Protein AF-K1QGY0-F1 (afdb_monomer_lite)

InterPro domains:
  IPR000001 Kringle [PF00051] (511-581)
  IPR000001 Kringle [PS50070] (512-581)
  IPR000001 Kringle [SM00130] (504-583)
  IPR000001 Kringle [cd00108] (505-581)
  IPR000742 EGF-like domain [PS01186] (351-362)
  IPR000859 CUB domain [PS01180] (371-500)
  IPR000859 CUB domain [cd00041] (371-499)
  IPR001506 Peptidase M12A [PF01400] (141-322)
  IPR001506 Peptidase M12A [PR00480] (158-176)
  IPR001506 Peptidase M12A [PR00480] (219-237)
  IPR001506 Peptidase M12A [PR00480] (238-255)
  IPR001506 Peptidase M12A [PR00480] (274-289)
  IPR001506 Peptidase M12A [PS51864] (123-330)
  IPR006026 Peptidase, metallopeptidase [SM00235] (127-279)
  IPR013806 Kringle-like fold [SSF57440] (510-582)
  IPR018056 Kringle, conserved site [PS00021] (551-564)
  IPR024079 Metallopeptidase, catalytic domain superfamily [G3DSA:3.40.390.10] (125-331)
  IPR035914 Spermadhesin, CUB domain superfamily [G3DSA:2.60.120.290] (362-498)
  IPR035914 Spermadhesin, CUB domain superfamily [SSF49854] (370-500)
  IPR038178 Kringle superfamily [G3DSA:2.40.20.10] (501-583)

Structure (mmCIF, N/CA/C/O backbone):
data_AF-K1QGY0-F1
#
_entry.id   AF-K1QGY0-F1
#
loop_
_atom_site.group_PDB
_atom_site.id
_atom_site.type_symbol
_atom_site.label_atom_id
_atom_site.label_alt_id
_atom_site.label_comp_id
_atom_site.label_asym_id
_atom_site.label_entity_id
_atom_site.label_seq_id
_atom_site.pdbx_PDB_ins_code
_atom_site.Cartn_x
_atom_site.Cartn_y
_atom_site.Cartn_z
_atom_site.occupancy
_atom_site.B_iso_or_equiv
_atom_site.auth_seq_id
_atom_site.auth_comp_id
_atom_site.auth_asym_id
_atom_site.auth_atom_id
_atom_site.pdbx_PDB_model_num
ATOM 1 N N . MET A 1 1 ? 0.799 33.396 -21.697 1.00 35.00 1 MET A N 1
ATOM 2 C CA . MET A 1 1 ? 2.120 32.875 -22.115 1.00 35.00 1 MET A CA 1
ATOM 3 C C . MET A 1 1 ? 2.126 31.358 -22.267 1.00 35.00 1 MET A C 1
ATOM 5 O O . MET A 1 1 ? 2.267 30.908 -23.394 1.00 35.00 1 MET A O 1
ATOM 9 N N . VAL A 1 2 ? 1.941 30.553 -21.209 1.00 35.28 2 VAL A N 1
ATOM 10 C CA . VAL A 1 2 ? 2.005 29.070 -21.310 1.00 35.28 2 VAL A CA 1
ATOM 11 C C . VAL A 1 2 ? 0.998 28.490 -22.319 1.00 35.28 2 VAL A C 1
ATOM 13 O O . VAL A 1 2 ? 1.375 27.702 -23.184 1.00 35.28 2 VAL A O 1
ATOM 16 N N . ILE A 1 3 ? -0.264 28.938 -22.277 1.00 39.47 3 ILE A N 1
ATOM 17 C CA . ILE A 1 3 ? -1.317 28.521 -23.227 1.00 39.47 3 ILE A CA 1
ATOM 18 C C . ILE A 1 3 ? -0.941 28.882 -24.670 1.00 39.47 3 ILE A C 1
ATOM 20 O O . ILE A 1 3 ? -1.213 28.111 -25.589 1.00 39.47 3 ILE A O 1
ATOM 24 N N . ASP A 1 4 ? -0.314 30.039 -24.874 1.00 39.91 4 ASP A N 1
ATOM 25 C CA . ASP A 1 4 ? 0.094 30.536 -26.189 1.00 39.91 4 ASP A CA 1
ATOM 26 C C . ASP A 1 4 ? 1.276 29.723 -26.725 1.00 39.91 4 ASP A C 1
ATOM 28 O O . ASP A 1 4 ? 1.234 29.265 -27.861 1.00 39.91 4 ASP A O 1
ATOM 32 N N . ALA A 1 5 ? 2.273 29.445 -25.879 1.00 40.59 5 ALA A N 1
ATOM 33 C CA . ALA A 1 5 ? 3.411 28.592 -26.207 1.00 40.59 5 ALA A CA 1
ATOM 34 C C . ALA A 1 5 ? 2.975 27.160 -26.561 1.00 40.59 5 ALA A C 1
ATOM 36 O O . ALA A 1 5 ? 3.441 26.617 -27.558 1.00 40.59 5 ALA A O 1
ATOM 37 N N . LEU A 1 6 ? 2.039 26.564 -25.811 1.00 40.88 6 LEU A N 1
ATOM 38 C CA . LEU A 1 6 ? 1.458 25.254 -26.137 1.00 40.88 6 LEU A CA 1
ATOM 39 C C . LEU A 1 6 ? 0.577 25.301 -27.394 1.00 40.88 6 LEU A C 1
ATOM 41 O O . LEU A 1 6 ? 0.629 24.390 -28.220 1.00 40.88 6 LEU A O 1
ATOM 45 N N . THR A 1 7 ? -0.211 26.365 -27.580 1.00 42.97 7 THR A N 1
ATOM 46 C CA . THR A 1 7 ? -1.042 26.549 -28.782 1.00 42.97 7 THR A CA 1
ATOM 47 C C . THR A 1 7 ? -0.182 26.681 -30.034 1.00 42.97 7 THR A C 1
ATOM 49 O O . THR A 1 7 ? -0.549 26.114 -31.066 1.00 42.97 7 THR A O 1
ATOM 52 N N . GLU A 1 8 ? 0.956 27.373 -29.937 1.00 44.00 8 GLU A N 1
ATOM 53 C CA . GLU A 1 8 ? 1.912 27.522 -31.029 1.00 44.00 8 GLU A CA 1
ATOM 54 C C . GLU A 1 8 ? 2.733 26.244 -31.232 1.00 44.00 8 GLU A C 1
ATOM 56 O O . GLU A 1 8 ? 2.883 25.823 -32.367 1.00 44.00 8 GLU A O 1
ATOM 61 N N . ARG A 1 9 ? 3.114 25.507 -30.181 1.00 46.06 9 ARG A N 1
ATOM 62 C CA . ARG A 1 9 ? 3.735 24.171 -30.316 1.00 46.06 9 ARG A CA 1
ATOM 63 C C . ARG A 1 9 ? 2.832 23.180 -31.062 1.00 46.06 9 ARG A C 1
ATOM 65 O O . ARG A 1 9 ? 3.284 22.434 -31.926 1.00 46.06 9 ARG A O 1
ATOM 72 N N . VAL A 1 10 ? 1.529 23.199 -30.765 1.00 42.88 10 VAL A N 1
ATOM 73 C CA . VAL A 1 10 ? 0.510 22.419 -31.494 1.00 42.88 10 VAL A CA 1
ATOM 74 C C . VAL A 1 10 ? 0.295 22.966 -32.910 1.00 42.88 10 VAL A C 1
ATOM 76 O O . VAL A 1 10 ? -0.060 22.209 -33.810 1.00 42.88 10 VAL A O 1
ATOM 79 N N . ARG A 1 11 ? 0.512 24.265 -33.143 1.00 45.56 11 ARG A N 1
ATOM 80 C CA . ARG A 1 11 ? 0.478 24.868 -34.480 1.00 45.56 11 ARG A CA 1
ATOM 81 C C . ARG A 1 11 ? 1.680 24.426 -35.324 1.00 45.56 11 ARG A C 1
ATOM 83 O O . ARG A 1 11 ? 1.466 23.949 -36.430 1.00 45.56 11 ARG A O 1
ATOM 90 N N . GLU A 1 12 ? 2.895 24.517 -34.789 1.00 47.41 12 GLU A N 1
ATOM 91 C CA . GLU A 1 12 ? 4.142 24.029 -35.388 1.00 47.41 12 GLU A CA 1
ATOM 92 C C . GLU A 1 12 ? 4.012 22.550 -35.774 1.00 47.41 12 GLU A C 1
ATOM 94 O O . GLU A 1 12 ? 4.310 22.184 -36.908 1.00 47.41 12 GLU A O 1
ATOM 99 N N . LEU A 1 13 ? 3.477 21.712 -34.876 1.00 42.69 13 LEU A N 1
ATOM 100 C CA . LEU A 1 13 ? 3.222 20.295 -35.150 1.00 42.69 13 LEU A CA 1
ATOM 101 C C . LEU A 1 13 ? 2.189 20.088 -36.274 1.00 42.69 13 LEU A C 1
ATOM 103 O O . LEU A 1 13 ? 2.384 19.247 -37.147 1.00 42.69 13 LEU A O 1
ATOM 107 N N . MET A 1 14 ? 1.100 20.863 -36.276 1.00 43.88 14 MET A N 1
ATOM 108 C CA . MET A 1 14 ? 0.052 20.795 -37.304 1.00 43.88 14 MET A CA 1
ATOM 109 C C . MET A 1 14 ? 0.501 21.335 -38.666 1.00 43.88 14 MET A C 1
ATOM 111 O O . MET A 1 14 ? -0.050 20.914 -39.677 1.00 43.88 14 MET A O 1
ATOM 115 N N . ASP A 1 15 ? 1.448 22.272 -38.715 1.00 47.44 15 ASP A N 1
ATOM 116 C CA . ASP A 1 15 ? 2.007 22.791 -39.966 1.00 47.44 15 ASP A CA 1
ATOM 117 C C . ASP A 1 15 ? 3.133 21.851 -40.481 1.00 47.44 15 ASP A C 1
ATOM 119 O O . ASP A 1 15 ? 3.156 21.538 -41.670 1.00 47.44 15 ASP A O 1
ATOM 123 N N . PHE A 1 16 ? 3.942 21.246 -39.597 1.00 42.97 16 PHE A N 1
ATOM 124 C CA . PHE A 1 16 ? 4.880 20.152 -39.924 1.00 42.97 16 PHE A CA 1
ATOM 125 C C . PHE A 1 16 ? 4.173 18.923 -40.529 1.00 42.97 16 PHE A C 1
ATOM 127 O O . PHE A 1 16 ? 4.589 18.409 -41.565 1.00 42.97 16 PHE A O 1
ATOM 134 N N . LEU A 1 17 ? 3.053 18.490 -39.936 1.00 42.25 17 LEU A N 1
ATOM 135 C CA . LEU A 1 17 ? 2.246 17.363 -40.430 1.00 42.25 17 LEU A CA 1
ATOM 136 C C . LEU A 1 17 ? 1.483 17.657 -41.740 1.00 42.25 17 LEU A C 1
ATOM 138 O O . LEU A 1 17 ? 0.898 16.737 -42.310 1.00 42.25 17 LEU A O 1
ATOM 142 N N . LYS A 1 18 ? 1.466 18.909 -42.225 1.00 48.56 18 LYS A N 1
ATOM 143 C CA . LYS A 1 18 ? 0.924 19.263 -43.553 1.00 48.56 18 LYS A CA 1
ATOM 144 C C . LYS A 1 18 ? 1.987 19.185 -44.644 1.00 48.56 18 LYS A C 1
ATOM 146 O O . LYS A 1 18 ? 1.684 18.686 -45.723 1.00 48.56 18 LYS A O 1
ATOM 151 N N . ASP A 1 19 ? 3.207 19.642 -44.363 1.00 46.00 19 ASP A N 1
ATOM 152 C CA . ASP A 1 19 ? 4.319 19.588 -45.326 1.00 46.00 19 ASP A CA 1
ATOM 153 C C . ASP A 1 19 ? 4.744 18.140 -45.648 1.00 46.00 19 ASP A C 1
ATOM 155 O O . ASP A 1 19 ? 5.162 17.864 -46.771 1.00 46.00 19 ASP A O 1
ATOM 159 N N . ASP A 1 20 ? 4.578 17.196 -44.711 1.00 37.91 20 ASP A N 1
ATOM 160 C CA . ASP A 1 20 ? 4.914 15.771 -44.907 1.00 37.91 20 ASP A CA 1
ATOM 161 C C . ASP A 1 20 ? 3.754 14.925 -45.502 1.00 37.91 20 ASP A C 1
ATOM 163 O O . ASP A 1 20 ? 3.809 13.691 -45.535 1.00 37.91 20 ASP A O 1
ATOM 167 N N . GLN A 1 21 ? 2.677 15.556 -46.004 1.00 41.09 21 GLN A N 1
ATOM 168 C CA . GLN A 1 21 ? 1.543 14.842 -46.616 1.00 41.09 21 GLN A CA 1
ATOM 169 C C . GLN A 1 21 ? 1.877 14.239 -47.989 1.00 41.09 21 GLN A C 1
ATOM 171 O O . GLN A 1 21 ? 1.523 14.771 -49.043 1.00 41.09 21 GLN A O 1
ATOM 176 N N . ALA A 1 22 ? 2.491 13.055 -47.973 1.00 38.03 22 ALA A N 1
ATOM 177 C CA . ALA A 1 22 ? 2.594 12.205 -49.159 1.00 38.03 22 ALA A CA 1
ATOM 178 C C . ALA A 1 22 ? 2.556 10.684 -48.914 1.00 38.03 22 ALA A C 1
ATOM 180 O O . ALA A 1 22 ? 2.416 9.953 -49.898 1.00 38.03 22 ALA A O 1
ATOM 181 N N . LYS A 1 23 ? 2.768 10.175 -47.682 1.00 35.81 23 LYS A N 1
ATOM 182 C CA . LYS A 1 23 ? 3.122 8.746 -47.492 1.00 35.81 23 LYS A CA 1
ATOM 183 C C . LYS A 1 23 ? 2.600 7.987 -46.269 1.00 35.81 23 LYS A C 1
ATOM 185 O O . LYS A 1 23 ? 2.810 6.777 -46.247 1.00 35.81 23 LYS A O 1
ATOM 190 N N . ASP A 1 24 ? 1.943 8.617 -45.298 1.00 33.16 24 ASP A N 1
ATOM 191 C CA . ASP A 1 24 ? 1.445 7.901 -44.115 1.00 33.16 24 ASP A CA 1
ATOM 192 C C . ASP A 1 24 ? -0.024 8.248 -43.827 1.00 33.16 24 ASP A C 1
ATOM 194 O O . ASP A 1 24 ? -0.382 9.417 -43.690 1.00 33.16 24 ASP A O 1
ATOM 198 N N . GLU A 1 25 ? -0.881 7.226 -43.775 1.00 33.84 25 GLU A N 1
ATOM 199 C CA . GLU A 1 25 ? -2.330 7.356 -43.552 1.00 33.84 25 GLU A CA 1
ATOM 200 C C . GLU A 1 25 ? -2.707 7.254 -42.055 1.00 33.84 25 GLU A C 1
ATOM 202 O O . GLU A 1 25 ? -3.885 7.308 -41.708 1.00 33.84 25 GLU A O 1
ATOM 207 N N . SER A 1 26 ? -1.725 7.117 -41.151 1.00 35.88 26 SER A N 1
ATOM 208 C CA . SER A 1 26 ? -1.937 6.817 -39.721 1.00 35.88 26 SER A CA 1
ATOM 209 C C . SER A 1 26 ? -2.231 8.016 -38.799 1.00 35.88 26 SER A C 1
ATOM 211 O O . SER A 1 26 ? -2.350 7.832 -37.588 1.00 35.88 26 SER A O 1
ATOM 213 N N . VAL A 1 27 ? -2.370 9.244 -39.321 1.00 35.94 27 VAL A N 1
ATOM 214 C CA . VAL A 1 27 ? -2.571 10.458 -38.499 1.00 35.94 27 VAL A CA 1
ATOM 215 C C . VAL A 1 27 ? -3.844 11.211 -38.894 1.00 35.94 27 VAL A C 1
ATOM 217 O O . VAL A 1 27 ? -3.888 11.901 -39.912 1.00 35.94 27 VAL A O 1
ATOM 220 N N . SER A 1 28 ? -4.883 11.148 -38.050 1.00 38.84 28 SER A N 1
ATOM 221 C CA . SER A 1 28 ? -6.103 11.948 -38.245 1.00 38.84 28 SER A CA 1
ATOM 222 C C . SER A 1 28 ? -5.992 13.336 -37.597 1.00 38.84 28 SER A C 1
ATOM 224 O O . SER A 1 28 ? -5.799 13.477 -36.387 1.00 38.84 28 SER A O 1
ATOM 226 N N . ILE A 1 29 ? -6.165 14.384 -38.407 1.00 37.25 29 ILE A N 1
ATOM 227 C CA . ILE A 1 29 ? -6.104 15.792 -37.969 1.00 37.25 29 ILE A CA 1
ATOM 228 C C . ILE A 1 29 ? -7.204 16.107 -36.930 1.00 37.25 29 ILE A C 1
ATOM 230 O O . ILE A 1 29 ? -6.992 16.892 -36.006 1.00 37.25 29 ILE A O 1
ATOM 234 N N . GLU A 1 30 ? -8.358 15.437 -37.023 1.00 40.19 30 GLU A N 1
ATOM 235 C CA . GLU A 1 30 ? -9.505 15.616 -36.120 1.00 40.19 30 GLU A CA 1
ATOM 236 C C . GLU A 1 30 ? -9.190 15.246 -34.654 1.00 40.19 30 GLU A C 1
ATOM 238 O O . GLU A 1 30 ? -9.746 15.841 -33.727 1.00 40.19 30 GLU A O 1
ATOM 243 N N . GLY A 1 31 ? -8.278 14.293 -34.417 1.00 39.00 31 GLY A N 1
ATOM 244 C CA . GLY A 1 31 ? -7.830 13.932 -33.067 1.00 39.00 31 GLY A CA 1
ATOM 245 C C . GLY A 1 31 ? -7.035 15.055 -32.392 1.00 39.00 31 GLY A C 1
ATOM 246 O O . GLY A 1 31 ? -7.290 15.397 -31.234 1.00 39.00 31 GLY A O 1
ATOM 247 N N . LEU A 1 32 ? -6.127 15.688 -33.141 1.00 40.03 32 LEU A N 1
ATOM 248 C CA . LEU A 1 32 ? -5.299 16.796 -32.654 1.00 40.03 32 LEU A CA 1
ATOM 249 C C . LEU A 1 32 ? -6.134 18.048 -32.351 1.00 40.03 32 LEU A C 1
ATOM 251 O O . LEU A 1 32 ? -5.890 18.717 -31.345 1.00 40.03 32 LEU A O 1
ATOM 255 N N . GLU A 1 33 ? -7.164 18.346 -33.151 1.00 41.31 33 GLU A N 1
ATOM 256 C CA . GLU A 1 33 ? -8.073 19.464 -32.857 1.00 41.31 33 GLU A CA 1
ATOM 257 C C . GLU A 1 33 ? -8.914 19.225 -31.591 1.00 41.31 33 GLU A C 1
ATOM 259 O O . GLU A 1 33 ? -9.098 20.150 -30.794 1.00 41.31 33 GLU A O 1
ATOM 264 N N . LYS A 1 34 ? -9.348 17.983 -31.330 1.00 43.91 34 LYS A N 1
ATOM 265 C CA . LYS A 1 34 ? -10.039 17.624 -30.077 1.00 43.91 34 LYS A CA 1
ATOM 266 C C . LYS A 1 34 ? -9.130 17.784 -28.857 1.00 43.91 34 LYS A C 1
ATOM 268 O O . LYS A 1 34 ? -9.542 18.420 -27.887 1.00 43.91 34 LYS A O 1
ATOM 273 N N . GLY A 1 35 ? -7.885 17.303 -28.919 1.00 40.31 35 GLY A N 1
ATOM 274 C CA . GLY A 1 35 ? -6.892 17.513 -27.854 1.00 40.31 35 GLY A CA 1
ATOM 275 C C . GLY A 1 35 ? -6.622 19.000 -27.586 1.00 40.31 35 GLY A C 1
ATOM 276 O O . GLY A 1 35 ? -6.662 19.455 -26.442 1.00 40.31 35 GLY A O 1
ATOM 277 N N . LYS A 1 36 ? -6.461 19.793 -28.653 1.00 42.78 36 LYS A N 1
ATOM 278 C CA . LYS A 1 36 ? -6.293 21.255 -28.590 1.00 42.78 36 LYS A CA 1
ATOM 279 C C . LYS A 1 36 ? -7.477 21.964 -27.922 1.00 42.78 36 LYS A C 1
ATOM 281 O O . LYS A 1 36 ? -7.268 22.926 -27.182 1.00 42.78 36 LYS A O 1
ATOM 286 N N . GLN A 1 37 ? -8.708 21.504 -28.154 1.00 42.56 37 GLN A N 1
ATOM 287 C CA . GLN A 1 37 ? -9.895 22.079 -27.521 1.00 42.56 37 GLN A CA 1
ATOM 288 C C . GLN A 1 37 ? -10.030 21.674 -26.043 1.00 42.56 37 GLN A C 1
ATOM 290 O O . GLN A 1 37 ? -10.395 22.514 -25.222 1.00 42.56 37 GLN A O 1
ATOM 295 N N . LEU A 1 38 ? -9.688 20.432 -25.682 1.00 42.66 38 LEU A N 1
ATOM 296 C CA . LEU A 1 38 ? -9.680 19.969 -24.288 1.00 42.66 38 LEU A CA 1
ATOM 297 C C . LEU A 1 38 ? -8.678 20.761 -23.432 1.00 42.66 38 LEU A C 1
ATOM 299 O O . LEU A 1 38 ? -9.052 21.264 -22.371 1.00 42.66 38 LEU A O 1
ATOM 303 N N . LEU A 1 39 ? -7.454 20.962 -23.935 1.00 42.41 39 LEU A N 1
ATOM 304 C CA . LEU A 1 39 ? -6.431 21.795 -23.288 1.00 42.41 39 LEU A CA 1
ATOM 305 C C . LEU A 1 39 ? -6.915 23.236 -23.066 1.00 42.41 39 LEU A C 1
ATOM 307 O O . LEU A 1 39 ? -6.760 23.781 -21.976 1.00 42.41 39 LEU A O 1
ATOM 311 N N . LYS A 1 40 ? -7.557 23.850 -24.069 1.00 41.34 40 LYS A N 1
ATOM 312 C CA . LYS A 1 40 ? -8.123 25.203 -23.927 1.00 41.34 40 LYS A CA 1
ATOM 313 C C . LYS A 1 40 ? -9.227 25.272 -22.876 1.00 41.34 40 LYS A C 1
ATOM 315 O O . LYS A 1 40 ? -9.238 26.211 -22.085 1.00 41.34 40 LYS A O 1
ATOM 320 N N . ASN A 1 41 ? -10.127 24.290 -22.844 1.00 42.44 41 ASN A N 1
ATOM 321 C CA . ASN A 1 41 ? -11.216 24.248 -21.867 1.00 42.44 41 ASN A CA 1
ATOM 322 C C . ASN A 1 41 ? -10.692 24.092 -20.425 1.00 42.44 41 ASN A C 1
ATOM 324 O O . ASN A 1 41 ? -11.280 24.656 -19.508 1.00 42.44 41 ASN A O 1
ATOM 328 N N . HIS A 1 42 ? -9.580 23.376 -20.221 1.00 42.97 42 HIS A N 1
ATOM 329 C CA . HIS A 1 42 ? -8.968 23.170 -18.904 1.00 42.97 42 HIS A CA 1
ATOM 330 C C . HIS A 1 42 ? -8.525 24.489 -18.249 1.00 42.97 42 HIS A C 1
ATOM 332 O O . HIS A 1 42 ? -9.044 24.849 -17.191 1.00 42.97 42 HIS A O 1
ATOM 338 N N . PHE A 1 43 ? -7.648 25.256 -18.905 1.00 37.38 43 PHE A N 1
ATOM 339 C CA . PHE A 1 43 ? -7.132 26.517 -18.352 1.00 37.38 43 PHE A CA 1
ATOM 340 C C . PHE A 1 43 ? -8.199 27.625 -18.236 1.00 37.38 43 PHE A C 1
ATOM 342 O O . PHE A 1 43 ? -8.109 28.491 -17.361 1.00 37.38 43 PHE A O 1
ATOM 349 N N . PHE A 1 44 ? -9.232 27.612 -19.088 1.00 34.22 44 PHE A N 1
ATOM 350 C CA . PHE A 1 44 ? -10.322 28.600 -19.032 1.00 34.22 44 PHE A CA 1
ATOM 351 C C . PHE A 1 44 ? -11.231 28.409 -17.803 1.00 34.22 44 PHE A C 1
ATOM 353 O O . PHE A 1 44 ? -11.796 29.371 -17.281 1.00 34.22 44 PHE A O 1
ATOM 360 N N . GLU A 1 45 ? -11.360 27.177 -17.306 1.00 37.28 45 GLU A N 1
ATOM 361 C CA . GLU A 1 45 ? -12.130 26.883 -16.094 1.00 37.28 45 GLU A CA 1
ATOM 362 C C . GLU A 1 45 ? -11.324 27.148 -14.817 1.00 37.28 45 GLU A C 1
ATOM 364 O O . GLU A 1 45 ? -11.876 27.682 -13.855 1.00 37.28 45 GLU A O 1
ATOM 369 N N . GLU A 1 46 ? -10.017 26.868 -14.801 1.00 34.06 46 GLU A N 1
ATOM 370 C CA . GLU A 1 46 ? -9.162 27.160 -13.641 1.00 34.06 46 GLU A CA 1
ATOM 371 C C . GLU A 1 46 ? -9.055 28.662 -13.363 1.00 34.06 46 GLU A C 1
ATOM 373 O O . GLU A 1 46 ? -9.238 29.096 -12.221 1.00 34.06 46 GLU A O 1
ATOM 378 N N . THR A 1 47 ? -8.861 29.468 -14.410 1.00 32.06 47 THR A N 1
ATOM 379 C CA . THR A 1 47 ? -8.869 30.938 -14.325 1.00 32.06 47 THR A CA 1
ATOM 380 C C . THR A 1 47 ? -10.243 31.491 -13.928 1.00 32.06 47 THR A C 1
ATOM 382 O O . THR A 1 47 ? -10.317 32.447 -13.154 1.00 32.06 47 THR A O 1
ATOM 385 N N . SER A 1 48 ? -11.346 30.862 -14.353 1.00 29.81 48 SER A N 1
ATOM 386 C CA . SER A 1 48 ? -12.692 31.192 -13.855 1.00 29.81 48 SER A CA 1
ATOM 387 C C . SER A 1 48 ? -12.893 30.801 -12.380 1.00 29.81 48 SER A C 1
ATOM 389 O O . SER A 1 48 ? -13.609 31.488 -11.651 1.00 29.81 48 SER A O 1
ATOM 391 N N . SER A 1 49 ? -12.243 29.729 -11.913 1.00 34.50 49 SER A N 1
ATOM 392 C CA . SER A 1 49 ? -12.332 29.258 -10.524 1.00 34.50 49 SER A CA 1
ATOM 393 C C . SER A 1 49 ? -11.531 30.104 -9.528 1.00 34.50 49 SER A C 1
ATOM 395 O O . SER A 1 49 ? -11.899 30.143 -8.354 1.00 34.50 49 SER A O 1
ATOM 397 N N . HIS A 1 50 ? -10.457 30.768 -9.969 1.00 33.44 50 HIS A N 1
ATOM 398 C CA . HIS A 1 50 ? -9.714 31.736 -9.154 1.00 33.44 50 HIS A CA 1
ATOM 399 C C . HIS A 1 50 ? -10.468 33.067 -9.075 1.00 33.44 50 HIS A C 1
ATOM 401 O O . HIS A 1 50 ? -10.863 33.460 -7.985 1.00 33.44 50 HIS A O 1
ATOM 407 N N . ASN A 1 51 ? -10.862 33.644 -10.219 1.00 31.55 51 ASN A N 1
ATOM 408 C CA . ASN A 1 51 ? -11.639 34.895 -10.268 1.00 31.55 51 ASN A CA 1
ATOM 409 C C . ASN A 1 51 ? -12.976 34.869 -9.490 1.00 31.55 51 ASN A C 1
ATOM 411 O O . ASN A 1 51 ? -13.540 35.927 -9.229 1.00 31.55 51 ASN A O 1
ATOM 415 N N . LYS A 1 52 ? -13.507 33.688 -9.138 1.00 33.78 52 LYS A N 1
ATOM 416 C CA . LYS A 1 52 ? -14.647 33.547 -8.213 1.00 33.78 52 LYS A CA 1
ATOM 417 C C . LYS A 1 52 ? -14.243 33.495 -6.739 1.00 33.78 52 LYS A C 1
ATOM 419 O O . LYS A 1 52 ? -14.954 34.046 -5.911 1.00 33.78 52 LYS A O 1
ATOM 424 N N . ARG A 1 53 ? -13.110 32.868 -6.404 1.00 36.00 53 ARG A N 1
ATOM 425 C CA . ARG A 1 53 ? -12.601 32.795 -5.024 1.00 36.00 53 ARG A CA 1
ATOM 426 C C . ARG A 1 53 ? -12.238 34.176 -4.471 1.00 36.00 53 ARG A C 1
ATOM 428 O O . ARG A 1 53 ? -12.471 34.416 -3.294 1.00 36.00 53 ARG A O 1
ATOM 435 N N . ASP A 1 54 ? -11.780 35.087 -5.326 1.00 34.78 54 ASP A N 1
ATOM 436 C CA . ASP A 1 54 ? -11.413 36.458 -4.938 1.00 34.78 54 ASP A CA 1
ATOM 437 C C . ASP A 1 54 ? -12.603 37.443 -4.867 1.00 34.78 54 ASP A C 1
ATOM 439 O O . ASP A 1 54 ? -12.412 38.613 -4.535 1.00 34.78 54 ASP A O 1
ATOM 443 N N . GLN A 1 55 ? -13.832 37.006 -5.188 1.00 34.09 55 GLN A N 1
ATOM 444 C CA . GLN A 1 55 ? -15.038 37.858 -5.184 1.00 34.09 55 GLN A CA 1
ATOM 445 C C . GLN A 1 55 ? -15.994 37.597 -4.008 1.00 34.09 55 GLN A C 1
ATOM 447 O O . GLN A 1 55 ? -16.851 38.437 -3.740 1.00 34.09 55 GLN A O 1
ATOM 452 N N . ASP A 1 56 ? -15.825 36.487 -3.283 1.00 32.78 56 ASP A N 1
ATOM 453 C CA . ASP A 1 56 ? -16.696 36.071 -2.171 1.00 32.78 56 ASP A CA 1
ATOM 454 C C . ASP A 1 56 ? -16.124 36.424 -0.766 1.00 32.78 56 ASP A C 1
ATOM 456 O O . ASP A 1 56 ? -16.588 35.885 0.238 1.00 32.78 56 ASP A O 1
ATOM 460 N N . ASP A 1 57 ? -15.134 37.329 -0.668 1.00 34.53 57 ASP A N 1
ATOM 461 C CA . ASP A 1 57 ? -14.517 37.805 0.594 1.00 34.53 57 ASP A CA 1
ATOM 462 C C . ASP A 1 57 ? -15.108 39.169 1.045 1.00 34.53 57 ASP A C 1
ATOM 464 O O . ASP A 1 57 ? -14.757 40.213 0.483 1.00 34.53 57 ASP A O 1
ATOM 468 N N . PRO A 1 58 ? -16.027 39.218 2.034 1.00 33.28 58 PRO A N 1
ATOM 469 C CA . PRO A 1 58 ? -16.880 40.382 2.286 1.00 33.28 58 PRO A CA 1
ATOM 470 C C . PRO A 1 58 ? -16.272 41.443 3.229 1.00 33.28 58 PRO A C 1
ATOM 472 O O . PRO A 1 58 ? -17.019 42.113 3.943 1.00 33.28 58 PRO A O 1
ATOM 475 N N . GLU A 1 59 ? -14.945 41.627 3.263 1.00 41.25 59 GLU A N 1
ATOM 476 C CA . GLU A 1 59 ? -14.299 42.563 4.205 1.00 41.25 59 GLU A CA 1
ATOM 477 C C . GLU A 1 59 ? -13.147 43.403 3.599 1.00 41.25 59 GLU A C 1
ATOM 479 O O . GLU A 1 59 ? -11.981 43.280 3.971 1.00 41.25 59 GLU A O 1
ATOM 484 N N . LYS A 1 60 ? -13.486 44.327 2.681 1.00 32.91 60 LYS A N 1
ATOM 485 C CA . LYS A 1 60 ? -12.650 45.488 2.287 1.00 32.91 60 LYS A CA 1
ATOM 486 C C . LYS A 1 60 ? -13.503 46.678 1.831 1.00 32.91 60 LYS A C 1
ATOM 488 O O . LYS A 1 60 ? -14.005 46.700 0.712 1.00 32.91 60 LYS A O 1
ATOM 493 N N . ASP A 1 61 ? -13.580 47.714 2.666 1.00 29.81 61 ASP A N 1
ATOM 494 C CA . ASP A 1 61 ? -14.022 49.058 2.270 1.00 29.81 61 ASP A CA 1
ATOM 495 C C . ASP A 1 61 ? -12.985 50.114 2.706 1.00 29.81 61 ASP A C 1
ATOM 497 O O . ASP A 1 61 ? -12.221 49.913 3.647 1.00 29.81 61 ASP A O 1
ATOM 501 N N . ASN A 1 62 ? -12.989 51.257 2.021 1.00 28.25 62 ASN A N 1
ATOM 502 C CA . ASN A 1 62 ? -12.195 52.464 2.260 1.00 28.25 62 ASN A CA 1
ATOM 503 C C . ASN A 1 62 ? -10.662 52.347 2.154 1.00 28.25 62 ASN A C 1
ATOM 505 O O . ASN A 1 62 ? -9.927 52.399 3.137 1.00 28.25 62 ASN A O 1
ATOM 509 N N . THR A 1 63 ? -10.155 52.546 0.935 1.00 28.52 63 THR A N 1
ATOM 510 C CA . THR A 1 63 ? -9.506 53.844 0.637 1.00 28.52 63 THR A CA 1
ATOM 511 C C . THR A 1 63 ? -9.524 54.165 -0.861 1.00 28.52 63 THR A C 1
ATOM 513 O O . THR A 1 63 ? -9.507 53.279 -1.711 1.00 28.52 63 THR A O 1
ATOM 516 N N . LYS A 1 64 ? -9.611 55.456 -1.212 1.00 28.55 64 LYS A N 1
ATOM 517 C CA . LYS A 1 64 ? -9.818 55.896 -2.602 1.00 28.55 64 LYS A CA 1
ATOM 518 C C . LYS A 1 64 ? -8.513 56.120 -3.371 1.00 28.55 64 LYS A C 1
ATOM 520 O O . LYS A 1 64 ? -7.866 57.143 -3.194 1.00 28.55 64 LYS A O 1
ATOM 525 N N . GLY A 1 65 ? -8.289 55.255 -4.357 1.00 23.98 65 GLY A N 1
ATOM 526 C CA . GLY A 1 65 ? -8.070 55.681 -5.742 1.00 23.98 65 GLY A CA 1
ATOM 527 C C . GLY A 1 65 ? -6.655 56.068 -6.182 1.00 23.98 65 GLY A C 1
ATOM 528 O O . GLY A 1 65 ? -6.173 57.156 -5.887 1.00 23.98 65 GLY A O 1
ATOM 529 N N . HIS A 1 66 ? -6.120 55.276 -7.113 1.00 25.80 66 HIS A N 1
ATOM 530 C CA . HIS A 1 66 ? -5.867 55.755 -8.480 1.00 25.80 66 HIS A CA 1
ATOM 531 C C . HIS A 1 66 ? -5.986 54.588 -9.468 1.00 25.80 66 HIS A C 1
ATOM 533 O O . HIS A 1 66 ? -5.418 53.524 -9.247 1.00 25.80 66 HIS A O 1
ATOM 539 N N . SER A 1 67 ? -6.718 54.778 -10.566 1.00 29.61 67 SER A N 1
ATOM 540 C CA . SER A 1 67 ? -6.858 53.760 -11.609 1.00 29.61 67 SER A CA 1
ATOM 541 C C . SER A 1 67 ? -5.658 53.777 -12.557 1.00 29.61 67 SER A C 1
ATOM 543 O O . SER A 1 67 ? -5.487 54.733 -13.319 1.00 29.61 67 SER A O 1
ATOM 545 N N . LYS A 1 68 ? -4.882 52.693 -12.583 1.00 23.89 68 LYS A N 1
ATOM 546 C CA . LYS A 1 68 ? -4.073 52.311 -13.745 1.00 23.89 68 LYS A CA 1
ATOM 547 C C . LYS A 1 68 ? -4.270 50.831 -14.030 1.00 23.89 68 LYS A C 1
ATOM 549 O O . LYS A 1 68 ? -4.244 50.016 -13.120 1.00 23.89 68 LYS A O 1
ATOM 554 N N . SER A 1 69 ? -4.462 50.516 -15.303 1.00 30.66 69 SER A N 1
ATOM 555 C CA . SER A 1 69 ? -4.478 49.150 -15.807 1.00 30.66 69 SER A CA 1
ATOM 556 C C . SER A 1 69 ? -3.091 48.530 -15.672 1.00 30.66 69 SER A C 1
ATOM 558 O O . SER A 1 69 ? -2.144 49.048 -16.270 1.00 30.66 69 SER A O 1
ATOM 560 N N . HIS A 1 70 ? -2.995 47.403 -14.979 1.00 24.11 70 HIS A N 1
ATOM 561 C CA . HIS A 1 70 ? -1.958 46.421 -15.249 1.00 24.11 70 HIS A CA 1
ATOM 562 C C . HIS A 1 70 ? -2.604 45.169 -15.837 1.00 24.11 70 HIS A C 1
ATOM 564 O O . HIS A 1 70 ? -3.646 44.704 -15.384 1.00 24.11 70 HIS A O 1
ATOM 570 N N . SER A 1 71 ? -2.008 44.684 -16.921 1.00 29.48 71 SER A N 1
ATOM 571 C CA . SER A 1 71 ? -2.203 43.327 -17.408 1.00 29.48 71 SER A CA 1
ATOM 572 C C . SER A 1 71 ? -1.252 42.449 -16.607 1.00 29.48 71 SER A C 1
ATOM 574 O O . SER A 1 71 ? -0.097 42.279 -17.011 1.00 29.48 71 SER A O 1
ATOM 576 N N . ASP A 1 72 ? -1.697 41.995 -15.440 1.00 24.92 72 ASP A N 1
ATOM 577 C CA . ASP A 1 72 ? -0.844 41.200 -14.567 1.00 24.92 72 ASP A CA 1
ATOM 578 C C . ASP A 1 72 ? -0.508 39.869 -15.244 1.00 24.92 72 ASP A C 1
ATOM 580 O O . ASP A 1 72 ? -1.371 39.142 -15.746 1.00 24.92 72 ASP A O 1
ATOM 584 N N . MET A 1 73 ? 0.794 39.614 -15.343 1.00 25.33 73 MET A N 1
ATOM 585 C CA . MET A 1 73 ? 1.322 38.356 -15.842 1.00 25.33 73 MET A CA 1
ATOM 586 C C . MET A 1 73 ? 1.133 37.318 -14.739 1.00 25.33 73 MET A C 1
ATOM 588 O O . MET A 1 73 ? 1.398 37.605 -13.576 1.00 25.33 73 MET A O 1
ATOM 592 N N . ILE A 1 74 ? 0.686 36.117 -15.100 1.00 24.94 74 ILE A N 1
ATOM 593 C CA . ILE A 1 74 ? 0.753 34.976 -14.185 1.00 24.94 74 ILE A CA 1
ATOM 594 C C . ILE A 1 74 ? 2.240 34.637 -14.042 1.00 24.94 74 ILE A C 1
ATOM 596 O O . ILE A 1 74 ? 2.866 34.268 -15.039 1.00 24.94 74 ILE A O 1
ATOM 600 N N . ASP A 1 75 ? 2.793 34.813 -12.841 1.00 24.31 75 ASP A N 1
ATOM 601 C CA . ASP A 1 75 ? 4.183 34.465 -12.536 1.00 24.31 75 ASP A CA 1
ATOM 602 C C . ASP A 1 75 ? 4.421 32.956 -12.714 1.00 24.31 75 ASP A C 1
ATOM 604 O O . ASP A 1 75 ? 3.555 32.124 -12.437 1.00 24.31 75 ASP A O 1
ATOM 608 N N . GLU A 1 76 ? 5.617 32.583 -13.174 1.00 31.45 76 GLU A N 1
ATOM 609 C CA . GLU A 1 76 ? 5.940 31.199 -13.566 1.00 31.45 76 GLU A CA 1
ATOM 610 C C . GLU A 1 76 ? 6.104 30.220 -12.374 1.00 31.45 76 GLU A C 1
ATOM 612 O O . GLU A 1 76 ? 6.472 29.065 -12.583 1.00 31.45 76 GLU A O 1
ATOM 617 N N . GLU A 1 77 ? 5.819 30.644 -11.133 1.00 29.88 77 GLU A N 1
ATOM 618 C CA . GLU A 1 77 ? 5.998 29.841 -9.907 1.00 29.88 77 GLU A CA 1
ATOM 619 C C . GLU A 1 77 ? 4.715 29.165 -9.361 1.00 29.88 77 GLU A C 1
ATOM 621 O O . GLU A 1 77 ? 4.828 28.314 -8.481 1.00 29.88 77 GLU A O 1
ATOM 626 N N . GLU A 1 78 ? 3.509 29.453 -9.878 1.00 30.27 78 GLU A N 1
ATOM 627 C CA . GLU A 1 78 ? 2.250 28.843 -9.372 1.00 30.27 78 GLU A CA 1
ATOM 628 C C . GLU A 1 78 ? 1.841 27.498 -10.022 1.00 30.27 78 GLU A C 1
ATOM 630 O O . GLU A 1 78 ? 0.781 26.952 -9.711 1.00 30.27 78 GLU A O 1
ATOM 635 N N . VAL A 1 79 ? 2.678 26.900 -10.878 1.00 32.44 79 VAL A N 1
ATOM 636 C CA . VAL A 1 79 ? 2.463 25.520 -11.362 1.00 32.44 79 VAL A CA 1
ATOM 637 C C . VAL A 1 79 ? 3.290 24.547 -10.524 1.00 32.44 79 VAL A C 1
ATOM 639 O O . VAL A 1 79 ? 4.493 24.412 -10.738 1.00 32.44 79 VAL A O 1
ATOM 642 N N . ASP A 1 80 ? 2.648 23.833 -9.593 1.00 33.72 80 ASP A N 1
ATOM 643 C CA . ASP A 1 80 ? 3.308 22.777 -8.812 1.00 33.72 80 ASP A CA 1
ATOM 644 C C . ASP A 1 80 ? 3.718 21.598 -9.727 1.00 33.72 80 ASP A C 1
ATOM 646 O O . ASP A 1 80 ? 2.843 20.883 -10.231 1.00 33.72 80 ASP A O 1
ATOM 650 N N . PRO A 1 81 ? 5.026 21.325 -9.925 1.00 32.69 81 PRO A N 1
ATOM 651 C CA . PRO A 1 81 ? 5.495 20.212 -10.753 1.00 32.69 81 PRO A CA 1
ATOM 652 C C . PRO A 1 81 ? 5.256 18.832 -10.113 1.00 32.69 81 PRO A C 1
ATOM 654 O O . PRO A 1 81 ? 5.639 17.818 -10.692 1.00 32.69 81 PRO A O 1
ATOM 657 N N . ASN A 1 82 ? 4.654 18.774 -8.921 1.00 35.69 82 ASN A N 1
ATOM 658 C CA . ASN A 1 82 ? 4.231 17.546 -8.250 1.00 35.69 82 ASN A CA 1
ATOM 659 C C . ASN A 1 82 ? 2.718 17.281 -8.402 1.00 35.69 82 ASN A C 1
ATOM 661 O O . ASN A 1 82 ? 2.198 16.376 -7.749 1.00 35.69 82 ASN A O 1
ATOM 665 N N . ASN A 1 83 ? 1.997 18.042 -9.238 1.00 37.88 83 ASN A N 1
ATOM 666 C CA . ASN A 1 83 ? 0.562 17.850 -9.464 1.00 37.88 83 ASN A CA 1
ATOM 667 C C . ASN A 1 83 ? 0.265 16.516 -10.184 1.00 37.88 83 ASN A C 1
ATOM 669 O O . ASN A 1 83 ? 0.298 16.421 -11.413 1.00 37.88 83 ASN A O 1
ATOM 673 N N . VAL A 1 84 ? -0.053 15.488 -9.393 1.00 34.59 84 VAL A N 1
ATOM 674 C CA . VAL A 1 84 ? -0.318 14.114 -9.851 1.00 34.59 84 VAL A CA 1
ATOM 675 C C . VAL A 1 84 ? -1.516 14.032 -10.809 1.00 34.59 84 VAL A C 1
ATOM 677 O O . VAL A 1 84 ? -1.454 13.271 -11.771 1.00 34.59 84 VAL A O 1
ATOM 680 N N . ASP A 1 85 ? -2.558 14.858 -10.623 1.00 32.75 85 ASP A N 1
ATOM 681 C CA . ASP A 1 85 ? -3.714 14.902 -11.541 1.00 32.75 85 ASP A CA 1
ATOM 682 C C . ASP A 1 85 ? -3.281 15.368 -12.955 1.00 32.75 85 ASP A C 1
ATOM 684 O O . ASP A 1 85 ? -3.877 14.939 -13.936 1.00 32.75 85 ASP A O 1
ATOM 688 N N . LEU A 1 86 ? -2.230 16.195 -13.101 1.00 33.53 86 LEU A N 1
ATOM 689 C CA . LEU A 1 86 ? -1.721 16.625 -14.418 1.00 33.53 86 LEU A CA 1
ATOM 690 C C . LEU A 1 86 ? -0.764 15.597 -15.057 1.00 33.53 86 LEU A C 1
ATOM 692 O O . LEU A 1 86 ? -0.691 15.495 -16.280 1.00 33.53 86 LEU A O 1
ATOM 696 N N . MET A 1 87 ? -0.032 14.848 -14.227 1.00 34.00 87 MET A N 1
ATOM 697 C CA . MET A 1 87 ? 0.885 13.778 -14.645 1.00 34.00 87 MET A CA 1
ATOM 698 C C . MET A 1 87 ? 0.137 12.596 -15.260 1.00 34.00 87 MET A C 1
ATOM 700 O O . MET A 1 87 ? 0.410 12.213 -16.396 1.00 34.00 87 MET A O 1
ATOM 704 N N . LEU A 1 88 ? -0.836 12.051 -14.526 1.00 36.84 88 LEU A N 1
ATOM 705 C CA . LEU A 1 88 ? -1.572 10.856 -14.939 1.00 36.84 88 LEU A CA 1
ATOM 706 C C . LEU A 1 88 ? -2.403 11.108 -16.212 1.00 36.84 88 LEU A C 1
ATOM 708 O O . LEU A 1 88 ? -2.492 10.229 -17.067 1.00 36.84 88 LEU A O 1
ATOM 712 N N . ILE A 1 89 ? -2.894 12.339 -16.419 1.00 35.09 89 ILE A N 1
ATOM 713 C CA . ILE A 1 89 ? -3.569 12.747 -17.664 1.00 35.09 89 ILE A CA 1
ATOM 714 C C . ILE A 1 89 ? -2.668 12.545 -18.897 1.00 35.09 89 ILE A C 1
ATOM 716 O O . ILE A 1 89 ? -3.172 12.222 -19.974 1.00 35.09 89 ILE A O 1
ATOM 720 N N . LEU A 1 90 ? -1.343 12.693 -18.770 1.00 32.88 90 LEU A N 1
ATOM 721 C CA . LEU A 1 90 ? -0.404 12.459 -19.873 1.00 32.88 90 LEU A CA 1
ATOM 722 C C . LEU A 1 90 ? -0.168 10.963 -20.138 1.00 32.88 90 LEU A C 1
ATOM 724 O O . LEU A 1 90 ? -0.001 10.585 -21.297 1.00 32.88 90 LEU A O 1
ATOM 728 N N . GLU A 1 91 ? -0.230 10.109 -19.112 1.00 38.19 91 GLU A N 1
ATOM 729 C CA . GLU A 1 91 ? -0.265 8.643 -19.268 1.00 38.19 91 GLU A CA 1
ATOM 730 C C . GLU A 1 91 ? -1.573 8.208 -19.959 1.00 38.19 91 GLU A C 1
ATOM 732 O O . GLU A 1 91 ? -1.565 7.402 -20.892 1.00 38.19 91 GLU A O 1
ATOM 737 N N . GLY A 1 92 ? -2.704 8.823 -19.590 1.00 33.25 92 GLY A N 1
ATOM 738 C CA . GLY A 1 92 ? -3.997 8.660 -20.263 1.00 33.25 92 GLY A CA 1
ATOM 739 C C . GLY A 1 92 ? -4.004 9.108 -21.733 1.00 33.25 92 GLY A C 1
ATOM 740 O O . GLY A 1 92 ? -4.810 8.613 -22.525 1.00 33.25 92 GLY A O 1
ATOM 741 N N . MET A 1 93 ? -3.086 9.999 -22.126 1.00 29.73 93 MET A N 1
ATOM 742 C CA . MET A 1 93 ? -2.863 10.419 -23.517 1.00 29.73 93 MET A CA 1
ATOM 743 C C . MET A 1 93 ? -1.847 9.547 -24.277 1.00 29.73 93 MET A C 1
ATOM 745 O O . MET A 1 93 ? -1.784 9.646 -25.502 1.00 29.73 93 MET A O 1
ATOM 749 N N . ALA A 1 94 ? -1.095 8.666 -23.610 1.00 31.31 94 ALA A N 1
ATOM 750 C CA . ALA A 1 94 ? -0.065 7.816 -24.219 1.00 31.31 94 ALA A CA 1
ATOM 751 C C . ALA A 1 94 ? -0.615 6.550 -24.924 1.00 31.31 94 ALA A C 1
ATOM 753 O O . ALA A 1 94 ? 0.077 5.540 -25.058 1.00 31.31 94 ALA A O 1
ATOM 754 N N . VAL A 1 95 ? -1.862 6.592 -25.405 1.00 32.19 95 VAL A N 1
ATOM 755 C CA . VAL A 1 95 ? -2.449 5.525 -26.230 1.00 32.19 95 VAL A CA 1
ATOM 756 C C . VAL A 1 95 ? -1.790 5.533 -27.614 1.00 32.19 95 VAL A C 1
ATOM 758 O O . VAL A 1 95 ? -1.731 6.571 -28.271 1.00 32.19 95 VAL A O 1
ATOM 761 N N . GLU A 1 96 ? -1.320 4.374 -28.089 1.00 32.34 96 GLU A N 1
ATOM 762 C CA . GLU A 1 96 ? -0.705 4.248 -29.418 1.00 32.34 96 GLU A CA 1
ATOM 763 C C . GLU A 1 96 ? -1.641 4.772 -30.526 1.00 32.34 96 GLU A C 1
ATOM 765 O O . GLU A 1 96 ? -2.765 4.290 -30.685 1.00 32.34 96 GLU A O 1
ATOM 770 N N . ASN A 1 97 ? -1.139 5.728 -31.322 1.00 31.95 97 ASN A N 1
ATOM 771 C CA . ASN A 1 97 ? -1.883 6.613 -32.242 1.00 31.95 97 ASN A CA 1
ATOM 772 C C . ASN A 1 97 ? -2.836 5.951 -33.263 1.00 31.95 97 ASN A C 1
ATOM 774 O O . ASN A 1 97 ? -3.576 6.664 -33.935 1.00 31.95 97 ASN A O 1
ATOM 778 N N . ASN A 1 98 ? -2.813 4.624 -33.415 1.00 28.00 98 ASN A N 1
ATOM 779 C CA . ASN A 1 98 ? -3.553 3.895 -34.448 1.00 28.00 98 ASN A CA 1
ATOM 780 C C . ASN A 1 98 ? -4.533 2.835 -33.896 1.00 28.00 98 ASN A C 1
ATOM 782 O O . ASN A 1 98 ? -5.265 2.218 -34.663 1.00 28.00 98 ASN A O 1
ATOM 786 N N . GLY A 1 99 ? -4.550 2.572 -32.580 1.00 30.39 99 GLY A N 1
ATOM 787 C CA . GLY A 1 99 ? -5.477 1.617 -31.940 1.00 30.39 99 GLY A CA 1
ATOM 788 C C . GLY A 1 99 ? -5.341 0.135 -32.348 1.00 30.39 99 GLY A C 1
ATOM 789 O O . GLY A 1 99 ? -6.084 -0.713 -31.852 1.00 30.39 99 GLY A O 1
ATOM 790 N N . THR A 1 100 ? -4.403 -0.202 -33.236 1.00 23.78 100 THR A N 1
ATOM 791 C CA . THR A 1 100 ? -4.178 -1.554 -33.762 1.00 23.78 100 THR A CA 1
ATOM 792 C C . THR A 1 100 ? -3.144 -2.322 -32.941 1.00 23.78 100 THR A C 1
ATOM 794 O O . THR A 1 100 ? -1.943 -2.103 -33.095 1.00 23.78 100 THR A O 1
ATOM 797 N N . MET A 1 101 ? -3.580 -3.306 -32.151 1.00 31.23 101 MET A N 1
ATOM 798 C CA . MET A 1 101 ? -2.663 -4.349 -31.675 1.00 31.23 101 MET A CA 1
ATOM 799 C C . MET A 1 101 ? -2.077 -5.128 -32.863 1.00 31.23 101 MET A C 1
ATOM 801 O O . MET A 1 101 ? -2.793 -5.453 -33.811 1.00 31.23 101 MET A O 1
ATOM 805 N N . HIS A 1 102 ? -0.831 -5.596 -32.748 1.00 26.64 102 HIS A N 1
ATOM 806 C CA . HIS A 1 102 ? -0.461 -6.826 -33.448 1.00 26.64 102 HIS A CA 1
ATOM 807 C C . HIS A 1 102 ? -1.335 -7.970 -32.901 1.00 26.64 102 HIS A C 1
ATOM 809 O O . HIS A 1 102 ? -1.212 -8.359 -31.741 1.00 26.64 102 HIS A O 1
ATOM 815 N N . GLU A 1 103 ? -2.223 -8.479 -33.758 1.00 23.97 103 GLU A N 1
ATOM 816 C CA . GLU A 1 103 ? -3.447 -9.263 -33.486 1.00 23.97 103 GLU A CA 1
ATOM 817 C C . GLU A 1 103 ? -3.216 -10.699 -32.952 1.00 23.97 103 GLU A C 1
ATOM 819 O O . GLU A 1 103 ? -3.829 -11.672 -33.378 1.00 23.97 103 GLU A O 1
ATOM 824 N N . ASN A 1 104 ? -2.226 -10.878 -32.080 1.00 25.62 104 ASN A N 1
ATOM 825 C CA . ASN A 1 104 ? -1.482 -12.131 -31.978 1.00 25.62 104 ASN A CA 1
ATOM 826 C C . ASN A 1 104 ? -1.156 -12.574 -30.543 1.00 25.62 104 ASN A C 1
ATOM 828 O O . ASN A 1 104 ? -0.365 -13.507 -30.362 1.00 25.62 104 ASN A O 1
ATOM 832 N N . SER A 1 105 ? -1.800 -11.960 -29.545 1.00 26.00 105 SER A N 1
ATOM 833 C CA . SER A 1 105 ? -1.806 -12.374 -28.135 1.00 26.00 105 SER A CA 1
ATOM 834 C C . SER A 1 105 ? -2.671 -13.626 -27.924 1.00 26.00 105 SER A C 1
ATOM 836 O O . SER A 1 105 ? -3.756 -13.567 -27.345 1.00 26.00 105 SER A O 1
ATOM 838 N N . VAL A 1 106 ? -2.202 -14.765 -28.433 1.00 21.59 106 VAL A N 1
ATOM 839 C CA . VAL A 1 106 ? -2.793 -16.083 -28.164 1.00 21.59 106 VAL A CA 1
ATOM 840 C C . VAL A 1 106 ? -2.151 -16.662 -26.902 1.00 21.59 106 VAL A C 1
ATOM 842 O O . VAL A 1 106 ? -0.927 -16.685 -26.787 1.00 21.59 106 VAL A O 1
ATOM 845 N N . PHE A 1 107 ? -2.985 -17.121 -25.969 1.00 29.81 107 PHE A N 1
ATOM 846 C CA . PHE A 1 107 ? -2.598 -17.734 -24.692 1.00 29.81 107 PHE A CA 1
ATOM 847 C C . PHE A 1 107 ? -1.603 -18.897 -24.843 1.00 29.81 107 PHE A C 1
ATOM 849 O O . PHE A 1 107 ? -1.646 -19.640 -25.830 1.00 29.81 107 PHE A O 1
ATOM 856 N N . PRO A 1 108 ? -0.819 -19.167 -23.786 1.00 23.42 108 PRO A N 1
ATOM 857 C CA . PRO A 1 108 ? -0.817 -20.542 -23.282 1.00 23.42 108 PRO A CA 1
ATOM 858 C C . PRO A 1 108 ? -0.875 -20.655 -21.748 1.00 23.42 108 PRO A C 1
ATOM 860 O O . PRO A 1 108 ? -0.151 -19.976 -21.023 1.00 23.42 108 PRO A O 1
ATOM 863 N N . HIS A 1 109 ? -1.641 -21.635 -21.252 1.00 26.30 109 HIS A N 1
ATOM 864 C CA . HIS A 1 109 ? -1.402 -22.200 -19.920 1.00 26.30 109 HIS A CA 1
ATOM 865 C C . HIS A 1 109 ? 0.025 -22.769 -19.842 1.00 26.30 109 HIS A C 1
ATOM 867 O O . HIS A 1 109 ? 0.420 -23.555 -20.706 1.00 26.30 109 HIS A O 1
ATOM 873 N N . LEU A 1 110 ? 0.756 -22.481 -18.762 1.00 24.53 110 LEU A N 1
ATOM 874 C CA . LEU A 1 110 ? 2.051 -23.104 -18.475 1.00 24.53 110 LEU A CA 1
ATOM 875 C C . LEU A 1 110 ? 1.966 -24.028 -17.254 1.00 24.53 110 LEU A C 1
ATOM 877 O O . LEU A 1 110 ? 2.150 -23.627 -16.107 1.00 24.53 110 LEU A O 1
ATOM 881 N N . ALA A 1 111 ? 1.702 -25.309 -17.518 1.00 22.72 111 ALA A N 1
ATOM 882 C CA . ALA A 1 111 ? 1.820 -26.360 -16.515 1.00 22.72 111 ALA A CA 1
ATOM 883 C C . ALA A 1 111 ? 3.305 -26.604 -16.188 1.00 22.72 111 ALA A C 1
ATOM 885 O O . ALA A 1 111 ? 4.071 -27.055 -17.040 1.00 22.72 111 ALA A O 1
ATOM 886 N N . CYS A 1 112 ? 3.712 -26.327 -14.948 1.00 22.67 112 CYS A N 1
ATOM 887 C CA . CYS A 1 112 ? 5.101 -26.484 -14.522 1.00 22.67 112 CYS A CA 1
ATOM 888 C C . CYS A 1 112 ? 5.555 -27.957 -14.574 1.00 22.67 112 CYS A C 1
ATOM 890 O O . CYS A 1 112 ? 4.999 -28.815 -13.883 1.00 22.67 112 CYS A O 1
ATOM 892 N N . LYS A 1 113 ? 6.604 -28.246 -15.358 1.00 21.05 113 LYS A N 1
ATOM 893 C CA . LYS A 1 113 ? 7.318 -29.532 -15.348 1.00 21.05 113 LYS A CA 1
ATOM 894 C C . LYS A 1 113 ? 8.839 -29.354 -15.348 1.00 21.05 113 LYS A C 1
ATOM 896 O O . LYS A 1 113 ? 9.478 -29.295 -16.390 1.00 21.05 113 LYS A O 1
ATOM 901 N N . SER A 1 114 ? 9.386 -29.367 -14.134 1.00 26.31 114 SER A N 1
ATOM 902 C CA . SER A 1 114 ? 10.671 -29.991 -13.779 1.00 26.31 114 SER A CA 1
ATOM 903 C C . SER A 1 114 ? 11.896 -29.726 -14.677 1.00 26.31 114 SER A C 1
ATOM 905 O O . SER A 1 114 ? 12.257 -30.556 -15.507 1.00 26.31 114 SER A O 1
ATOM 907 N N . GLY A 1 115 ? 12.637 -28.667 -14.343 1.00 28.72 115 GLY A N 1
ATOM 908 C CA . GLY A 1 115 ? 14.072 -28.788 -14.050 1.00 28.72 115 GLY A CA 1
ATOM 909 C C . GLY A 1 115 ? 15.034 -29.139 -15.191 1.00 28.72 115 GLY A C 1
ATOM 910 O O . GLY A 1 115 ? 15.604 -30.225 -15.197 1.00 28.72 115 GLY A O 1
ATOM 911 N N . LEU A 1 116 ? 15.330 -28.159 -16.045 1.00 21.67 116 LEU A N 1
ATOM 912 C CA . LEU A 1 116 ? 16.576 -28.039 -16.816 1.00 21.67 116 LEU A CA 1
ATOM 913 C C . LEU A 1 116 ? 16.858 -26.537 -17.025 1.00 21.67 116 LEU A C 1
ATOM 915 O O . LEU A 1 116 ? 15.907 -25.798 -17.280 1.00 21.67 116 LEU A O 1
ATOM 919 N N . PRO A 1 117 ? 18.114 -26.058 -16.932 1.00 24.95 117 PRO A N 1
ATOM 920 C CA . PRO A 1 117 ? 18.439 -24.678 -17.271 1.00 24.95 117 PRO A CA 1
ATOM 921 C C . PRO A 1 117 ? 18.419 -24.516 -18.795 1.00 24.95 117 PRO A C 1
ATOM 923 O O . PRO A 1 117 ? 19.369 -24.909 -19.478 1.00 24.95 117 PRO A O 1
ATOM 926 N N . LEU A 1 118 ? 17.338 -23.956 -19.343 1.00 26.39 118 LEU A N 1
ATOM 927 C CA . LEU A 1 118 ? 17.346 -23.512 -20.733 1.00 26.39 118 LEU A CA 1
ATOM 928 C C . LEU A 1 118 ? 18.211 -22.255 -20.848 1.00 26.39 118 LEU A C 1
ATOM 930 O O . LEU A 1 118 ? 18.011 -21.274 -20.143 1.00 26.39 118 LEU A O 1
ATOM 934 N N . LEU A 1 119 ? 19.178 -22.308 -21.759 1.00 25.36 119 LEU A N 1
ATOM 935 C CA . LEU A 1 119 ? 19.885 -21.128 -22.240 1.00 25.36 119 LEU A CA 1
ATOM 936 C C . LEU A 1 119 ? 18.926 -20.292 -23.095 1.00 25.36 119 LEU A C 1
ATOM 938 O O . LEU A 1 119 ? 18.207 -20.866 -23.914 1.00 25.36 119 LEU A O 1
ATOM 942 N N . LEU A 1 120 ? 19.001 -18.964 -22.970 1.00 29.80 120 LEU A N 1
ATOM 943 C CA . LEU A 1 120 ? 18.372 -18.003 -23.883 1.00 29.80 120 LEU A CA 1
ATOM 944 C C . LEU A 1 120 ? 18.683 -18.362 -25.348 1.00 29.80 120 LEU A C 1
ATOM 946 O O . LEU A 1 120 ? 19.768 -18.079 -25.864 1.00 29.80 120 LEU A O 1
ATOM 950 N N . LEU A 1 121 ? 17.718 -18.985 -26.023 1.00 22.06 121 LEU A N 1
ATOM 951 C CA . LEU A 1 121 ? 17.760 -19.330 -27.440 1.00 22.06 121 LEU A CA 1
ATOM 952 C C . LEU A 1 121 ? 16.444 -18.883 -28.088 1.00 22.06 121 LEU A C 1
ATOM 954 O O . LEU A 1 121 ? 15.380 -19.243 -27.587 1.00 22.06 121 LEU A O 1
ATOM 958 N N . PRO A 1 122 ? 16.485 -18.132 -29.204 1.00 29.66 122 PRO A N 1
ATOM 959 C CA . PRO A 1 122 ? 15.282 -17.592 -29.830 1.00 29.66 122 PRO A CA 1
ATOM 960 C C . PRO A 1 122 ? 14.461 -18.715 -30.477 1.00 29.66 122 PRO A C 1
ATOM 962 O O . PRO A 1 122 ? 14.724 -19.121 -31.610 1.00 29.66 122 PRO A O 1
ATOM 965 N N . SER A 1 123 ? 13.465 -19.228 -29.751 1.00 23.30 123 SER A N 1
ATOM 966 C CA . SER A 1 123 ? 12.524 -20.223 -30.268 1.00 23.30 123 SER A CA 1
ATOM 967 C C . SER A 1 123 ? 11.330 -19.541 -30.948 1.00 23.30 123 SER A C 1
ATOM 969 O O . SER A 1 123 ? 10.848 -18.498 -30.512 1.00 23.30 123 SER A O 1
ATOM 971 N N . TYR A 1 124 ? 10.876 -20.100 -32.070 1.00 26.09 124 TYR A N 1
ATOM 972 C CA . TYR A 1 124 ? 9.939 -19.437 -32.980 1.00 26.09 124 TYR A CA 1
ATOM 973 C C . TYR A 1 124 ? 8.475 -19.651 -32.545 1.00 26.09 124 TYR A C 1
ATOM 975 O O . TYR A 1 124 ? 7.721 -20.387 -33.179 1.00 26.09 124 TYR A O 1
ATOM 983 N N . GLY A 1 125 ? 8.076 -19.025 -31.435 1.00 24.62 125 GLY A N 1
ATOM 984 C CA . GLY A 1 125 ? 6.717 -19.088 -30.888 1.00 24.62 125 GLY A CA 1
ATOM 985 C C . GLY A 1 125 ? 6.436 -17.905 -29.963 1.00 24.62 125 GLY A C 1
ATOM 986 O O . GLY A 1 125 ? 7.268 -17.556 -29.135 1.00 24.62 125 GLY A O 1
ATOM 987 N N . ARG A 1 126 ? 5.282 -17.247 -30.123 1.00 30.38 126 ARG A N 1
ATOM 988 C CA . ARG A 1 126 ? 4.995 -15.978 -29.435 1.00 30.38 126 ARG A CA 1
ATOM 989 C C . ARG A 1 126 ? 4.719 -16.194 -27.948 1.00 30.38 126 ARG A C 1
ATOM 991 O O . ARG A 1 126 ? 3.645 -16.662 -27.583 1.00 30.38 126 ARG A O 1
ATOM 998 N N . GLN A 1 127 ? 5.656 -15.775 -27.110 1.00 31.84 127 GLN A N 1
ATOM 999 C CA . GLN A 1 127 ? 5.449 -15.513 -25.689 1.00 31.84 127 GLN A CA 1
ATOM 1000 C C . GLN A 1 127 ? 6.092 -14.153 -25.388 1.00 31.84 127 GLN A C 1
ATOM 1002 O O . GLN A 1 127 ? 7.202 -13.893 -25.849 1.00 31.84 127 GLN A O 1
ATOM 1007 N N . LYS A 1 128 ? 5.401 -13.267 -24.658 1.00 36.81 128 LYS A N 1
ATOM 1008 C CA . LYS A 1 128 ? 6.057 -12.091 -24.068 1.00 36.81 128 LYS A CA 1
ATOM 1009 C C . LYS A 1 128 ? 6.736 -12.549 -22.784 1.00 36.81 128 LYS A C 1
ATOM 1011 O O . LYS A 1 128 ? 6.078 -12.770 -21.770 1.00 36.81 128 LYS A O 1
ATOM 1016 N N . GLU A 1 129 ? 8.038 -12.772 -22.871 1.00 45.62 129 GLU A N 1
ATOM 1017 C CA . GLU A 1 129 ? 8.862 -13.226 -21.754 1.00 45.62 129 GLU A CA 1
ATOM 1018 C C . GLU A 1 129 ? 8.926 -12.129 -20.668 1.00 45.62 129 GLU A C 1
ATOM 1020 O O . GLU A 1 129 ? 9.010 -10.934 -20.963 1.00 45.62 129 GLU A O 1
ATOM 1025 N N . LYS A 1 130 ? 8.863 -12.515 -19.387 1.00 48.41 130 LYS A N 1
ATOM 1026 C CA . LYS A 1 130 ? 9.175 -11.593 -18.281 1.00 48.41 130 LYS A CA 1
ATOM 1027 C C . LYS A 1 130 ? 10.697 -11.453 -18.185 1.00 48.41 130 LYS A C 1
ATOM 1029 O O . LYS A 1 130 ? 11.407 -12.435 -18.371 1.00 48.41 130 LYS A O 1
ATOM 1034 N N . PHE A 1 131 ? 11.204 -10.282 -17.790 1.00 47.47 131 PHE A N 1
ATOM 1035 C CA . PHE A 1 131 ? 12.648 -10.063 -17.558 1.00 47.47 131 PHE A CA 1
ATOM 1036 C C . PHE A 1 131 ? 13.258 -10.936 -16.440 1.00 47.47 131 PHE A C 1
ATOM 1038 O O . PHE A 1 131 ? 14.472 -10.923 -16.235 1.00 47.47 131 PHE A O 1
ATOM 1045 N N . CYS A 1 132 ? 12.429 -11.681 -15.709 1.00 49.31 132 CYS A N 1
ATOM 1046 C CA . CYS A 1 132 ? 12.834 -12.579 -14.641 1.00 49.31 132 CYS A CA 1
ATOM 1047 C C . CYS A 1 132 ? 12.654 -14.047 -15.045 1.00 49.31 132 CYS A C 1
ATOM 1049 O O . CYS A 1 132 ? 11.566 -14.611 -14.921 1.00 49.31 132 CYS A O 1
ATOM 1051 N N . GLU A 1 133 ? 13.744 -14.675 -15.484 1.00 46.22 133 GLU A N 1
ATOM 1052 C CA . GLU A 1 133 ? 13.835 -16.130 -15.625 1.00 46.22 133 GLU A CA 1
ATOM 1053 C C . GLU A 1 133 ? 13.885 -16.817 -14.249 1.00 46.22 133 GLU A C 1
ATOM 1055 O O . GLU A 1 133 ? 14.558 -16.350 -13.326 1.00 46.22 133 GLU A O 1
ATOM 1060 N N . MET A 1 134 ? 13.219 -17.967 -14.113 1.00 38.31 134 MET A N 1
ATOM 1061 C CA . MET A 1 134 ? 13.201 -18.726 -12.858 1.00 38.31 134 MET A CA 1
ATOM 1062 C C . MET A 1 134 ? 14.593 -19.269 -12.493 1.00 38.31 134 MET A C 1
ATOM 1064 O O . MET A 1 134 ? 15.236 -19.956 -13.286 1.00 38.31 134 MET A O 1
ATOM 1068 N N . GLY A 1 135 ? 15.024 -19.038 -11.250 1.00 39.12 135 GLY A N 1
ATOM 1069 C CA . GLY A 1 135 ? 16.199 -19.685 -10.650 1.00 39.12 135 GLY A CA 1
ATOM 1070 C C . GLY A 1 135 ? 17.537 -18.946 -10.785 1.00 39.12 135 GLY A C 1
ATOM 1071 O O . GLY A 1 135 ? 18.520 -19.383 -10.182 1.00 39.12 135 GLY A O 1
ATOM 1072 N N . ASN A 1 136 ? 17.602 -17.818 -11.500 1.00 45.41 136 ASN A N 1
ATOM 1073 C CA . ASN A 1 136 ? 18.792 -16.960 -11.500 1.00 45.41 136 ASN A CA 1
ATOM 1074 C C . ASN A 1 136 ? 18.837 -16.072 -10.241 1.00 45.41 136 ASN A C 1
ATOM 1076 O O . ASN A 1 136 ? 17.839 -15.482 -9.840 1.00 45.41 136 ASN A O 1
ATOM 1080 N N . ARG A 1 137 ? 20.016 -15.947 -9.611 1.00 53.34 137 ARG A N 1
ATOM 1081 C CA . ARG A 1 137 ? 20.188 -15.237 -8.320 1.00 53.34 137 ARG A CA 1
ATOM 1082 C C . ARG A 1 137 ? 19.886 -13.730 -8.390 1.00 53.34 137 ARG A C 1
ATOM 1084 O O . ARG A 1 137 ? 19.621 -13.109 -7.365 1.00 53.34 137 ARG A O 1
ATOM 1091 N N . LEU A 1 138 ? 19.980 -13.144 -9.582 1.00 59.66 138 LEU A N 1
ATOM 1092 C CA . LEU A 1 138 ? 19.645 -11.757 -9.901 1.00 59.66 138 LEU A CA 1
ATOM 1093 C C . LEU A 1 138 ? 19.076 -11.731 -11.323 1.00 59.66 138 LEU A C 1
ATOM 1095 O O . LEU A 1 138 ? 19.717 -12.260 -12.232 1.00 59.66 138 LEU A O 1
ATOM 1099 N N . ALA A 1 139 ? 17.933 -11.079 -11.522 1.00 75.88 139 ALA A N 1
ATOM 1100 C CA . ALA A 1 139 ? 17.481 -10.682 -12.853 1.00 75.88 139 ALA A CA 1
ATOM 1101 C C . ALA A 1 139 ? 18.156 -9.349 -13.210 1.00 75.88 139 ALA A C 1
ATOM 1103 O O . ALA A 1 139 ? 18.312 -8.493 -12.339 1.00 75.88 139 ALA A O 1
ATOM 1104 N N . ILE A 1 140 ? 18.599 -9.159 -14.455 1.00 85.25 140 ILE A N 1
ATOM 1105 C CA . ILE A 1 140 ? 19.347 -7.956 -14.855 1.00 85.25 140 ILE A CA 1
ATOM 1106 C C . ILE A 1 140 ? 18.668 -7.289 -16.046 1.00 85.25 140 ILE A C 1
ATOM 1108 O O . ILE A 1 140 ? 18.511 -7.906 -17.095 1.00 85.25 140 ILE A O 1
ATOM 1112 N N . VAL A 1 141 ? 18.359 -5.998 -15.908 1.00 89.00 141 VAL A N 1
ATOM 1113 C CA . VAL A 1 141 ? 17.898 -5.139 -17.005 1.00 89.00 141 VAL A CA 1
ATOM 1114 C C . VAL A 1 141 ? 19.034 -4.184 -17.383 1.00 89.00 141 VAL A C 1
ATOM 1116 O O . VAL A 1 141 ? 19.318 -3.232 -16.647 1.00 89.00 141 VAL A O 1
ATOM 1119 N N . PRO A 1 142 ? 19.735 -4.408 -18.510 1.00 92.88 142 PRO A N 1
ATOM 1120 C CA . PRO A 1 142 ? 20.683 -3.437 -19.029 1.00 92.88 142 PRO A CA 1
ATOM 1121 C C . PRO A 1 142 ? 19.936 -2.181 -19.490 1.00 92.88 142 PRO A C 1
ATOM 1123 O O . PRO A 1 142 ? 18.995 -2.293 -20.275 1.00 92.88 142 PRO A O 1
ATOM 1126 N N . TYR A 1 143 ? 20.366 -0.994 -19.058 1.00 96.00 143 TYR A N 1
ATOM 1127 C CA . TYR A 1 143 ? 19.705 0.263 -19.428 1.00 96.00 143 TYR A CA 1
ATOM 1128 C C . TYR A 1 143 ? 20.658 1.342 -19.957 1.00 96.00 143 TYR A C 1
ATOM 1130 O O . TYR A 1 143 ? 21.870 1.321 -19.719 1.00 96.00 143 TYR A O 1
ATOM 1138 N N . LYS A 1 144 ? 20.097 2.328 -20.657 1.00 97.19 144 LYS A N 1
ATOM 1139 C CA . LYS A 1 144 ? 20.762 3.577 -21.048 1.00 97.19 144 LYS A CA 1
ATOM 1140 C C . LYS A 1 144 ? 19.859 4.774 -20.768 1.00 97.19 144 LYS A C 1
ATOM 1142 O O . LYS A 1 144 ? 18.643 4.661 -20.823 1.00 97.19 144 LYS A O 1
ATOM 1147 N N . ILE A 1 145 ? 20.470 5.933 -20.537 1.00 97.38 145 ILE A N 1
ATOM 1148 C CA . ILE A 1 145 ? 19.790 7.235 -20.558 1.00 97.38 145 ILE A CA 1
ATOM 1149 C C . ILE A 1 145 ? 20.303 7.967 -21.797 1.00 97.38 145 ILE A C 1
ATOM 1151 O O . ILE A 1 145 ? 21.513 8.202 -21.901 1.00 97.38 145 ILE A O 1
ATOM 1155 N N . GLN A 1 146 ? 19.408 8.277 -22.734 1.00 95.94 146 GLN A N 1
ATOM 1156 C CA . GLN A 1 146 ? 19.733 8.938 -24.000 1.00 95.94 146 GLN A CA 1
ATOM 1157 C C . GLN A 1 146 ? 20.192 10.392 -23.754 1.00 95.94 146 GLN A C 1
ATOM 1159 O O . GLN A 1 146 ? 20.003 10.953 -22.674 1.00 95.94 146 GLN A O 1
ATOM 1164 N N . ARG A 1 147 ? 20.845 11.008 -24.745 1.00 94.12 147 ARG A N 1
ATOM 1165 C CA . ARG A 1 147 ? 21.309 12.408 -24.691 1.00 94.12 147 ARG A CA 1
ATOM 1166 C C . ARG A 1 147 ? 20.168 13.428 -24.717 1.00 94.12 147 ARG A C 1
ATOM 1168 O O . ARG A 1 147 ? 20.402 14.571 -24.348 1.00 94.12 147 ARG A O 1
ATOM 1175 N N . SER A 1 148 ? 18.980 13.018 -25.155 1.00 92.38 148 SER A N 1
ATOM 1176 C CA . SER A 1 148 ? 17.764 13.834 -25.166 1.00 92.38 148 SER A CA 1
ATOM 1177 C C . SER A 1 148 ? 17.254 14.175 -23.759 1.00 92.38 148 SER A C 1
ATOM 1179 O O . SER A 1 148 ? 16.646 15.217 -23.581 1.00 92.38 148 SER A O 1
ATOM 1181 N N . ILE A 1 149 ? 17.550 13.349 -22.746 1.00 93.69 149 ILE A N 1
ATOM 1182 C CA . ILE A 1 149 ? 17.365 13.720 -21.335 1.00 93.69 149 ILE A CA 1
ATOM 1183 C C . ILE A 1 149 ? 18.512 14.678 -20.971 1.00 93.69 149 ILE A C 1
ATOM 1185 O O . ILE A 1 149 ? 19.563 14.251 -20.477 1.00 93.69 149 ILE A O 1
ATOM 1189 N N . VAL A 1 150 ? 18.363 15.955 -21.332 1.00 89.50 150 VAL A N 1
ATOM 1190 C CA . VAL A 1 150 ? 19.443 16.956 -21.289 1.00 89.50 150 VAL A CA 1
ATOM 1191 C C . VAL A 1 150 ? 19.749 17.401 -19.858 1.00 89.50 150 VAL A C 1
ATOM 1193 O O . VAL A 1 150 ? 20.922 17.561 -19.501 1.00 89.50 150 VAL A O 1
ATOM 1196 N N . ARG A 1 151 ? 18.732 17.627 -19.017 1.00 92.81 151 ARG A N 1
ATOM 1197 C CA . ARG A 1 151 ? 18.940 18.237 -17.696 1.00 92.81 151 ARG A CA 1
ATOM 1198 C C . ARG A 1 151 ? 19.520 17.207 -16.726 1.00 92.81 151 ARG A C 1
ATOM 1200 O O . ARG A 1 151 ? 18.937 16.157 -16.470 1.00 92.81 151 ARG A O 1
ATOM 1207 N N . GLN A 1 152 ? 20.649 17.525 -16.089 1.00 94.81 152 GLN A N 1
ATOM 1208 C CA . GLN A 1 152 ? 21.293 16.582 -15.163 1.00 94.81 152 GLN A CA 1
ATOM 1209 C C . GLN A 1 152 ? 20.384 16.204 -13.970 1.00 94.81 152 GLN A C 1
ATOM 1211 O O . GLN A 1 152 ? 20.407 15.046 -13.561 1.00 94.81 152 GLN A O 1
ATOM 1216 N N . LYS A 1 153 ? 19.495 17.109 -13.515 1.00 93.50 153 LYS A N 1
ATOM 1217 C CA . LYS A 1 153 ? 18.438 16.827 -12.517 1.00 93.50 153 LYS A CA 1
ATOM 1218 C C . LYS A 1 153 ? 17.548 15.642 -12.936 1.00 93.50 153 LYS A C 1
ATOM 1220 O O . LYS A 1 153 ? 17.403 14.704 -12.159 1.00 93.50 153 LYS A O 1
ATOM 1225 N N . SER A 1 154 ? 17.037 15.639 -14.168 1.00 94.94 154 SER A N 1
ATOM 1226 C CA . SER A 1 154 ? 16.258 14.545 -14.775 1.00 94.94 154 SER A CA 1
ATOM 1227 C C . SER A 1 154 ? 17.027 13.225 -14.768 1.00 94.94 154 SER A C 1
ATOM 1229 O O . SER A 1 154 ? 16.542 12.180 -14.336 1.00 94.94 154 SER A O 1
ATOM 1231 N N . ARG A 1 155 ? 18.301 13.281 -15.172 1.00 96.44 155 ARG A N 1
ATOM 1232 C CA . ARG A 1 155 ? 19.186 12.108 -15.187 1.00 96.44 155 ARG A CA 1
ATOM 1233 C C . ARG A 1 155 ? 19.451 11.567 -13.781 1.00 96.44 155 ARG A C 1
ATOM 1235 O O . ARG A 1 155 ? 19.725 10.379 -13.646 1.00 96.44 155 ARG A O 1
ATOM 1242 N N . ASP A 1 156 ? 19.393 12.407 -12.749 1.00 96.00 156 ASP A N 1
ATOM 1243 C CA . ASP A 1 156 ? 19.510 11.999 -11.345 1.00 96.00 156 ASP A CA 1
ATOM 1244 C C . ASP A 1 156 ? 18.191 11.473 -10.757 1.00 96.00 156 ASP A C 1
ATOM 1246 O O . ASP A 1 156 ? 18.235 10.590 -9.903 1.00 96.00 156 ASP A O 1
ATOM 1250 N N . VAL A 1 157 ? 17.030 11.909 -11.257 1.00 94.50 157 VAL A N 1
ATOM 1251 C CA . VAL A 1 157 ? 15.726 11.282 -10.961 1.00 94.50 157 VAL A CA 1
ATOM 1252 C C . VAL A 1 157 ? 15.700 9.834 -11.459 1.00 94.50 157 VAL A C 1
ATOM 1254 O O . VAL A 1 157 ? 15.470 8.923 -10.666 1.00 94.50 157 VAL A O 1
ATOM 1257 N N . ILE A 1 158 ? 16.062 9.594 -12.725 1.00 96.50 158 ILE A N 1
ATOM 1258 C CA . ILE A 1 158 ? 16.124 8.233 -13.292 1.00 96.50 158 ILE A CA 1
ATOM 1259 C C . ILE A 1 158 ? 17.126 7.357 -12.512 1.00 96.50 158 ILE A C 1
ATOM 1261 O O . ILE A 1 158 ? 16.835 6.206 -12.191 1.00 96.50 158 ILE A O 1
ATOM 1265 N N . LYS A 1 159 ? 18.294 7.900 -12.125 1.00 97.56 159 LYS A N 1
ATOM 1266 C CA . LYS A 1 159 ? 19.255 7.181 -11.261 1.00 97.56 159 LYS A CA 1
ATOM 1267 C C . LYS A 1 159 ? 18.682 6.833 -9.882 1.00 97.56 159 LYS A C 1
ATOM 1269 O O . LYS A 1 159 ? 19.046 5.786 -9.352 1.00 97.56 159 LYS A O 1
ATOM 1274 N N . LYS A 1 160 ? 17.826 7.674 -9.285 1.00 96.19 160 LYS A N 1
ATOM 1275 C CA . LYS A 1 160 ? 17.170 7.376 -7.999 1.00 96.19 160 LYS A CA 1
ATOM 1276 C C . LYS A 1 160 ? 16.203 6.200 -8.131 1.00 96.19 160 LYS A C 1
ATOM 1278 O O . LYS A 1 160 ? 16.314 5.274 -7.334 1.00 96.19 160 LYS A O 1
ATOM 1283 N N . ALA A 1 161 ? 15.350 6.182 -9.157 1.00 95.94 161 ALA A N 1
ATOM 1284 C CA . ALA A 1 161 ? 14.458 5.049 -9.433 1.00 95.94 161 ALA A CA 1
ATOM 1285 C C . ALA A 1 161 ? 15.253 3.746 -9.663 1.00 95.94 161 ALA A C 1
ATOM 1287 O O . ALA A 1 161 ? 15.032 2.746 -8.979 1.00 95.94 161 ALA A O 1
ATOM 1288 N N . VAL A 1 162 ? 16.292 3.795 -10.508 1.00 97.31 162 VAL A N 1
ATOM 1289 C CA . VAL A 1 162 ? 17.264 2.699 -10.698 1.00 97.31 162 VAL A CA 1
ATOM 1290 C C . VAL A 1 162 ? 17.890 2.240 -9.377 1.00 97.31 162 VAL A C 1
ATOM 1292 O O . VAL A 1 162 ? 18.034 1.038 -9.149 1.00 97.31 162 VAL A O 1
ATOM 1295 N N . ASN A 1 163 ? 18.245 3.162 -8.479 1.00 96.38 163 ASN A N 1
ATOM 1296 C CA . ASN A 1 163 ? 18.801 2.812 -7.176 1.00 96.38 163 ASN A CA 1
ATOM 1297 C C . ASN A 1 163 ? 17.769 2.130 -6.258 1.00 96.38 163 ASN A C 1
ATOM 1299 O O . ASN A 1 163 ? 18.138 1.205 -5.539 1.00 96.38 163 ASN A O 1
ATOM 1303 N N . ILE A 1 164 ? 16.492 2.528 -6.294 1.00 94.62 164 ILE A N 1
ATOM 1304 C CA . ILE A 1 164 ? 15.417 1.904 -5.501 1.00 94.62 164 ILE A CA 1
ATOM 1305 C C . ILE A 1 164 ? 15.250 0.433 -5.902 1.00 94.62 164 ILE A C 1
ATOM 1307 O O . ILE A 1 164 ? 15.382 -0.442 -5.047 1.00 94.62 164 ILE A O 1
ATOM 1311 N N . PHE A 1 165 ? 15.109 0.130 -7.197 1.00 93.88 165 PHE A N 1
ATOM 1312 C CA . PHE A 1 165 ? 15.110 -1.258 -7.683 1.00 93.88 165 PHE A CA 1
ATOM 1313 C C . PHE A 1 165 ? 16.387 -2.015 -7.280 1.00 93.88 165 PHE A C 1
ATOM 1315 O O . PHE A 1 165 ? 16.309 -3.122 -6.741 1.00 93.88 165 PHE A O 1
ATOM 1322 N N . ASN A 1 166 ? 17.563 -1.406 -7.482 1.00 93.94 166 ASN A N 1
ATOM 1323 C CA . ASN A 1 166 ? 18.862 -2.021 -7.189 1.00 93.94 166 ASN A CA 1
ATOM 1324 C C . ASN A 1 166 ? 19.120 -2.284 -5.697 1.00 93.94 166 ASN A C 1
ATOM 1326 O O . ASN A 1 166 ? 19.942 -3.149 -5.385 1.00 93.94 166 ASN A O 1
ATOM 1330 N N . THR A 1 167 ? 18.450 -1.572 -4.790 1.00 92.25 167 THR A N 1
ATOM 1331 C CA . THR A 1 167 ? 18.604 -1.731 -3.332 1.00 92.25 167 THR A CA 1
ATOM 1332 C C . THR A 1 167 ? 17.492 -2.547 -2.687 1.00 92.25 167 THR A C 1
ATOM 1334 O O . THR A 1 167 ? 17.771 -3.235 -1.712 1.00 92.25 167 THR A O 1
ATOM 1337 N N . ARG A 1 168 ? 16.266 -2.509 -3.227 1.00 92.12 168 ARG A N 1
ATOM 1338 C CA . ARG A 1 168 ? 15.094 -3.167 -2.627 1.00 92.12 168 ARG A CA 1
ATOM 1339 C C . ARG A 1 168 ? 14.683 -4.491 -3.298 1.00 92.12 168 ARG A C 1
ATOM 1341 O O . ARG A 1 168 ? 14.096 -5.326 -2.625 1.00 92.12 168 ARG A O 1
ATOM 1348 N N . THR A 1 169 ? 14.995 -4.722 -4.582 1.00 90.62 169 THR A N 1
ATOM 1349 C CA . THR A 1 169 ? 14.493 -5.881 -5.372 1.00 90.62 169 THR A CA 1
ATOM 1350 C C . THR A 1 169 ? 15.621 -6.742 -5.968 1.00 90.62 169 THR A C 1
ATOM 1352 O O . THR A 1 169 ? 16.734 -6.241 -6.110 1.00 90.62 169 THR A O 1
ATOM 1355 N N . CYS A 1 170 ? 15.396 -8.001 -6.390 1.00 87.44 170 CYS A N 1
ATOM 1356 C CA . CYS A 1 170 ? 16.432 -8.738 -7.154 1.00 87.44 170 CYS A CA 1
ATOM 1357 C C . CYS A 1 170 ? 16.554 -8.329 -8.630 1.00 87.44 170 CYS A C 1
ATOM 1359 O O . CYS A 1 170 ? 17.477 -8.798 -9.300 1.00 87.44 170 CYS A O 1
ATOM 1361 N N . LEU A 1 171 ? 15.669 -7.458 -9.126 1.00 88.19 171 LEU A N 1
ATOM 1362 C CA . LEU A 1 171 ? 15.691 -6.944 -10.490 1.00 88.19 171 LEU A CA 1
ATOM 1363 C C . LEU A 1 171 ? 16.680 -5.775 -10.578 1.00 88.19 171 LEU A C 1
ATOM 1365 O O . LEU A 1 171 ? 16.376 -4.640 -10.206 1.00 88.19 171 LEU A O 1
ATOM 1369 N N . LYS A 1 172 ? 17.904 -6.062 -11.026 1.00 89.88 172 LYS A N 1
ATOM 1370 C CA . LYS A 1 172 ? 19.006 -5.099 -11.034 1.00 89.88 172 LYS A CA 1
ATOM 1371 C C . LYS A 1 172 ? 19.087 -4.351 -12.364 1.00 89.88 172 LYS A C 1
ATOM 1373 O O . LYS A 1 172 ? 19.406 -4.920 -13.408 1.00 89.88 172 LYS A O 1
ATOM 1378 N N . TRP A 1 173 ? 18.849 -3.048 -12.308 1.00 94.38 173 TRP A N 1
ATOM 1379 C CA . TRP A 1 173 ? 18.950 -2.128 -13.434 1.00 94.38 173 TRP A CA 1
ATOM 1380 C C . TRP A 1 173 ? 20.388 -1.615 -13.541 1.00 94.38 173 TRP A C 1
ATOM 1382 O O . TRP A 1 173 ? 20.837 -0.807 -12.725 1.00 94.38 173 TRP A O 1
ATOM 1392 N N . LEU A 1 174 ? 21.140 -2.107 -14.530 1.00 95.06 174 LEU A N 1
ATOM 1393 C CA . LEU A 1 174 ? 22.584 -1.866 -14.657 1.00 95.06 174 LEU A CA 1
ATOM 1394 C C . LEU A 1 174 ? 22.937 -1.140 -15.971 1.00 95.06 174 LEU A C 1
ATOM 1396 O O . LEU A 1 174 ? 22.374 -1.471 -17.015 1.00 95.06 174 LEU A O 1
ATOM 1400 N N . PRO A 1 175 ? 23.882 -0.176 -15.983 1.00 97.31 175 PRO A N 1
ATOM 1401 C CA . PRO A 1 175 ? 24.244 0.541 -17.206 1.00 97.31 175 PRO A CA 1
ATOM 1402 C C . PRO A 1 175 ? 24.756 -0.393 -18.314 1.00 97.31 175 PRO A C 1
ATOM 1404 O O . PRO A 1 175 ? 25.707 -1.155 -18.119 1.00 97.31 175 PRO A O 1
ATOM 1407 N N . TYR A 1 176 ? 24.155 -0.311 -19.503 1.00 94.75 176 TYR A N 1
ATOM 1408 C CA . TYR A 1 176 ? 24.513 -1.153 -20.640 1.00 94.75 176 TYR A CA 1
ATOM 1409 C C . TYR A 1 176 ? 25.964 -0.925 -21.078 1.00 94.75 176 TYR A C 1
ATOM 1411 O O . TYR A 1 176 ? 26.361 0.168 -21.492 1.00 94.75 176 TYR A O 1
ATOM 1419 N N . THR A 1 177 ? 26.742 -2.005 -21.090 1.00 95.25 177 THR A N 1
ATOM 1420 C CA . THR A 1 177 ? 28.090 -2.052 -21.666 1.00 95.25 177 THR A CA 1
ATOM 1421 C C . THR A 1 177 ? 28.257 -3.322 -22.498 1.00 95.25 177 THR A C 1
ATOM 1423 O O . THR A 1 177 ? 27.536 -4.302 -22.307 1.00 95.25 177 THR A O 1
ATOM 1426 N N . ARG A 1 178 ? 29.252 -3.354 -23.396 1.00 93.31 178 ARG A N 1
ATOM 1427 C CA . ARG A 1 178 ? 29.606 -4.585 -24.136 1.00 93.31 178 ARG A CA 1
ATOM 1428 C C . ARG A 1 178 ? 30.022 -5.731 -23.200 1.00 93.31 178 ARG A C 1
ATOM 1430 O O . ARG A 1 178 ? 29.793 -6.888 -23.530 1.00 93.31 178 ARG A O 1
ATOM 1437 N N . ALA A 1 179 ? 30.609 -5.412 -22.042 1.00 94.31 179 ALA A N 1
ATOM 1438 C CA . ALA A 1 179 ? 30.966 -6.395 -21.022 1.00 94.31 179 ALA A CA 1
ATOM 1439 C C . ALA A 1 179 ? 29.716 -6.979 -20.345 1.00 94.31 179 ALA A C 1
ATOM 1441 O O . ALA A 1 179 ? 29.562 -8.197 -20.323 1.00 94.31 179 ALA A O 1
ATOM 1442 N N . LEU A 1 180 ? 28.790 -6.123 -19.892 1.00 87.44 180 LEU A N 1
ATOM 1443 C CA . LEU A 1 180 ? 27.521 -6.554 -19.297 1.00 87.44 180 LEU A CA 1
ATOM 1444 C C . LEU A 1 180 ? 26.690 -7.379 -20.289 1.00 87.44 180 LEU A C 1
ATOM 1446 O O . LEU A 1 180 ? 26.214 -8.448 -19.937 1.00 87.44 180 LEU A O 1
ATOM 1450 N N . SER A 1 181 ? 26.588 -6.937 -21.546 1.00 84.88 181 SER A N 1
ATOM 1451 C CA . SER A 1 181 ? 25.892 -7.675 -22.609 1.00 84.88 181 SER A CA 1
ATOM 1452 C C . SER A 1 181 ? 26.466 -9.083 -22.827 1.00 84.88 181 SER A C 1
ATOM 1454 O O . SER A 1 181 ? 25.714 -10.039 -22.993 1.00 84.88 181 SER A O 1
ATOM 1456 N N . LYS A 1 182 ? 27.796 -9.246 -22.757 1.00 87.38 182 LYS A N 1
ATOM 1457 C CA . LYS A 1 182 ? 28.434 -10.570 -22.809 1.00 87.38 182 LYS A CA 1
ATOM 1458 C C . LYS A 1 182 ? 28.160 -11.405 -21.548 1.00 87.38 182 LYS A C 1
ATOM 1460 O O . LYS A 1 182 ? 28.084 -12.623 -21.650 1.00 87.38 182 LYS A O 1
ATOM 1465 N N . GLN A 1 183 ? 28.024 -10.772 -20.382 1.00 83.25 183 GLN A N 1
ATOM 1466 C CA . GLN A 1 183 ? 27.719 -11.438 -19.111 1.00 83.25 183 GLN A CA 1
ATOM 1467 C C . GLN A 1 183 ? 26.275 -11.962 -19.050 1.00 83.25 183 GLN A C 1
ATOM 1469 O O . GLN A 1 183 ? 26.070 -13.072 -18.575 1.00 83.25 183 GLN A O 1
ATOM 1474 N N . VAL A 1 184 ? 25.292 -11.193 -19.536 1.00 79.56 184 VAL A N 1
ATOM 1475 C CA . VAL A 1 184 ? 23.861 -11.574 -19.527 1.00 79.56 184 VAL A CA 1
ATOM 1476 C C . VAL A 1 184 ? 23.431 -12.384 -20.759 1.00 79.56 184 VAL A C 1
ATOM 1478 O O . VAL A 1 184 ? 22.257 -12.686 -20.927 1.00 79.56 184 VAL A O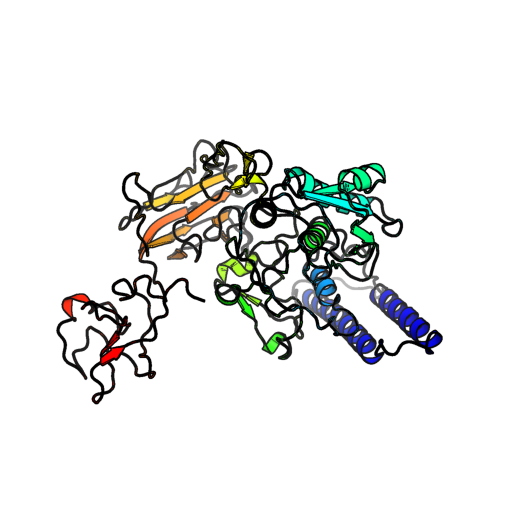 1
ATOM 1481 N N . GLY A 1 185 ? 24.356 -12.704 -21.668 1.00 79.00 185 GLY A N 1
ATOM 1482 C CA . GLY A 1 185 ? 24.081 -13.480 -22.884 1.00 79.00 185 GLY A CA 1
ATOM 1483 C C . GLY A 1 185 ? 23.331 -12.733 -23.999 1.00 79.00 185 GLY A C 1
ATOM 1484 O O . GLY A 1 185 ? 23.322 -13.208 -25.132 1.00 79.00 185 GLY A O 1
ATOM 1485 N N . HIS A 1 186 ? 22.762 -11.552 -23.730 1.00 81.69 186 HIS A N 1
ATOM 1486 C CA . HIS A 1 186 ? 21.989 -10.769 -24.698 1.00 81.69 186 HIS A CA 1
ATOM 1487 C C . HIS A 1 186 ? 22.490 -9.331 -24.886 1.00 81.69 186 HIS A C 1
ATOM 1489 O O . HIS A 1 186 ? 23.104 -8.709 -24.021 1.00 81.69 186 HIS A O 1
ATOM 1495 N N . ASN A 1 187 ? 22.159 -8.756 -26.043 1.00 82.94 187 ASN A N 1
ATOM 1496 C CA . ASN A 1 187 ? 22.354 -7.342 -26.379 1.00 82.94 187 ASN A CA 1
ATOM 1497 C C . ASN A 1 187 ? 21.037 -6.538 -26.439 1.00 82.94 187 ASN A C 1
ATOM 1499 O O . ASN A 1 187 ? 21.023 -5.439 -26.993 1.00 82.94 187 ASN A O 1
ATOM 1503 N N . HIS A 1 188 ? 19.943 -7.062 -25.867 1.00 84.00 188 HIS A N 1
ATOM 1504 C CA . HIS A 1 188 ? 18.780 -6.240 -25.507 1.00 84.00 188 HIS A CA 1
ATOM 1505 C C . HIS A 1 188 ? 19.136 -5.246 -24.387 1.00 84.00 188 HIS A C 1
ATOM 1507 O O . HIS A 1 188 ? 19.968 -5.567 -23.533 1.00 84.00 188 HIS A O 1
ATOM 1513 N N . TYR A 1 189 ? 18.513 -4.066 -24.402 1.00 88.44 189 TYR A N 1
ATOM 1514 C CA . TYR A 1 189 ? 18.592 -3.060 -23.344 1.00 88.44 189 TYR A CA 1
ATOM 1515 C C . TYR A 1 189 ? 17.413 -2.076 -23.435 1.00 88.44 189 TYR A C 1
ATOM 1517 O O . TYR A 1 189 ? 16.917 -1.802 -24.531 1.00 88.44 189 TYR A O 1
ATOM 1525 N N . VAL A 1 190 ? 17.024 -1.510 -22.292 1.00 92.56 190 VAL A N 1
ATOM 1526 C CA . VAL A 1 190 ? 16.010 -0.446 -22.187 1.00 92.56 190 VAL A CA 1
ATOM 1527 C C . VAL A 1 190 ? 16.674 0.931 -22.323 1.00 92.56 190 VAL A C 1
ATOM 1529 O O . VAL A 1 190 ? 17.788 1.140 -21.838 1.00 92.56 190 VAL A O 1
ATOM 1532 N N . GLU A 1 191 ? 16.033 1.893 -22.983 1.00 95.69 191 GLU A N 1
ATOM 1533 C CA . GLU A 1 191 ? 16.559 3.251 -23.163 1.00 95.69 191 GLU A CA 1
ATOM 1534 C C . GLU A 1 191 ? 15.539 4.312 -22.742 1.00 95.69 191 GLU A C 1
ATOM 1536 O O . GLU A 1 191 ? 14.505 4.477 -23.385 1.00 95.69 191 GLU A O 1
ATOM 1541 N N . PHE A 1 192 ? 15.864 5.059 -21.683 1.00 96.81 192 PHE A N 1
ATOM 1542 C CA . PHE A 1 192 ? 15.109 6.244 -21.279 1.00 96.81 192 PHE A CA 1
ATOM 1543 C C . PHE A 1 192 ? 15.366 7.368 -22.289 1.00 96.81 192 PHE A C 1
ATOM 1545 O O . PHE A 1 192 ? 16.522 7.773 -22.479 1.00 96.81 192 PHE A O 1
ATOM 1552 N N . GLN A 1 193 ? 14.307 7.858 -22.931 1.00 94.50 193 GLN A N 1
ATOM 1553 C CA . GLN A 1 193 ? 14.343 8.905 -23.953 1.00 94.50 193 GLN A CA 1
ATOM 1554 C C . GLN A 1 193 ? 13.383 10.045 -23.598 1.00 94.50 193 GLN A C 1
ATOM 1556 O O . GLN A 1 193 ? 12.345 9.822 -22.985 1.00 94.50 193 GLN A O 1
ATOM 1561 N N . ASP A 1 194 ? 13.725 11.255 -24.038 1.00 89.56 194 ASP A N 1
ATOM 1562 C CA . ASP A 1 194 ? 12.810 12.401 -23.988 1.00 89.56 194 ASP A CA 1
ATOM 1563 C C . ASP A 1 194 ? 11.835 12.221 -25.153 1.00 89.56 194 ASP A C 1
ATOM 1565 O O . ASP A 1 194 ? 12.248 12.113 -26.316 1.00 89.56 194 ASP A O 1
ATOM 1569 N N . ARG A 1 195 ? 10.567 12.014 -24.813 1.00 81.50 195 ARG A N 1
ATOM 1570 C CA . ARG A 1 195 ? 9.485 11.577 -25.699 1.00 81.50 195 ARG A CA 1
ATOM 1571 C C . ARG A 1 195 ? 8.181 12.158 -25.176 1.00 81.50 195 ARG A C 1
ATOM 1573 O O . ARG A 1 195 ? 8.091 12.527 -24.013 1.00 81.50 195 ARG A O 1
ATOM 1580 N N . TYR A 1 196 ? 7.179 12.218 -26.044 1.00 74.94 196 TYR A N 1
ATOM 1581 C CA . TYR A 1 196 ? 5.854 12.683 -25.662 1.00 74.94 196 TYR A CA 1
ATOM 1582 C C . TYR A 1 196 ? 5.220 11.740 -24.629 1.00 74.94 196 TYR A C 1
ATOM 1584 O O . TYR A 1 196 ? 5.068 10.551 -24.906 1.00 74.94 196 TYR A O 1
ATOM 1592 N N . GLY A 1 197 ? 4.848 12.290 -23.471 1.00 76.50 197 GLY A N 1
ATOM 1593 C CA . GLY A 1 197 ? 4.236 11.555 -22.365 1.00 76.50 197 GLY A CA 1
ATOM 1594 C C . GLY A 1 197 ? 5.214 10.722 -21.528 1.00 76.50 197 GLY A C 1
ATOM 1595 O O . GLY A 1 197 ? 6.422 10.669 -21.782 1.00 76.50 197 GLY A O 1
ATOM 1596 N N . CYS A 1 198 ? 4.650 10.076 -20.512 1.00 82.56 198 CYS A N 1
ATOM 1597 C CA . CYS A 1 198 ? 5.296 9.048 -19.705 1.00 82.56 198 CYS A CA 1
ATOM 1598 C C . CYS A 1 198 ? 4.725 7.710 -20.192 1.00 82.56 198 CYS A C 1
ATOM 1600 O O . CYS A 1 198 ? 3.502 7.588 -20.295 1.00 82.56 198 CYS A O 1
ATOM 1602 N N . TYR A 1 199 ? 5.582 6.787 -20.646 1.00 82.69 199 TYR A N 1
ATOM 1603 C CA . TYR A 1 199 ? 5.129 5.472 -21.117 1.00 82.69 199 TYR A CA 1
ATOM 1604 C C . TYR A 1 199 ? 6.245 4.424 -21.203 1.00 82.69 199 TYR A C 1
ATOM 1606 O O . TYR A 1 199 ? 7.431 4.734 -21.378 1.00 82.69 199 TYR A O 1
ATOM 1614 N N . SER A 1 200 ? 5.842 3.153 -21.199 1.00 82.38 200 SER A N 1
ATOM 1615 C CA . SER A 1 200 ? 6.727 1.993 -21.256 1.00 82.38 200 SER A CA 1
ATOM 1616 C C . SER A 1 200 ? 5.987 0.768 -21.793 1.00 82.38 200 SER A C 1
ATOM 1618 O O . SER A 1 200 ? 4.790 0.591 -21.571 1.00 82.38 200 SER A O 1
ATOM 1620 N N . TYR A 1 201 ? 6.694 -0.109 -22.508 1.00 80.06 201 TYR A N 1
ATOM 1621 C CA . TYR A 1 201 ? 6.121 -1.382 -22.952 1.00 80.06 201 TYR A CA 1
ATOM 1622 C C . TYR A 1 201 ? 6.036 -2.369 -21.786 1.00 80.06 201 TYR A C 1
ATOM 1624 O O . TYR A 1 201 ? 7.043 -2.624 -21.125 1.00 80.06 201 TYR A O 1
ATOM 1632 N N . VAL A 1 202 ? 4.868 -2.993 -21.595 1.00 80.44 202 VAL A N 1
ATOM 1633 C CA . VAL A 1 202 ? 4.692 -4.038 -20.578 1.00 80.44 202 VAL A CA 1
ATOM 1634 C C . VAL A 1 202 ? 5.500 -5.294 -20.936 1.00 80.44 202 VAL A C 1
ATOM 1636 O O . VAL A 1 202 ? 5.202 -5.981 -21.922 1.00 80.44 202 VAL A O 1
ATOM 1639 N N . GLY A 1 203 ? 6.494 -5.607 -20.101 1.00 76.00 203 GLY A N 1
ATOM 1640 C CA . GLY A 1 203 ? 7.375 -6.775 -20.213 1.00 76.00 203 GLY A CA 1
ATOM 1641 C C . GLY A 1 203 ? 8.512 -6.616 -21.229 1.00 76.00 203 GLY A C 1
ATOM 1642 O O . GLY A 1 203 ? 8.820 -5.512 -21.675 1.00 76.00 203 GLY A O 1
ATOM 1643 N N . TYR A 1 204 ? 9.158 -7.726 -21.605 1.00 73.94 204 TYR A N 1
ATOM 1644 C CA . TYR A 1 204 ? 10.179 -7.710 -22.657 1.00 73.94 204 TYR A CA 1
ATOM 1645 C C . TYR A 1 204 ? 9.553 -7.390 -24.018 1.00 73.94 204 TYR A C 1
ATOM 1647 O O . TYR A 1 204 ? 8.586 -8.035 -24.436 1.00 73.94 204 TYR A O 1
ATOM 1655 N N . GLU A 1 205 ? 10.155 -6.446 -24.741 1.00 73.38 205 GLU A N 1
ATOM 1656 C CA . GLU A 1 205 ? 9.861 -6.200 -26.150 1.00 73.38 205 GLU A CA 1
ATOM 1657 C C . GLU A 1 205 ? 11.074 -6.545 -27.031 1.00 73.38 205 GLU A C 1
ATOM 1659 O O . GLU A 1 205 ? 12.228 -6.328 -26.666 1.00 73.38 205 GLU A O 1
ATOM 1664 N N . ALA A 1 206 ? 10.830 -7.119 -28.211 1.00 68.25 206 ALA A N 1
ATOM 1665 C CA . ALA A 1 206 ? 11.894 -7.561 -29.111 1.00 68.25 206 ALA A CA 1
ATOM 1666 C C . ALA A 1 206 ? 12.538 -6.400 -29.893 1.00 68.25 206 ALA A C 1
ATOM 1668 O O . ALA A 1 206 ? 13.672 -6.531 -30.373 1.00 68.25 206 ALA A O 1
ATOM 1669 N N . ALA A 1 207 ? 11.826 -5.274 -30.021 1.00 68.81 207 ALA A N 1
ATOM 1670 C CA . ALA A 1 207 ? 12.319 -4.037 -30.620 1.00 68.81 207 ALA A CA 1
ATOM 1671 C C . ALA A 1 207 ? 13.519 -3.469 -29.840 1.00 68.81 207 ALA A C 1
ATOM 1673 O O . ALA A 1 207 ? 13.612 -3.603 -28.623 1.00 68.81 207 ALA A O 1
ATOM 1674 N N . ARG A 1 208 ? 14.479 -2.846 -30.540 1.00 71.12 208 ARG A N 1
ATOM 1675 C CA . ARG A 1 208 ? 15.734 -2.371 -29.929 1.00 71.12 208 ARG A CA 1
ATOM 1676 C C . ARG A 1 208 ? 16.092 -0.948 -30.367 1.00 71.12 208 ARG A C 1
ATOM 1678 O O . ARG A 1 208 ? 16.316 -0.748 -31.560 1.00 71.12 208 ARG A O 1
ATOM 1685 N N . PRO A 1 209 ? 16.249 0.005 -29.427 1.00 81.88 209 PRO A N 1
ATOM 1686 C CA . PRO A 1 209 ? 16.009 -0.133 -27.981 1.00 81.88 209 PRO A CA 1
ATOM 1687 C C . PRO A 1 209 ? 14.524 -0.350 -27.642 1.00 81.88 209 PRO A C 1
ATOM 1689 O O . PRO A 1 209 ? 13.663 0.190 -28.332 1.00 81.88 209 PRO A O 1
ATOM 1692 N N . GLN A 1 210 ? 14.233 -1.060 -26.546 1.00 87.25 210 GLN A N 1
ATOM 1693 C CA . GLN A 1 210 ? 12.945 -0.909 -25.860 1.00 87.25 210 GLN A CA 1
ATOM 1694 C C . GLN A 1 210 ? 12.960 0.465 -25.181 1.00 87.25 210 GLN A C 1
ATOM 1696 O O . GLN A 1 210 ? 13.888 0.777 -24.433 1.00 87.25 210 GLN A O 1
ATOM 1701 N N . ILE A 1 211 ? 11.987 1.318 -25.492 1.00 88.69 211 ILE A N 1
ATOM 1702 C CA . ILE A 1 211 ? 11.965 2.714 -25.035 1.00 88.69 211 ILE A CA 1
ATOM 1703 C C . ILE A 1 211 ? 11.151 2.822 -23.744 1.00 88.69 211 ILE A C 1
ATOM 1705 O O . ILE A 1 211 ? 10.085 2.220 -23.643 1.00 88.69 211 ILE A O 1
ATOM 1709 N N . ILE A 1 212 ? 11.650 3.629 -22.805 1.00 91.81 212 ILE A N 1
ATOM 1710 C CA . ILE A 1 212 ? 10.826 4.293 -21.790 1.00 91.81 212 ILE A CA 1
ATOM 1711 C C . ILE A 1 212 ? 10.776 5.781 -22.155 1.00 91.81 212 ILE A C 1
ATOM 1713 O O . ILE A 1 212 ? 11.827 6.416 -22.308 1.00 91.81 212 ILE A O 1
ATOM 1717 N N . GLY A 1 213 ? 9.571 6.316 -22.333 1.00 89.12 213 GLY A N 1
ATOM 1718 C CA . GLY A 1 213 ? 9.324 7.735 -22.556 1.00 89.12 213 GLY A CA 1
ATOM 1719 C C . GLY A 1 213 ? 9.322 8.497 -21.237 1.00 89.12 213 GLY A C 1
ATOM 1720 O O . GLY A 1 213 ? 8.628 8.113 -20.303 1.00 89.12 213 GLY A O 1
ATOM 1721 N N . MET A 1 214 ? 10.126 9.556 -21.158 1.00 87.75 214 MET A N 1
ATOM 1722 C CA . MET A 1 214 ? 10.230 10.436 -19.996 1.00 87.75 214 MET A CA 1
ATOM 1723 C C . MET A 1 214 ? 10.305 11.894 -20.480 1.00 87.75 214 MET A C 1
ATOM 1725 O O . MET A 1 214 ? 11.405 12.422 -20.651 1.00 87.75 214 MET A O 1
ATOM 1729 N N . SER A 1 215 ? 9.154 12.527 -20.725 1.00 85.88 215 SER A N 1
ATOM 1730 C CA . SER A 1 215 ? 9.061 13.945 -21.123 1.00 85.88 215 SER A CA 1
ATOM 1731 C C . SER A 1 215 ? 9.740 14.880 -20.113 1.00 85.88 215 SER A C 1
ATOM 1733 O O . SER A 1 215 ? 9.576 14.724 -18.898 1.00 85.88 215 SER A O 1
ATOM 1735 N N . GLU A 1 216 ? 10.512 15.854 -20.600 1.00 83.62 216 GLU A N 1
ATOM 1736 C CA . GLU A 1 216 ? 11.167 16.887 -19.790 1.00 83.62 216 GLU A CA 1
ATOM 1737 C C . GLU A 1 216 ? 10.447 18.261 -19.855 1.00 83.62 216 GLU A C 1
ATOM 1739 O O . GLU A 1 216 ? 10.532 18.937 -20.884 1.00 83.62 216 GLU A O 1
ATOM 1744 N N . PRO A 1 217 ? 9.931 18.827 -18.740 1.00 82.06 217 PRO A N 1
ATOM 1745 C CA . PRO A 1 217 ? 10.145 18.432 -17.344 1.00 82.06 217 PRO A CA 1
ATOM 1746 C C . PRO A 1 217 ? 9.144 17.421 -16.766 1.00 82.06 217 PRO A C 1
ATOM 1748 O O . PRO A 1 217 ? 9.395 16.962 -15.655 1.00 82.06 217 PRO A O 1
ATOM 1751 N N . GLU A 1 218 ? 8.033 17.131 -17.446 1.00 81.06 218 GLU A N 1
ATOM 1752 C CA . GLU A 1 218 ? 6.808 16.585 -16.843 1.00 81.06 218 GLU A CA 1
ATOM 1753 C C . GLU A 1 218 ? 7.078 15.301 -16.054 1.00 81.06 218 GLU A C 1
ATOM 1755 O O . GLU A 1 218 ? 6.973 15.297 -14.831 1.00 81.06 218 GLU A O 1
ATOM 1760 N N . CYS A 1 219 ? 7.551 14.245 -16.718 1.00 84.69 219 CYS A N 1
ATOM 1761 C CA . CYS A 1 219 ? 7.711 12.909 -16.136 1.00 84.69 219 CYS A CA 1
ATOM 1762 C C . CYS A 1 219 ? 8.846 12.801 -15.097 1.00 84.69 219 CYS A C 1
ATOM 1764 O O . CYS A 1 219 ? 9.177 11.701 -14.652 1.00 84.69 219 CYS A O 1
ATOM 1766 N N . MET A 1 220 ? 9.502 13.901 -14.708 1.00 90.25 220 MET A N 1
ATOM 1767 C CA . MET A 1 220 ? 10.728 13.892 -13.895 1.00 90.25 220 MET A CA 1
ATOM 1768 C C . MET A 1 220 ? 10.479 13.765 -12.387 1.00 90.25 220 MET A C 1
ATOM 1770 O O . MET A 1 220 ? 11.147 14.406 -11.569 1.00 90.25 220 MET A O 1
ATOM 1774 N N . ASN A 1 221 ? 9.578 12.854 -12.024 1.00 87.44 221 ASN A N 1
ATOM 1775 C CA . ASN A 1 221 ? 9.378 12.352 -10.670 1.00 87.44 221 ASN A CA 1
ATOM 1776 C C . ASN A 1 221 ? 10.045 10.964 -10.507 1.00 87.44 221 ASN A C 1
ATOM 1778 O O . ASN A 1 221 ? 10.143 10.179 -11.451 1.00 87.44 221 ASN A O 1
ATOM 1782 N N . VAL A 1 222 ? 10.543 10.661 -9.302 1.00 91.44 222 VAL A N 1
ATOM 1783 C CA . VAL A 1 222 ? 11.139 9.353 -8.964 1.00 91.44 222 VAL A CA 1
ATOM 1784 C C . VAL A 1 222 ? 10.087 8.244 -9.002 1.00 91.44 222 VAL A C 1
ATOM 1786 O O . VAL A 1 222 ? 10.416 7.128 -9.400 1.00 91.44 222 VAL A O 1
ATOM 1789 N N . GLY A 1 223 ? 8.840 8.564 -8.645 1.00 90.19 223 GLY A N 1
ATOM 1790 C CA . GLY A 1 223 ? 7.694 7.678 -8.782 1.00 90.19 223 GLY A CA 1
ATOM 1791 C C . GLY A 1 223 ? 7.415 7.312 -10.235 1.00 90.19 223 GLY A C 1
ATOM 1792 O O . GLY A 1 223 ? 7.548 6.149 -10.593 1.00 90.19 223 GLY A O 1
ATOM 1793 N N . THR A 1 224 ? 7.123 8.292 -11.093 1.00 88.62 224 THR A N 1
ATOM 1794 C CA . THR A 1 224 ? 6.876 8.073 -12.532 1.00 88.62 224 THR A CA 1
ATOM 1795 C C . THR A 1 224 ? 7.999 7.258 -13.183 1.00 88.62 224 THR A C 1
ATOM 1797 O O . THR A 1 224 ? 7.744 6.248 -13.828 1.00 88.62 224 THR A O 1
ATOM 1800 N N . ALA A 1 225 ? 9.267 7.589 -12.910 1.00 92.88 225 ALA A N 1
ATOM 1801 C CA . ALA A 1 225 ? 10.396 6.796 -13.403 1.00 92.88 225 ALA A CA 1
ATOM 1802 C C . ALA A 1 225 ? 10.400 5.333 -12.899 1.00 92.88 225 ALA A C 1
ATOM 1804 O O . ALA A 1 225 ? 10.876 4.453 -13.612 1.00 92.88 225 ALA A O 1
ATOM 1805 N N . ALA A 1 226 ? 9.891 5.057 -11.693 1.00 94.75 226 ALA A N 1
ATOM 1806 C CA . ALA A 1 226 ? 9.754 3.706 -11.148 1.00 94.75 226 ALA A CA 1
ATOM 1807 C C . ALA A 1 226 ? 8.522 2.953 -11.694 1.00 94.75 226 ALA A C 1
ATOM 1809 O O . ALA A 1 226 ? 8.635 1.757 -11.954 1.00 94.75 226 ALA A O 1
ATOM 1810 N N . HIS A 1 227 ? 7.402 3.643 -11.934 1.00 92.19 227 HIS A N 1
ATOM 1811 C CA . HIS A 1 227 ? 6.198 3.118 -12.594 1.00 92.19 227 HIS A CA 1
ATOM 1812 C C . HIS A 1 227 ? 6.535 2.565 -13.987 1.00 92.19 227 HIS A C 1
ATOM 1814 O O . HIS A 1 227 ? 6.310 1.390 -14.279 1.00 92.19 227 HIS A O 1
ATOM 1820 N N . GLU A 1 228 ? 7.221 3.358 -14.814 1.00 92.50 228 GLU A N 1
ATOM 1821 C CA . GLU A 1 228 ? 7.637 2.928 -16.155 1.00 92.50 228 GLU A CA 1
ATOM 1822 C C . GLU A 1 228 ? 8.645 1.765 -16.140 1.00 92.50 228 GLU A C 1
ATOM 1824 O O . GLU A 1 228 ? 8.701 0.941 -17.063 1.00 92.50 228 GLU A O 1
ATOM 1829 N N . MET A 1 229 ? 9.435 1.659 -15.069 1.00 93.69 229 MET A N 1
ATOM 1830 C CA . MET A 1 229 ? 10.319 0.519 -14.829 1.00 93.69 229 MET A CA 1
ATOM 1831 C C . MET A 1 229 ? 9.555 -0.735 -14.367 1.00 93.69 229 MET A C 1
ATOM 1833 O O . MET A 1 229 ? 9.987 -1.839 -14.701 1.00 93.69 229 MET A O 1
ATOM 1837 N N . LEU A 1 230 ? 8.427 -0.609 -13.655 1.00 90.12 230 LEU A N 1
ATOM 1838 C CA . LEU A 1 230 ? 7.535 -1.736 -13.340 1.00 90.12 230 LEU A CA 1
ATOM 1839 C C . LEU A 1 230 ? 6.787 -2.228 -14.585 1.00 90.12 230 LEU A C 1
ATOM 1841 O O . LEU A 1 230 ? 6.732 -3.439 -14.813 1.00 90.12 230 LEU A O 1
ATOM 1845 N N . HIS A 1 231 ? 6.311 -1.321 -15.443 1.00 87.81 231 HIS A N 1
ATOM 1846 C CA . HIS A 1 231 ? 5.807 -1.684 -16.770 1.00 87.81 231 HIS A CA 1
ATOM 1847 C C . HIS A 1 231 ? 6.849 -2.481 -17.558 1.00 87.81 231 HIS A C 1
ATOM 1849 O O . HIS A 1 231 ? 6.591 -3.629 -17.925 1.00 87.81 231 HIS A O 1
ATOM 1855 N N . ALA A 1 232 ? 8.069 -1.955 -17.707 1.00 86.06 232 ALA A N 1
ATOM 1856 C CA . ALA A 1 232 ? 9.152 -2.676 -18.374 1.00 86.06 232 ALA A CA 1
ATOM 1857 C C . ALA A 1 232 ? 9.450 -4.037 -17.713 1.00 86.06 232 ALA A C 1
ATOM 1859 O O . ALA A 1 232 ? 9.694 -5.014 -18.415 1.00 86.06 232 ALA A O 1
ATOM 1860 N N . ALA A 1 233 ? 9.376 -4.149 -16.381 1.00 82.62 233 ALA A N 1
ATOM 1861 C CA . ALA A 1 233 ? 9.537 -5.419 -15.665 1.00 82.62 233 ALA A CA 1
ATOM 1862 C C . ALA A 1 233 ? 8.428 -6.452 -15.966 1.00 82.62 233 ALA A C 1
ATOM 1864 O O . ALA A 1 233 ? 8.665 -7.657 -15.837 1.00 82.62 233 ALA A O 1
ATOM 1865 N N . GLY A 1 234 ? 7.245 -6.001 -16.398 1.00 78.81 234 GLY A N 1
ATOM 1866 C CA . GLY A 1 234 ? 6.104 -6.839 -16.775 1.00 78.81 234 GLY A CA 1
ATOM 1867 C C . GLY A 1 234 ? 4.861 -6.687 -15.897 1.00 78.81 234 GLY A C 1
ATOM 1868 O O . GLY A 1 234 ? 4.034 -7.600 -15.901 1.00 78.81 234 GLY A O 1
ATOM 1869 N N . LEU A 1 235 ? 4.730 -5.591 -15.141 1.00 83.25 235 LEU A N 1
ATOM 1870 C CA . LEU A 1 235 ? 3.509 -5.254 -14.404 1.00 83.25 235 LEU A CA 1
ATOM 1871 C C . LEU A 1 235 ? 2.563 -4.407 -15.272 1.00 83.25 235 LEU A C 1
ATOM 1873 O O . LEU A 1 235 ? 2.989 -3.589 -16.089 1.00 83.25 235 LEU A O 1
ATOM 1877 N N . VAL A 1 236 ? 1.264 -4.604 -15.071 1.00 84.31 236 VAL A N 1
ATOM 1878 C CA . VAL A 1 236 ? 0.186 -3.762 -15.614 1.00 84.31 236 VAL A CA 1
ATOM 1879 C C . VAL A 1 236 ? -0.309 -2.802 -14.526 1.00 84.31 236 VAL A C 1
ATOM 1881 O O . VAL A 1 236 ? 0.128 -2.906 -13.382 1.00 84.31 236 VAL A O 1
ATOM 1884 N N . HIS A 1 237 ? -1.220 -1.883 -14.852 1.00 89.81 237 HIS A N 1
ATOM 1885 C CA . HIS A 1 237 ? -1.888 -1.073 -13.829 1.00 89.81 237 HIS A CA 1
ATOM 1886 C C . HIS A 1 237 ? -2.756 -1.934 -12.908 1.00 89.81 237 HIS A C 1
ATOM 1888 O O . HIS A 1 237 ? -3.426 -2.857 -13.376 1.00 89.81 237 HIS A O 1
ATOM 1894 N N . GLU A 1 238 ? -2.799 -1.615 -11.618 1.00 92.75 238 GLU A N 1
ATOM 1895 C CA . GLU A 1 238 ? -3.460 -2.445 -10.602 1.00 92.75 238 GLU A CA 1
ATOM 1896 C C . GLU A 1 238 ? -4.972 -2.565 -10.867 1.00 92.75 238 GLU A C 1
ATOM 1898 O O . GLU A 1 238 ? -5.546 -3.658 -10.864 1.00 92.75 238 GLU A O 1
ATOM 1903 N N . HIS A 1 239 ? -5.604 -1.468 -11.302 1.00 88.94 239 HIS A N 1
ATOM 1904 C CA . HIS A 1 239 ? -7.002 -1.445 -11.749 1.00 88.94 239 HIS A CA 1
ATOM 1905 C C . HIS A 1 239 ? -7.247 -2.175 -13.080 1.00 88.94 239 HIS A C 1
ATOM 1907 O O . HIS A 1 239 ? -8.353 -2.105 -13.619 1.00 88.94 239 HIS A O 1
ATOM 1913 N N . THR A 1 240 ? -6.268 -2.893 -13.633 1.00 87.12 240 THR A N 1
ATOM 1914 C CA . THR A 1 240 ? -6.439 -3.806 -14.777 1.00 87.12 240 THR A CA 1
ATOM 1915 C C . THR A 1 240 ? -6.313 -5.286 -14.401 1.00 87.12 240 THR A C 1
ATOM 1917 O O . THR A 1 240 ? -6.516 -6.130 -15.271 1.00 87.12 240 THR A O 1
ATOM 1920 N N . ARG A 1 241 ? -6.077 -5.634 -13.127 1.00 84.81 241 ARG A N 1
ATOM 1921 C CA . ARG A 1 241 ? -6.023 -7.033 -12.656 1.00 84.81 241 ARG A CA 1
ATOM 1922 C C . ARG A 1 241 ? -7.271 -7.856 -12.980 1.00 84.81 241 ARG A C 1
ATOM 1924 O O . ARG A 1 241 ? -8.385 -7.334 -13.112 1.00 84.81 241 ARG A O 1
ATOM 1931 N N . SER A 1 242 ? -7.084 -9.173 -13.050 1.00 82.94 242 SER A N 1
ATOM 1932 C CA . SER A 1 242 ? -8.150 -10.149 -13.265 1.00 82.94 242 SER A CA 1
ATOM 1933 C C . SER A 1 242 ? -9.186 -10.108 -12.129 1.00 82.94 242 SER A C 1
ATOM 1935 O O . SER A 1 242 ? -10.396 -10.066 -12.386 1.00 82.94 242 SER A O 1
ATOM 1937 N N . ASP A 1 243 ? -8.716 -9.995 -10.883 1.00 82.31 243 ASP A N 1
ATOM 1938 C CA . ASP A 1 243 ? -9.514 -9.995 -9.653 1.00 82.31 243 ASP A CA 1
ATOM 1939 C C . ASP A 1 243 ? -10.106 -8.625 -9.262 1.00 82.31 243 ASP A C 1
ATOM 1941 O O . ASP A 1 243 ? -10.966 -8.565 -8.380 1.00 82.31 243 ASP A O 1
ATOM 1945 N N . ARG A 1 244 ? -9.721 -7.533 -9.945 1.00 87.12 244 ARG A N 1
ATOM 1946 C CA . ARG A 1 244 ? -10.018 -6.133 -9.562 1.00 87.12 244 ARG A CA 1
ATOM 1947 C C . ARG A 1 244 ? -11.476 -5.840 -9.183 1.00 87.12 244 ARG A C 1
ATOM 1949 O O . ARG A 1 244 ? -11.727 -4.987 -8.342 1.00 87.12 244 ARG A O 1
ATOM 1956 N N . ASP A 1 245 ? -12.446 -6.513 -9.810 1.00 86.56 245 ASP A N 1
ATOM 1957 C CA . ASP A 1 245 ? -13.874 -6.214 -9.621 1.00 86.56 245 ASP A CA 1
ATOM 1958 C C . ASP A 1 245 ? -14.370 -6.673 -8.226 1.00 86.56 245 ASP A C 1
ATOM 1960 O O . ASP A 1 245 ? -15.489 -6.357 -7.826 1.00 86.56 245 ASP A O 1
ATOM 1964 N N . GLU A 1 246 ? -13.536 -7.398 -7.465 1.00 84.00 246 GLU A N 1
ATOM 1965 C CA . GLU A 1 246 ? -13.730 -7.677 -6.036 1.00 84.00 246 GLU A CA 1
ATOM 1966 C C . GLU A 1 246 ? -13.258 -6.530 -5.110 1.00 84.00 246 GLU A C 1
ATOM 1968 O O . GLU A 1 246 ? -13.389 -6.649 -3.889 1.00 84.00 246 GLU A O 1
ATOM 1973 N N . TYR A 1 247 ? -12.721 -5.439 -5.672 1.00 88.12 247 TYR A N 1
ATOM 1974 C CA . TYR A 1 247 ? -12.103 -4.310 -4.955 1.00 88.12 247 TYR A CA 1
ATOM 1975 C C . TYR A 1 247 ? -12.549 -2.943 -5.482 1.00 88.12 247 TYR A C 1
ATOM 1977 O O . TYR A 1 247 ? -12.760 -2.021 -4.694 1.00 88.12 247 TYR A O 1
ATOM 1985 N N . VAL A 1 248 ? -12.726 -2.808 -6.801 1.00 89.12 248 VAL A N 1
ATOM 1986 C CA . VAL A 1 248 ? -13.067 -1.549 -7.477 1.00 89.12 248 VAL A CA 1
ATOM 1987 C C . VAL A 1 248 ? -14.193 -1.722 -8.501 1.00 89.12 248 VAL A C 1
ATOM 1989 O O . VAL A 1 248 ? -14.378 -2.786 -9.089 1.00 89.12 248 VAL A O 1
ATOM 1992 N N . ARG A 1 249 ? -14.941 -0.647 -8.762 1.00 88.56 249 ARG A N 1
ATOM 1993 C CA . ARG A 1 249 ? -16.000 -0.571 -9.776 1.00 88.56 249 ARG A CA 1
ATOM 1994 C C . ARG A 1 249 ? -15.723 0.571 -10.748 1.00 88.56 249 ARG A C 1
ATOM 1996 O O . ARG A 1 249 ? -15.571 1.719 -10.337 1.00 88.56 249 ARG A O 1
ATOM 2003 N N . LEU A 1 250 ? -15.757 0.276 -12.048 1.00 86.50 250 LEU A N 1
ATOM 2004 C CA . LEU A 1 250 ? -15.658 1.307 -13.085 1.00 86.50 250 LEU A CA 1
ATOM 2005 C C . LEU A 1 250 ? -17.004 2.020 -13.315 1.00 86.50 250 LEU A C 1
ATOM 2007 O O . LEU A 1 250 ? -18.027 1.377 -13.577 1.00 86.50 250 LEU A O 1
ATOM 2011 N N . ILE A 1 251 ? -16.994 3.354 -13.259 1.00 85.50 251 ILE A N 1
ATOM 2012 C CA . ILE A 1 251 ? -18.146 4.233 -13.513 1.00 85.50 251 ILE A CA 1
ATOM 2013 C C . ILE A 1 251 ? -18.206 4.553 -15.013 1.00 85.50 251 ILE A C 1
ATOM 2015 O O . ILE A 1 251 ? -17.623 5.519 -15.510 1.00 85.50 251 ILE A O 1
ATOM 2019 N N . LYS A 1 252 ? -18.904 3.683 -15.750 1.00 81.25 252 LYS A N 1
ATOM 2020 C CA . LYS A 1 252 ? -18.949 3.632 -17.224 1.00 81.25 252 LYS A CA 1
ATOM 2021 C C . LYS A 1 252 ? -19.445 4.932 -17.861 1.00 81.25 252 LYS A C 1
ATOM 2023 O O . LYS A 1 252 ? -19.039 5.282 -18.967 1.00 81.25 252 LYS A O 1
ATOM 2028 N N . GLU A 1 253 ? -20.300 5.650 -17.147 1.00 83.62 253 GLU A N 1
ATOM 2029 C CA . GLU A 1 253 ? -20.900 6.926 -17.527 1.00 83.62 253 GLU A CA 1
ATOM 2030 C C . GLU A 1 253 ? -19.838 8.030 -17.668 1.00 83.62 253 GLU A C 1
ATOM 2032 O O . GLU A 1 253 ? -19.915 8.860 -18.573 1.00 83.62 253 GLU A O 1
ATOM 2037 N N . ASN A 1 254 ? -18.807 8.000 -16.817 1.00 82.25 254 ASN A N 1
ATOM 2038 C CA . ASN A 1 254 ? -17.711 8.974 -16.805 1.00 82.25 254 ASN A CA 1
ATOM 2039 C C . ASN A 1 254 ? -16.538 8.562 -17.724 1.00 82.25 254 ASN A C 1
ATOM 2041 O O . ASN A 1 254 ? -15.620 9.347 -17.943 1.00 82.25 254 ASN A O 1
ATOM 2045 N N . LEU A 1 255 ? -16.622 7.371 -18.333 1.00 72.88 255 LEU A N 1
ATOM 2046 C CA . LEU A 1 255 ? -15.759 6.870 -19.416 1.00 72.88 255 LEU A CA 1
ATOM 2047 C C . LEU A 1 255 ? -16.398 7.033 -20.814 1.00 72.88 255 LEU A C 1
ATOM 2049 O O . LEU A 1 255 ? -15.945 6.433 -21.789 1.00 72.88 255 LEU A O 1
ATOM 2053 N N . GLY A 1 256 ? -17.509 7.773 -20.929 1.00 66.00 256 GLY A N 1
ATOM 2054 C CA . GLY A 1 256 ? -18.230 7.947 -22.198 1.00 66.00 256 GLY A CA 1
ATOM 2055 C C . GLY A 1 256 ? -18.828 6.649 -22.756 1.00 66.00 256 GLY A C 1
ATOM 2056 O O . GLY A 1 256 ? -19.052 6.537 -23.957 1.00 66.00 256 GLY A O 1
ATOM 2057 N N . GLY A 1 257 ? -19.043 5.642 -21.903 1.00 55.22 257 GLY A N 1
ATOM 2058 C CA . GLY A 1 257 ? -19.536 4.316 -22.279 1.00 55.22 257 GLY A CA 1
ATOM 2059 C C . GLY A 1 257 ? -18.481 3.358 -22.849 1.00 55.22 257 GLY A C 1
ATOM 2060 O O . GLY A 1 257 ? -18.718 2.148 -22.838 1.00 55.22 257 GLY A O 1
ATOM 2061 N N . ASN A 1 258 ? -17.307 3.834 -23.285 1.00 55.91 258 ASN A N 1
ATOM 2062 C CA . ASN A 1 258 ? -16.276 2.975 -23.877 1.00 55.91 258 ASN A CA 1
ATOM 2063 C C . ASN A 1 258 ? -15.392 2.291 -22.816 1.00 55.91 258 ASN A C 1
ATOM 2065 O O . ASN A 1 258 ? -14.199 2.559 -22.687 1.00 55.91 258 ASN A O 1
ATOM 2069 N N . ILE A 1 259 ? -15.976 1.339 -22.088 1.00 52.59 259 ILE A N 1
ATOM 2070 C CA . ILE A 1 259 ? -15.253 0.467 -21.142 1.00 52.59 259 ILE A CA 1
ATOM 2071 C C . ILE A 1 259 ? -14.215 -0.454 -21.801 1.00 52.59 259 ILE A C 1
ATOM 2073 O O . ILE A 1 259 ? -13.434 -1.087 -21.096 1.00 52.59 259 ILE A O 1
ATOM 2077 N N . ASN A 1 260 ? -14.215 -0.540 -23.134 1.00 51.28 260 ASN A N 1
ATOM 2078 C CA . ASN A 1 260 ? -13.233 -1.292 -23.908 1.00 51.28 260 ASN A CA 1
ATOM 2079 C C . ASN A 1 260 ? -11.998 -0.440 -24.261 1.00 51.28 260 ASN A C 1
ATOM 2081 O O . ASN A 1 260 ? -11.136 -0.917 -24.998 1.00 51.28 260 ASN A O 1
ATOM 2085 N N . ASN A 1 261 ? -11.892 0.790 -23.732 1.00 65.12 261 ASN A N 1
ATOM 2086 C CA . ASN A 1 261 ? -10.634 1.534 -23.695 1.00 65.12 261 ASN A CA 1
ATOM 2087 C C . ASN A 1 261 ? -9.527 0.635 -23.112 1.00 65.12 261 ASN A C 1
ATOM 2089 O O . ASN A 1 261 ? -9.721 -0.015 -22.081 1.00 65.12 261 ASN A O 1
ATOM 2093 N N . ILE A 1 262 ? -8.377 0.585 -23.785 1.00 62.66 262 ILE A N 1
ATOM 2094 C CA . ILE A 1 262 ? -7.286 -0.339 -23.477 1.00 62.66 262 ILE A CA 1
ATOM 2095 C C . ILE A 1 262 ? -6.756 -0.148 -22.046 1.00 62.66 262 ILE A C 1
ATOM 2097 O O . ILE A 1 262 ? -6.568 -1.145 -21.353 1.00 62.66 262 ILE A O 1
ATOM 2101 N N . ASN A 1 263 ? -6.692 1.097 -21.554 1.00 68.69 263 ASN A N 1
ATOM 2102 C CA . ASN A 1 263 ? -6.281 1.455 -20.185 1.00 68.69 263 ASN A CA 1
ATOM 2103 C C . ASN A 1 263 ? -7.301 1.037 -19.097 1.00 68.69 263 ASN A C 1
ATOM 2105 O O . ASN A 1 263 ? -7.032 1.185 -17.909 1.00 68.69 263 ASN A O 1
ATOM 2109 N N . MET A 1 264 ? -8.493 0.555 -19.478 1.00 76.06 264 MET A N 1
ATOM 2110 C CA . MET A 1 264 ? -9.594 0.184 -18.567 1.00 76.06 264 MET A CA 1
ATOM 2111 C C . MET A 1 264 ? -10.026 -1.287 -18.706 1.00 76.06 264 MET A C 1
ATOM 2113 O O . MET A 1 264 ? -10.855 -1.783 -17.929 1.00 76.06 264 MET A O 1
ATOM 2117 N N . ARG A 1 265 ? -9.466 -2.017 -19.676 1.00 77.25 265 ARG A N 1
ATOM 2118 C CA . ARG A 1 265 ? -9.716 -3.448 -19.891 1.00 77.25 265 ARG A CA 1
ATOM 2119 C C . ARG A 1 265 ? -8.997 -4.279 -18.820 1.00 77.25 265 ARG A C 1
ATOM 2121 O O . ARG A 1 265 ? -7.953 -3.872 -18.326 1.00 77.25 265 ARG A O 1
ATOM 2128 N N . LYS A 1 266 ? -9.532 -5.455 -18.470 1.00 81.38 266 LYS A N 1
ATOM 2129 C CA . LYS A 1 266 ? -8.778 -6.424 -17.658 1.00 81.38 266 LYS A CA 1
ATOM 2130 C C . LYS A 1 266 ? -7.635 -7.049 -18.461 1.00 81.38 266 LYS A C 1
ATOM 2132 O O . LYS A 1 266 ? -7.800 -7.338 -19.649 1.00 81.38 266 LYS A O 1
ATOM 2137 N N . ALA A 1 267 ? -6.524 -7.302 -17.788 1.00 79.12 267 ALA A N 1
ATOM 2138 C CA . ALA A 1 267 ? -5.450 -8.179 -18.216 1.00 79.12 267 ALA A CA 1
ATOM 2139 C C . ALA A 1 267 ? -5.627 -9.589 -17.612 1.00 79.12 267 ALA A C 1
ATOM 2141 O O . ALA A 1 267 ? -6.397 -9.794 -16.674 1.00 79.12 267 ALA A O 1
ATOM 2142 N N . ASP A 1 268 ? -4.912 -10.560 -18.178 1.00 74.19 268 ASP A N 1
ATOM 2143 C CA . ASP A 1 268 ? -4.784 -11.921 -17.647 1.00 74.19 268 ASP A CA 1
ATOM 2144 C C . ASP A 1 268 ? -3.582 -11.939 -16.687 1.00 74.19 268 ASP A C 1
ATOM 2146 O O . ASP A 1 268 ? -2.427 -11.999 -17.121 1.00 74.19 268 ASP A O 1
ATOM 2150 N N . THR A 1 269 ? -3.843 -11.733 -15.393 1.00 73.38 269 THR A N 1
ATOM 2151 C CA . THR A 1 269 ? -2.816 -11.486 -14.370 1.00 73.38 269 THR A CA 1
ATOM 2152 C C . THR A 1 269 ? -2.638 -12.672 -13.426 1.00 73.38 269 THR A C 1
ATOM 2154 O O . THR A 1 269 ? -3.580 -13.356 -13.036 1.00 73.38 269 THR A O 1
ATOM 2157 N N . TYR A 1 270 ? -1.386 -12.913 -13.032 1.00 70.12 270 TYR A N 1
ATOM 2158 C CA . TYR A 1 270 ? -1.054 -13.879 -11.988 1.00 70.12 270 TYR A CA 1
ATOM 2159 C C . TYR A 1 270 ? -1.084 -13.149 -10.645 1.00 70.12 270 TYR A C 1
ATOM 2161 O O . TYR A 1 270 ? -0.057 -12.649 -10.187 1.00 70.12 270 TYR A O 1
ATOM 2169 N N . ASP A 1 271 ? -2.277 -13.075 -10.057 1.00 78.19 271 ASP A N 1
ATOM 2170 C CA . ASP A 1 271 ? -2.603 -12.308 -8.847 1.00 78.19 271 ASP A CA 1
ATOM 2171 C C . ASP A 1 271 ? -2.019 -12.985 -7.580 1.00 78.19 271 ASP A C 1
ATOM 2173 O O . ASP A 1 271 ? -2.719 -13.576 -6.757 1.00 78.19 271 ASP A O 1
ATOM 2177 N N . LEU A 1 272 ? -0.683 -12.978 -7.472 1.00 78.88 272 LEU A N 1
ATOM 2178 C CA . LEU A 1 272 ? 0.101 -13.675 -6.437 1.00 78.88 272 LEU A CA 1
ATOM 2179 C C . LEU A 1 272 ? 0.158 -12.927 -5.093 1.00 78.88 272 LEU A C 1
ATOM 2181 O O . LEU A 1 272 ? 0.490 -13.530 -4.068 1.00 78.88 272 LEU A O 1
ATOM 2185 N N . ASN A 1 273 ? -0.176 -11.637 -5.089 1.00 85.00 273 ASN A N 1
ATOM 2186 C CA . ASN A 1 273 ? -0.404 -10.817 -3.903 1.00 85.00 273 ASN A CA 1
ATOM 2187 C C . ASN A 1 273 ? -1.859 -10.299 -3.884 1.00 85.00 273 ASN A C 1
ATOM 2189 O O . ASN A 1 273 ? -2.513 -10.279 -4.931 1.00 85.00 273 ASN A O 1
ATOM 2193 N N . PRO A 1 274 ? -2.391 -9.878 -2.717 1.00 89.19 274 PRO A N 1
ATOM 2194 C CA . PRO A 1 274 ? -3.669 -9.160 -2.638 1.00 89.19 274 PRO A CA 1
ATOM 2195 C C . PRO A 1 274 ? -3.676 -7.887 -3.499 1.00 89.19 274 PRO A C 1
ATOM 2197 O O . PRO A 1 274 ? -2.623 -7.455 -3.961 1.00 89.19 274 PRO A O 1
ATOM 2200 N N . TYR A 1 275 ? -4.851 -7.294 -3.707 1.00 91.88 275 TYR A N 1
ATOM 2201 C CA . TYR A 1 275 ? -4.983 -6.043 -4.461 1.00 91.88 275 TYR A CA 1
ATOM 2202 C C . TYR A 1 275 ? -4.432 -4.856 -3.670 1.00 91.88 275 TYR A C 1
ATOM 2204 O O . TYR A 1 275 ? -4.813 -4.639 -2.514 1.00 91.88 275 TYR A O 1
ATOM 2212 N N . ASP A 1 276 ? -3.562 -4.078 -4.298 1.00 94.12 276 ASP A N 1
ATOM 2213 C CA . ASP A 1 276 ? -2.843 -2.987 -3.659 1.00 94.12 276 ASP A CA 1
ATOM 2214 C C . ASP A 1 276 ? -3.418 -1.607 -4.013 1.00 94.12 276 ASP A C 1
ATOM 2216 O O . ASP A 1 276 ? -3.063 -0.964 -4.997 1.00 94.12 276 ASP A O 1
ATOM 2220 N N . TYR A 1 277 ? -4.302 -1.124 -3.141 1.00 93.06 277 TYR A N 1
ATOM 2221 C CA . TYR A 1 277 ? -4.913 0.202 -3.236 1.00 93.06 277 TYR A CA 1
ATOM 2222 C C . TYR A 1 277 ? -3.930 1.393 -3.214 1.00 93.06 277 TYR A C 1
ATOM 2224 O O . TYR A 1 277 ? -4.358 2.489 -3.575 1.00 93.06 277 TYR A O 1
ATOM 2232 N N . GLU A 1 278 ? -2.683 1.219 -2.753 1.00 92.38 278 GLU A N 1
ATOM 2233 C CA . GLU A 1 278 ? -1.676 2.293 -2.639 1.00 92.38 278 GLU A CA 1
ATOM 2234 C C . GLU A 1 278 ? -0.584 2.219 -3.721 1.00 92.38 278 GLU A C 1
ATOM 2236 O O . GLU A 1 278 ? 0.041 3.252 -3.984 1.00 92.38 278 GLU A O 1
ATOM 2241 N N . SER A 1 279 ? -0.431 1.052 -4.373 1.00 93.38 279 SER A N 1
ATOM 2242 C CA . SER A 1 279 ? 0.570 0.752 -5.409 1.00 93.38 279 SER A CA 1
ATOM 2243 C C . SER A 1 279 ? 0.810 1.919 -6.349 1.00 93.38 279 SER A C 1
ATOM 2245 O O . SER A 1 279 ? -0.120 2.570 -6.840 1.00 93.38 279 SER A O 1
ATOM 2247 N N . ILE A 1 280 ? 2.069 2.106 -6.741 1.00 92.19 280 ILE A N 1
ATOM 2248 C CA . ILE A 1 280 ? 2.404 3.064 -7.790 1.00 92.19 280 ILE A CA 1
ATOM 2249 C C . ILE A 1 280 ? 1.737 2.744 -9.141 1.00 92.19 280 ILE A C 1
ATOM 2251 O O . ILE A 1 280 ? 1.637 3.623 -9.996 1.00 92.19 280 ILE A O 1
ATOM 2255 N N . MET A 1 281 ? 1.252 1.513 -9.332 1.00 90.50 281 MET A N 1
ATOM 2256 C CA . MET A 1 281 ? 0.509 1.061 -10.510 1.00 90.50 281 MET A CA 1
ATOM 2257 C C . MET A 1 281 ? -1.009 1.313 -10.414 1.00 90.50 281 MET A C 1
ATOM 2259 O O . MET A 1 281 ? -1.722 1.058 -11.387 1.00 90.50 281 MET A O 1
ATOM 2263 N N . GLN A 1 282 ? -1.534 1.801 -9.284 1.00 91.88 282 GLN A N 1
ATOM 2264 C CA . GLN A 1 282 ? -2.953 2.127 -9.096 1.00 91.88 282 GLN A CA 1
ATOM 2265 C C . GLN A 1 282 ? -3.258 3.564 -9.558 1.00 91.88 282 GLN A C 1
ATOM 2267 O O . GLN A 1 282 ? -2.868 4.538 -8.917 1.00 91.88 282 GLN A O 1
ATOM 2272 N N . TYR A 1 283 ? -4.027 3.702 -10.646 1.00 87.88 283 TYR A N 1
ATOM 2273 C CA . TYR A 1 283 ? -4.528 4.996 -11.138 1.00 87.88 283 TYR A CA 1
ATOM 2274 C C . TYR A 1 283 ? -5.290 5.803 -10.075 1.00 87.88 283 TYR A C 1
ATOM 2276 O O . TYR A 1 283 ? -5.955 5.244 -9.196 1.00 87.88 283 TYR A O 1
ATOM 2284 N N . SER A 1 284 ? -5.285 7.132 -10.218 1.00 88.06 284 SER A N 1
ATOM 2285 C CA . SER A 1 284 ? -6.177 8.000 -9.445 1.00 88.06 284 SER A CA 1
ATOM 2286 C C . SER A 1 284 ? -7.647 7.715 -9.776 1.00 88.06 284 SER A C 1
ATOM 2288 O O . SER A 1 284 ? -8.002 7.229 -10.853 1.00 88.06 284 SER A O 1
ATOM 2290 N N . LEU A 1 285 ? -8.544 8.084 -8.859 1.00 90.38 285 LEU A N 1
ATOM 2291 C CA . LEU A 1 285 ? -9.984 7.830 -8.984 1.00 90.38 285 LEU A CA 1
ATOM 2292 C C . LEU A 1 285 ? -10.637 8.462 -10.228 1.00 90.38 285 LEU A C 1
ATOM 2294 O O . LEU A 1 285 ? -11.777 8.119 -10.544 1.00 90.38 285 LEU A O 1
ATOM 2298 N N . LYS A 1 286 ? -9.974 9.411 -10.905 1.00 85.75 286 LYS A N 1
ATOM 2299 C CA . LYS A 1 286 ? -10.514 10.208 -12.023 1.00 85.75 286 LYS A CA 1
ATOM 2300 C C . LYS A 1 286 ? -9.785 9.989 -13.356 1.00 85.75 286 LYS A C 1
ATOM 2302 O O . LYS A 1 286 ? -10.165 10.640 -14.329 1.00 85.75 286 LYS A O 1
ATOM 2307 N N . GLU A 1 287 ? -8.755 9.149 -13.420 1.00 76.75 287 GLU A N 1
ATOM 2308 C CA . GLU A 1 287 ? -7.878 9.125 -14.597 1.00 76.75 287 GLU A CA 1
ATOM 2309 C C . GLU A 1 287 ? -8.600 8.654 -15.876 1.00 76.75 287 GLU A C 1
ATOM 2311 O O . GLU A 1 287 ? -9.396 7.718 -15.855 1.00 76.75 287 GLU A O 1
ATOM 2316 N N . GLY A 1 288 ? -8.389 9.332 -17.005 1.00 71.38 288 GLY A N 1
ATOM 2317 C CA . GLY A 1 288 ? -9.113 9.085 -18.254 1.00 71.38 288 GLY A CA 1
ATOM 2318 C C . GLY A 1 288 ? -10.595 9.501 -18.236 1.00 71.38 288 GLY A C 1
ATOM 2319 O O . GLY A 1 288 ? -11.354 9.103 -19.123 1.00 71.38 288 GLY A O 1
ATOM 2320 N N . SER A 1 289 ? -11.041 10.285 -17.246 1.00 79.06 289 SER A N 1
ATOM 2321 C CA . SER A 1 289 ? -12.432 10.748 -17.138 1.00 79.06 289 SER A CA 1
ATOM 2322 C C . SER A 1 289 ? -12.802 11.796 -18.186 1.00 79.06 289 SER A C 1
ATOM 2324 O O . SER A 1 289 ? -12.278 12.911 -18.191 1.00 79.06 289 SER A O 1
ATOM 2326 N N . ILE A 1 290 ? -13.824 11.504 -18.998 1.00 78.31 290 ILE A N 1
ATOM 2327 C CA . ILE A 1 290 ? -14.315 12.430 -20.034 1.00 78.31 290 ILE A CA 1
ATOM 2328 C C . ILE A 1 290 ? -15.032 13.671 -19.470 1.00 78.31 290 ILE A C 1
ATOM 2330 O O . ILE A 1 290 ? -15.427 14.555 -20.227 1.00 78.31 290 ILE A O 1
ATOM 2334 N N . ASN A 1 291 ? -15.271 13.723 -18.155 1.00 79.25 291 ASN A N 1
ATOM 2335 C CA . ASN A 1 291 ? -16.030 14.792 -17.498 1.00 79.25 291 ASN A CA 1
ATOM 2336 C C . ASN A 1 291 ? -15.460 15.208 -16.123 1.00 79.25 291 ASN A C 1
ATOM 2338 O O . ASN A 1 291 ? -16.166 15.836 -15.332 1.00 79.25 291 ASN A O 1
ATOM 2342 N N . ARG A 1 292 ? -14.198 14.843 -15.840 1.00 80.81 292 ARG A N 1
ATOM 2343 C CA . ARG A 1 292 ? -13.461 15.046 -14.571 1.00 80.81 292 ARG A CA 1
ATOM 2344 C C . ARG A 1 292 ? -14.139 14.502 -13.300 1.00 80.81 292 ARG A C 1
ATOM 2346 O O . ARG A 1 292 ? -13.713 14.824 -12.191 1.00 80.81 292 ARG A O 1
ATOM 2353 N N . LYS A 1 293 ? -15.172 13.661 -13.421 1.00 86.81 293 LYS A N 1
ATOM 2354 C CA . LYS A 1 293 ? -15.744 12.908 -12.293 1.00 86.81 293 LYS A CA 1
ATOM 2355 C C . LYS A 1 293 ? -15.037 11.567 -12.130 1.00 86.81 293 LYS A C 1
ATOM 2357 O O . LYS A 1 293 ? -14.431 11.058 -13.068 1.00 86.81 293 LYS A O 1
ATOM 2362 N N . GLN A 1 294 ? -15.181 10.984 -10.948 1.00 89.31 294 GLN A N 1
ATOM 2363 C CA . GLN A 1 294 ? -14.676 9.661 -10.595 1.00 89.31 294 GLN A CA 1
ATOM 2364 C C . GLN A 1 294 ? -15.034 8.590 -11.645 1.00 89.31 294 GLN A C 1
ATOM 2366 O O . GLN A 1 294 ? -16.201 8.451 -12.014 1.00 89.31 294 GLN A O 1
ATOM 2371 N N . ILE A 1 295 ? -14.041 7.833 -12.109 1.00 86.69 295 ILE A N 1
ATOM 2372 C CA . ILE A 1 295 ? -14.191 6.663 -12.989 1.00 86.69 295 ILE A CA 1
ATOM 2373 C C . ILE A 1 295 ? -13.871 5.347 -12.276 1.00 86.69 295 ILE A C 1
ATOM 2375 O O . ILE A 1 295 ? -14.405 4.322 -12.689 1.00 86.69 295 ILE A O 1
ATOM 2379 N N . ILE A 1 296 ? -13.072 5.369 -11.203 1.00 90.25 296 ILE A N 1
ATOM 2380 C CA . ILE A 1 296 ? -12.807 4.219 -10.327 1.00 90.25 296 ILE A CA 1
ATOM 2381 C C . ILE A 1 296 ? -13.425 4.516 -8.959 1.00 90.25 296 ILE A C 1
ATOM 2383 O O . ILE A 1 296 ? -13.028 5.464 -8.288 1.00 90.25 296 ILE A O 1
ATOM 2387 N N . GLU A 1 297 ? -14.406 3.718 -8.547 1.00 92.38 297 GLU A N 1
ATOM 2388 C CA . GLU A 1 297 ? -14.948 3.697 -7.182 1.00 92.38 297 GLU A CA 1
ATOM 2389 C C . GLU A 1 297 ? -14.359 2.503 -6.438 1.00 92.38 297 GLU A C 1
ATOM 2391 O O . GLU A 1 297 ? -14.436 1.383 -6.945 1.00 92.38 297 GLU A O 1
ATOM 2396 N N . PHE A 1 298 ? -13.789 2.702 -5.249 1.00 91.62 298 PHE A N 1
ATOM 2397 C CA . PHE A 1 298 ? -13.383 1.563 -4.421 1.00 91.62 298 PHE A CA 1
ATOM 2398 C C . PHE A 1 298 ? -14.616 1.022 -3.685 1.00 91.62 298 PHE A C 1
ATOM 2400 O O . PHE A 1 298 ? -15.468 1.778 -3.211 1.00 91.62 298 PHE A O 1
ATOM 2407 N N . LEU A 1 299 ? -14.727 -0.305 -3.583 1.00 87.88 299 LEU A N 1
ATOM 2408 C CA . LEU A 1 299 ? -15.823 -0.952 -2.854 1.00 87.88 299 LEU A CA 1
ATOM 2409 C C . LEU A 1 299 ? -15.725 -0.698 -1.340 1.00 87.88 299 LEU A C 1
ATOM 2411 O O . LEU A 1 299 ? -16.749 -0.703 -0.655 1.00 87.88 299 LEU A O 1
ATOM 2415 N N . ASP A 1 300 ? -14.518 -0.424 -0.836 1.00 88.31 300 ASP A N 1
ATOM 2416 C CA . ASP A 1 300 ? -14.284 0.180 0.475 1.00 88.31 300 ASP A CA 1
ATOM 2417 C C . ASP A 1 300 ? -13.918 1.663 0.308 1.00 88.31 300 ASP A C 1
ATOM 2419 O O . ASP A 1 300 ? -12.815 2.019 -0.110 1.00 88.31 300 ASP A O 1
ATOM 2423 N N . LYS A 1 301 ? -14.880 2.540 0.609 1.00 89.25 301 LYS A N 1
ATOM 2424 C CA . LYS A 1 301 ? -14.760 3.984 0.366 1.00 89.25 301 LYS A CA 1
ATOM 2425 C C . LYS A 1 301 ? -13.807 4.697 1.318 1.00 89.25 301 LYS A C 1
ATOM 2427 O O . LYS A 1 301 ? -13.260 5.730 0.947 1.00 89.25 301 LYS A O 1
ATOM 2432 N N . ASP A 1 302 ? -13.560 4.145 2.506 1.00 89.50 302 ASP A N 1
ATOM 2433 C CA . ASP A 1 302 ? -12.580 4.719 3.437 1.00 89.50 302 ASP A CA 1
ATOM 2434 C C . ASP A 1 302 ? -11.128 4.405 3.006 1.00 89.50 302 ASP A C 1
ATOM 2436 O O . ASP A 1 302 ? -10.197 4.878 3.651 1.00 89.50 302 ASP A O 1
ATOM 2440 N N . LEU A 1 303 ? -10.917 3.688 1.887 1.00 92.75 303 LEU A N 1
ATOM 2441 C CA . LEU A 1 303 ? -9.609 3.478 1.243 1.00 92.75 303 LEU A CA 1
ATOM 2442 C C . LEU A 1 303 ? -9.388 4.320 -0.029 1.00 92.75 303 LEU A C 1
ATOM 2444 O O . LEU A 1 303 ? -8.279 4.327 -0.557 1.00 92.75 303 LEU A O 1
ATOM 2448 N N . GLU A 1 304 ? -10.388 5.072 -0.511 1.00 93.69 304 GLU A N 1
ATOM 2449 C CA . GLU A 1 304 ? -10.278 5.884 -1.745 1.00 93.69 304 GLU A CA 1
ATOM 2450 C C . GLU A 1 304 ? -9.159 6.948 -1.685 1.00 93.69 304 GLU A C 1
ATOM 2452 O O . GLU A 1 304 ? -8.698 7.419 -2.722 1.00 93.69 304 GLU A O 1
ATOM 2457 N N . PHE A 1 305 ? -8.666 7.293 -0.489 1.00 91.44 305 PHE A N 1
ATOM 2458 C CA . PHE A 1 305 ? -7.558 8.236 -0.293 1.00 91.44 305 PHE A CA 1
ATOM 2459 C C . PHE A 1 305 ? -6.168 7.697 -0.693 1.00 91.44 305 PHE A C 1
ATOM 2461 O O . PHE A 1 305 ? -5.229 8.488 -0.735 1.00 91.44 305 PHE A O 1
ATOM 2468 N N . LEU A 1 306 ? -6.030 6.390 -0.956 1.00 92.12 306 LEU A N 1
ATOM 2469 C CA . LEU A 1 306 ? -4.774 5.743 -1.377 1.00 92.12 306 LEU A CA 1
ATOM 2470 C C . LEU A 1 306 ? -4.560 5.777 -2.904 1.00 92.12 306 LEU A C 1
ATOM 2472 O O . LEU A 1 306 ? -3.447 5.594 -3.394 1.00 92.12 306 LEU A O 1
ATOM 2476 N N . ALA A 1 307 ? -5.622 6.024 -3.676 1.00 90.94 307 ALA A N 1
ATOM 2477 C CA . ALA A 1 307 ? -5.589 5.937 -5.132 1.00 90.94 307 ALA A CA 1
ATOM 2478 C C . ALA A 1 307 ? -4.640 6.979 -5.753 1.00 90.94 307 ALA A C 1
ATOM 2480 O O . ALA A 1 307 ? -4.924 8.180 -5.736 1.00 90.94 307 ALA A O 1
ATOM 2481 N N . GLY A 1 308 ? -3.535 6.514 -6.340 1.00 82.06 308 GLY A N 1
ATOM 2482 C CA . GLY A 1 308 ? -2.504 7.360 -6.942 1.00 82.06 308 GLY A CA 1
ATOM 2483 C C . GLY A 1 308 ? -1.496 7.967 -5.955 1.00 82.06 308 GLY A C 1
ATOM 2484 O O . GLY A 1 308 ? -0.718 8.829 -6.363 1.00 82.06 308 GLY A O 1
ATOM 2485 N N . THR A 1 309 ? -1.463 7.557 -4.676 1.00 81.19 309 THR A N 1
ATOM 2486 C CA . THR A 1 309 ? -0.494 8.114 -3.706 1.00 81.19 309 THR A CA 1
ATOM 2487 C C . THR A 1 309 ? 0.890 7.455 -3.730 1.00 81.19 309 THR A C 1
ATOM 2489 O O . THR A 1 309 ? 1.855 8.092 -3.302 1.00 81.19 309 THR A O 1
ATOM 2492 N N . GLY A 1 310 ? 1.033 6.238 -4.274 1.00 68.56 310 GLY A N 1
ATOM 2493 C CA . GLY A 1 310 ? 2.308 5.499 -4.319 1.00 68.56 310 GLY A CA 1
ATOM 2494 C C . GLY A 1 310 ? 3.460 6.220 -5.039 1.00 68.56 310 GLY A C 1
ATOM 2495 O O . GLY A 1 310 ? 4.630 5.997 -4.735 1.00 68.56 310 GLY A O 1
ATOM 2496 N N . ALA A 1 311 ? 3.167 7.175 -5.930 1.00 59.00 311 ALA A N 1
ATOM 2497 C CA . ALA A 1 311 ? 4.177 7.908 -6.701 1.0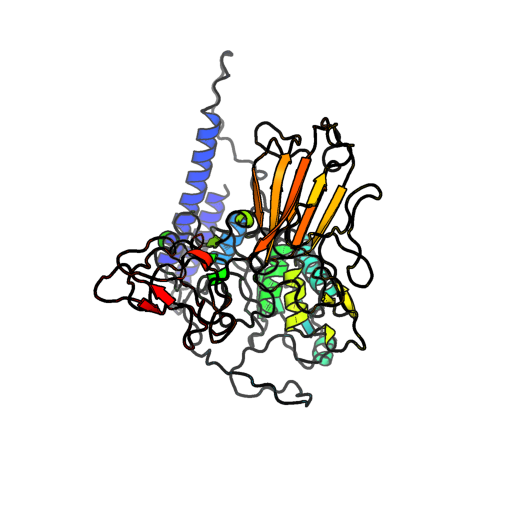0 59.00 311 ALA A CA 1
ATOM 2498 C C . ALA A 1 311 ? 5.136 8.800 -5.873 1.00 59.00 311 ALA A C 1
ATOM 2500 O O . ALA A 1 311 ? 6.096 9.334 -6.429 1.00 59.00 311 ALA A O 1
ATOM 2501 N N . GLY A 1 312 ? 4.916 8.978 -4.565 1.00 61.19 312 GLY A N 1
ATOM 2502 C CA . GLY A 1 312 ? 5.698 9.898 -3.728 1.00 61.19 312 GLY A CA 1
ATOM 2503 C C . GLY A 1 312 ? 7.174 9.521 -3.516 1.00 61.19 312 GLY A C 1
ATOM 2504 O O . GLY A 1 312 ? 8.047 10.382 -3.629 1.00 61.19 312 GLY A O 1
ATOM 2505 N N . GLU A 1 313 ? 7.477 8.253 -3.208 1.00 65.75 313 GLU A N 1
ATOM 2506 C CA . GLU A 1 313 ? 8.837 7.810 -2.824 1.00 65.75 313 GLU A CA 1
ATOM 2507 C C . GLU A 1 313 ? 9.471 6.779 -3.782 1.00 65.75 313 GLU A C 1
ATOM 2509 O O . GLU A 1 313 ? 10.611 6.351 -3.571 1.00 65.75 313 GLU A O 1
ATOM 2514 N N . GLY A 1 314 ? 8.770 6.399 -4.855 1.00 81.56 314 GLY A N 1
ATOM 2515 C CA . GLY A 1 314 ? 9.104 5.252 -5.706 1.00 81.56 314 GLY A CA 1
ATOM 2516 C C . GLY A 1 314 ? 8.339 4.001 -5.264 1.00 81.56 314 GLY A C 1
ATOM 2517 O O . GLY A 1 314 ? 7.227 4.123 -4.777 1.00 81.56 314 GLY A O 1
ATOM 2518 N N . LEU A 1 315 ? 8.933 2.812 -5.422 1.00 90.25 315 LEU A N 1
ATOM 2519 C CA . LEU A 1 315 ? 8.264 1.539 -5.103 1.00 90.25 315 LEU A CA 1
ATOM 2520 C C . LEU A 1 315 ? 7.844 1.441 -3.628 1.00 90.25 315 LEU A C 1
ATOM 2522 O O . LEU A 1 315 ? 8.701 1.590 -2.744 1.00 90.25 315 LEU A O 1
ATOM 2526 N N . ASP A 1 316 ? 6.584 1.100 -3.374 1.00 89.25 316 ASP A N 1
ATOM 2527 C CA . ASP A 1 316 ? 6.065 0.840 -2.031 1.00 89.25 316 ASP A CA 1
ATOM 2528 C C . ASP A 1 316 ? 6.353 -0.596 -1.529 1.00 89.25 316 ASP A C 1
ATOM 2530 O O . ASP A 1 316 ? 7.195 -1.316 -2.073 1.00 89.25 316 ASP A O 1
ATOM 2534 N N . PHE A 1 317 ? 5.718 -1.018 -0.429 1.00 93.12 317 PHE A N 1
ATOM 2535 C CA . PHE A 1 317 ? 5.935 -2.347 0.152 1.00 93.12 317 PHE A CA 1
ATOM 2536 C C . PHE A 1 317 ? 5.435 -3.506 -0.731 1.00 93.12 317 PHE A C 1
ATOM 2538 O O . PHE A 1 317 ? 6.095 -4.550 -0.770 1.00 93.12 317 PHE A O 1
ATOM 2545 N N . TYR A 1 318 ? 4.306 -3.346 -1.421 1.00 93.25 318 TYR A N 1
ATOM 2546 C CA . TYR A 1 318 ? 3.685 -4.388 -2.238 1.00 93.25 318 TYR A CA 1
ATOM 2547 C C . TYR A 1 318 ? 4.192 -4.352 -3.685 1.00 93.25 318 TYR A C 1
ATOM 2549 O O . TYR A 1 318 ? 4.492 -5.424 -4.205 1.00 93.25 318 TYR A O 1
ATOM 2557 N N . ASP A 1 319 ? 4.505 -3.181 -4.251 1.00 93.94 319 ASP A N 1
ATOM 2558 C CA . ASP A 1 319 ? 5.273 -3.052 -5.503 1.00 93.94 319 ASP A CA 1
ATOM 2559 C C . ASP A 1 319 ? 6.580 -3.877 -5.452 1.00 93.94 319 ASP A C 1
ATOM 2561 O O . ASP A 1 319 ? 6.906 -4.667 -6.346 1.00 93.94 319 ASP A O 1
ATOM 2565 N N . ILE A 1 320 ? 7.348 -3.724 -4.361 1.00 93.62 320 ILE A N 1
ATOM 2566 C CA . ILE A 1 320 ? 8.578 -4.498 -4.116 1.00 93.62 320 ILE A CA 1
ATOM 2567 C C . ILE A 1 320 ? 8.245 -5.982 -3.992 1.00 93.62 320 ILE A C 1
ATOM 2569 O O . ILE A 1 320 ? 8.953 -6.821 -4.555 1.00 93.62 320 ILE A O 1
ATOM 2573 N N . LYS A 1 321 ? 7.186 -6.317 -3.250 1.00 93.00 321 LYS A N 1
ATOM 2574 C CA . LYS A 1 321 ? 6.770 -7.698 -3.013 1.00 93.00 321 LYS A CA 1
ATOM 2575 C C . LYS A 1 321 ? 6.372 -8.402 -4.303 1.00 93.00 321 LYS A C 1
ATOM 2577 O O . LYS A 1 321 ? 6.730 -9.566 -4.469 1.00 93.00 321 LYS A O 1
ATOM 2582 N N . ASP A 1 322 ? 5.704 -7.724 -5.229 1.00 90.12 322 ASP A N 1
ATOM 2583 C CA . ASP A 1 322 ? 5.345 -8.301 -6.518 1.00 90.12 322 ASP A CA 1
ATOM 2584 C C . ASP A 1 322 ? 6.560 -8.537 -7.400 1.00 90.12 322 ASP A C 1
ATOM 2586 O O . ASP A 1 322 ? 6.664 -9.626 -7.967 1.00 90.12 322 ASP A O 1
ATOM 2590 N N . VAL A 1 323 ? 7.543 -7.629 -7.434 1.00 88.44 323 VAL A N 1
ATOM 2591 C CA . VAL A 1 323 ? 8.833 -7.918 -8.085 1.00 88.44 323 VAL A CA 1
ATOM 2592 C C . VAL A 1 323 ? 9.520 -9.116 -7.412 1.00 88.44 323 VAL A C 1
ATOM 2594 O O . VAL A 1 323 ? 9.966 -10.033 -8.099 1.00 88.44 323 VAL A O 1
ATOM 2597 N N . ILE A 1 324 ? 9.573 -9.168 -6.077 1.00 88.31 324 ILE A N 1
ATOM 2598 C CA . ILE A 1 324 ? 10.231 -10.252 -5.328 1.00 88.31 324 ILE A CA 1
ATOM 2599 C C . ILE A 1 324 ? 9.562 -11.619 -5.546 1.00 88.31 324 ILE A C 1
ATOM 2601 O O . ILE A 1 324 ? 10.266 -12.621 -5.712 1.00 88.31 324 ILE A O 1
ATOM 2605 N N . VAL A 1 325 ? 8.229 -11.669 -5.591 1.00 83.69 325 VAL A N 1
ATOM 2606 C CA . VAL A 1 325 ? 7.445 -12.897 -5.786 1.00 83.69 325 VAL A CA 1
ATOM 2607 C C . VAL A 1 325 ? 7.429 -13.328 -7.256 1.00 83.69 325 VAL A C 1
ATOM 2609 O O . VAL A 1 325 ? 7.756 -14.481 -7.541 1.00 83.69 325 VAL A O 1
ATOM 2612 N N . ASN A 1 326 ? 7.140 -12.425 -8.202 1.00 80.31 326 ASN A N 1
ATOM 2613 C CA . ASN A 1 326 ? 7.122 -12.749 -9.637 1.00 80.31 326 ASN A CA 1
ATOM 2614 C C . ASN A 1 326 ? 8.497 -13.200 -10.144 1.00 80.31 326 ASN A C 1
ATOM 2616 O O . ASN A 1 326 ? 8.580 -14.134 -10.938 1.00 80.31 326 ASN A O 1
ATOM 2620 N N . CYS A 1 327 ? 9.571 -12.567 -9.668 1.00 79.69 327 CYS A N 1
ATOM 2621 C CA . CYS A 1 327 ? 10.942 -12.919 -10.035 1.00 79.69 327 CYS A CA 1
ATOM 2622 C C . CYS A 1 327 ? 11.543 -14.036 -9.166 1.00 79.69 327 CYS A C 1
ATOM 2624 O O . CYS A 1 327 ? 12.723 -14.347 -9.314 1.00 79.69 327 CYS A O 1
ATOM 2626 N N . GLN A 1 328 ? 10.757 -14.637 -8.261 1.00 81.56 328 GLN A N 1
ATOM 2627 C CA . GLN A 1 328 ? 11.173 -15.730 -7.370 1.00 81.56 328 GLN A CA 1
ATOM 2628 C C . GLN A 1 328 ? 12.475 -15.433 -6.600 1.00 81.56 328 GLN A C 1
ATOM 2630 O O . GLN A 1 328 ? 13.281 -16.326 -6.336 1.00 81.56 328 GLN A O 1
ATOM 2635 N N . CYS A 1 329 ? 12.692 -14.173 -6.218 1.00 84.19 329 CYS A N 1
ATOM 2636 C CA . CYS A 1 329 ? 13.989 -13.662 -5.767 1.00 84.19 329 CYS A CA 1
ATOM 2637 C C . CYS A 1 329 ? 14.554 -14.358 -4.513 1.00 84.19 329 CYS A C 1
ATOM 2639 O O . CYS A 1 329 ? 15.765 -14.333 -4.297 1.00 84.19 329 CYS A O 1
ATOM 2641 N N . ALA A 1 330 ? 13.697 -14.979 -3.695 1.00 87.12 330 ALA A N 1
ATOM 2642 C CA . ALA A 1 330 ? 14.078 -15.737 -2.502 1.00 87.12 330 ALA A CA 1
ATOM 2643 C C . ALA A 1 330 ? 14.236 -17.257 -2.739 1.00 87.12 330 ALA A C 1
ATOM 2645 O O . ALA A 1 330 ? 14.630 -17.978 -1.827 1.00 87.12 330 ALA A O 1
ATOM 2646 N N . ALA A 1 331 ? 13.969 -17.779 -3.944 1.00 84.50 331 ALA A N 1
ATOM 2647 C CA . ALA A 1 331 ? 13.963 -19.225 -4.216 1.00 84.50 331 ALA A CA 1
ATOM 2648 C C . ALA A 1 331 ? 15.341 -19.906 -4.088 1.00 84.50 331 ALA A C 1
ATOM 2650 O O . ALA A 1 331 ? 15.420 -21.130 -4.003 1.00 84.50 331 ALA A O 1
ATOM 2651 N N . TYR A 1 332 ? 16.428 -19.127 -4.059 1.00 83.38 332 TYR A N 1
ATOM 2652 C CA . TYR A 1 332 ? 17.785 -19.629 -3.825 1.00 83.38 332 TYR A CA 1
ATOM 2653 C C . TYR A 1 332 ? 18.189 -19.641 -2.336 1.00 83.38 332 TYR A C 1
ATOM 2655 O O . TYR A 1 332 ? 19.260 -20.154 -1.993 1.00 83.38 332 TYR A O 1
ATOM 2663 N N . CYS A 1 333 ? 17.370 -19.059 -1.453 1.00 88.62 333 CYS A N 1
ATOM 2664 C CA . CYS A 1 333 ? 17.659 -18.951 -0.029 1.00 88.62 333 CYS A CA 1
ATOM 2665 C C . CYS A 1 333 ? 17.574 -20.318 0.654 1.00 88.62 333 CYS A C 1
ATOM 2667 O O . CYS A 1 333 ? 16.576 -21.028 0.549 1.00 88.62 333 CYS A O 1
ATOM 2669 N N . LYS A 1 334 ? 18.633 -20.676 1.384 1.00 90.94 334 LYS A N 1
ATOM 2670 C CA . LYS A 1 334 ? 18.654 -21.860 2.247 1.00 90.94 334 LYS A CA 1
ATOM 2671 C C . LYS A 1 334 ? 18.058 -21.492 3.597 1.00 90.94 334 LYS A C 1
ATOM 2673 O O . LYS A 1 334 ? 18.417 -20.449 4.133 1.00 90.94 334 LYS A O 1
ATOM 2678 N N . ASP A 1 335 ? 17.174 -22.349 4.098 1.00 90.81 335 ASP A N 1
ATOM 2679 C CA . ASP A 1 335 ? 16.537 -22.238 5.415 1.00 90.81 335 ASP A CA 1
ATOM 2680 C C . ASP A 1 335 ? 16.019 -20.812 5.732 1.00 90.81 335 ASP A C 1
ATOM 2682 O O . ASP A 1 335 ? 16.389 -20.227 6.752 1.00 90.81 335 ASP A O 1
ATOM 2686 N N . PRO A 1 336 ? 15.207 -20.208 4.834 1.00 91.12 336 PRO A N 1
ATOM 2687 C CA . PRO A 1 336 ? 14.833 -18.801 4.926 1.00 91.12 336 PRO A CA 1
ATOM 2688 C C . PRO A 1 336 ? 13.968 -18.495 6.165 1.00 91.12 336 PRO A C 1
ATOM 2690 O O . PRO A 1 336 ? 13.172 -19.339 6.592 1.00 91.12 336 PRO A O 1
ATOM 2693 N N . PRO A 1 337 ? 14.070 -17.277 6.730 1.00 93.38 337 PRO A N 1
ATOM 2694 C CA . PRO A 1 337 ? 13.348 -16.900 7.941 1.00 93.38 337 PRO A CA 1
ATOM 2695 C C . PRO A 1 337 ? 11.826 -16.883 7.731 1.00 93.38 337 PRO A C 1
ATOM 2697 O O . PRO A 1 337 ? 11.321 -16.392 6.722 1.00 93.38 337 PRO A O 1
ATOM 2700 N N . LYS A 1 338 ? 11.068 -17.370 8.724 1.00 92.56 338 LYS A N 1
ATOM 2701 C CA . LYS A 1 338 ? 9.603 -17.248 8.738 1.00 92.56 338 LYS A CA 1
ATOM 2702 C C . LYS A 1 338 ? 9.208 -15.835 9.174 1.00 92.56 338 LYS A C 1
ATOM 2704 O O . LYS A 1 338 ? 9.006 -15.588 10.361 1.00 92.56 338 LYS A O 1
ATOM 2709 N N . CYS A 1 339 ? 9.087 -14.932 8.208 1.00 91.31 339 CYS A N 1
ATOM 2710 C CA . CYS A 1 339 ? 8.580 -13.582 8.435 1.00 91.31 339 CYS A CA 1
ATOM 2711 C C . CYS A 1 339 ? 7.131 -13.602 8.967 1.00 91.31 339 CYS A C 1
ATOM 2713 O O . CYS A 1 339 ? 6.339 -14.484 8.620 1.00 91.31 339 CYS A O 1
ATOM 2715 N N . VAL A 1 340 ? 6.790 -12.629 9.811 1.00 88.06 340 VAL A N 1
ATOM 2716 C CA . VAL A 1 340 ? 5.460 -12.419 10.403 1.00 88.06 340 VAL A CA 1
ATOM 2717 C C . VAL A 1 340 ? 4.943 -11.009 10.086 1.00 88.06 340 VAL A C 1
ATOM 2719 O O . VAL A 1 340 ? 5.605 -10.244 9.386 1.00 88.06 340 VAL A O 1
ATOM 2722 N N . ASN A 1 341 ? 3.737 -10.674 10.556 1.00 85.81 341 ASN A N 1
ATOM 2723 C CA . ASN A 1 341 ? 3.148 -9.328 10.470 1.00 85.81 341 ASN A CA 1
ATOM 2724 C C . ASN A 1 341 ? 3.094 -8.731 9.042 1.00 85.81 341 ASN A C 1
ATOM 2726 O O . ASN A 1 341 ? 3.183 -7.524 8.855 1.00 85.81 341 ASN A O 1
ATOM 2730 N N . GLY A 1 342 ? 2.962 -9.588 8.021 1.00 87.25 342 GLY A N 1
ATOM 2731 C CA . GLY A 1 342 ? 2.929 -9.211 6.599 1.00 87.25 342 GLY A CA 1
ATOM 2732 C C . GLY A 1 342 ? 4.293 -9.162 5.894 1.00 87.25 342 GLY A C 1
ATOM 2733 O O . GLY A 1 342 ? 4.326 -9.088 4.665 1.00 87.25 342 GLY A O 1
ATOM 2734 N N . GLY A 1 343 ? 5.401 -9.264 6.636 1.00 92.31 343 GLY A N 1
ATOM 2735 C CA . GLY A 1 343 ? 6.759 -9.329 6.089 1.00 92.31 343 GLY A CA 1
ATOM 2736 C C . GLY A 1 343 ? 6.997 -10.526 5.166 1.00 92.31 343 GLY A C 1
ATOM 2737 O O . GLY A 1 343 ? 6.322 -11.554 5.257 1.00 92.31 343 GLY A O 1
ATOM 2738 N N . PHE A 1 344 ? 7.987 -10.410 4.281 1.00 93.44 344 PHE A N 1
ATOM 2739 C CA . PHE A 1 344 ? 8.342 -11.449 3.307 1.00 93.44 344 PHE A CA 1
ATOM 2740 C C . PHE A 1 344 ? 9.859 -11.583 3.135 1.00 93.44 344 PHE A C 1
ATOM 2742 O O . PHE A 1 344 ? 10.608 -10.646 3.390 1.00 93.44 344 PHE A O 1
ATOM 2749 N N . VAL A 1 345 ? 10.324 -12.754 2.693 1.00 94.44 345 VAL A N 1
ATOM 2750 C CA . VAL A 1 345 ? 11.758 -13.017 2.486 1.00 94.44 345 VAL A CA 1
ATOM 2751 C C . VAL A 1 345 ? 12.231 -12.311 1.216 1.00 94.44 345 VAL A C 1
ATOM 2753 O O . VAL A 1 345 ? 11.672 -12.522 0.140 1.00 94.44 345 VAL A O 1
ATOM 2756 N N . ASN A 1 346 ? 13.260 -11.481 1.342 1.00 92.50 346 ASN A N 1
ATOM 2757 C CA . ASN A 1 346 ? 13.806 -10.663 0.266 1.00 92.50 346 ASN A CA 1
ATOM 2758 C C . ASN A 1 346 ? 14.971 -11.361 -0.470 1.00 92.50 346 ASN A C 1
ATOM 2760 O O . ASN A 1 346 ? 15.414 -12.454 -0.114 1.00 92.50 346 ASN A O 1
ATOM 2764 N N . HIS A 1 347 ? 15.498 -10.713 -1.510 1.00 87.88 347 HIS A N 1
ATOM 2765 C CA . HIS A 1 347 ? 16.584 -11.204 -2.362 1.00 87.88 347 HIS A CA 1
ATOM 2766 C C . HIS A 1 347 ? 17.940 -11.408 -1.661 1.00 87.88 347 HIS A C 1
ATOM 2768 O O . HIS A 1 347 ? 18.891 -11.894 -2.279 1.00 87.88 347 HIS A O 1
ATOM 2774 N N . ASP A 1 348 ? 18.082 -10.940 -0.426 1.00 91.19 348 ASP A N 1
ATOM 2775 C CA . ASP A 1 348 ? 19.246 -11.091 0.453 1.00 91.19 348 ASP A CA 1
ATOM 2776 C C . ASP A 1 348 ? 19.040 -12.189 1.515 1.00 91.19 348 ASP A C 1
ATOM 2778 O O . ASP A 1 348 ? 19.943 -12.451 2.309 1.00 91.19 348 ASP A O 1
ATOM 2782 N N . CYS A 1 349 ? 17.887 -12.869 1.476 1.00 92.75 349 CYS A N 1
ATOM 2783 C CA . CYS A 1 349 ? 17.427 -13.882 2.425 1.00 92.75 349 CYS A CA 1
ATOM 2784 C C . CYS A 1 349 ? 17.091 -13.358 3.835 1.00 92.75 349 CYS A C 1
ATOM 2786 O O . CYS A 1 349 ? 16.953 -14.157 4.761 1.00 92.75 349 CYS A O 1
ATOM 2788 N N . VAL A 1 350 ? 16.904 -12.044 3.995 1.00 94.56 350 VAL A N 1
ATOM 2789 C CA . VAL A 1 350 ? 16.382 -11.401 5.214 1.00 94.56 350 VAL A CA 1
ATOM 2790 C C . VAL A 1 350 ? 14.891 -11.082 5.025 1.00 94.56 350 VAL A C 1
ATOM 2792 O O . VAL A 1 350 ? 14.402 -11.004 3.897 1.00 94.56 350 VAL A O 1
ATOM 2795 N N . CYS A 1 351 ? 14.130 -10.921 6.110 1.00 96.25 351 CYS A N 1
ATOM 2796 C CA . CYS A 1 351 ? 12.753 -10.435 6.019 1.00 96.25 351 CYS A CA 1
ATOM 2797 C C . CYS A 1 351 ? 12.713 -8.934 5.689 1.00 96.25 351 CYS A C 1
ATOM 2799 O O . CYS A 1 351 ? 13.265 -8.118 6.424 1.00 96.25 351 CYS A O 1
ATOM 2801 N N . TYR A 1 352 ? 12.015 -8.562 4.615 1.00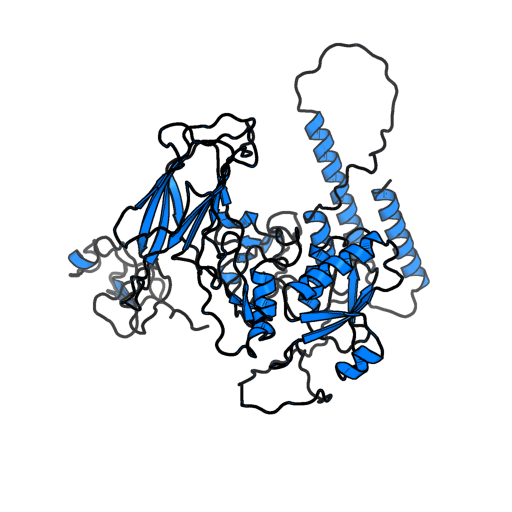 95.69 352 TYR A N 1
ATOM 2802 C CA . TYR A 1 352 ? 11.606 -7.184 4.360 1.00 95.69 352 TYR A CA 1
ATOM 2803 C C . TYR A 1 352 ? 10.342 -6.893 5.172 1.00 95.69 352 TYR A C 1
ATOM 2805 O O . TYR A 1 352 ? 9.331 -7.589 5.029 1.00 95.69 352 TYR A O 1
ATOM 2813 N N . CYS A 1 353 ? 10.417 -5.897 6.054 1.00 94.50 353 CYS A N 1
ATOM 2814 C CA . CYS A 1 353 ? 9.365 -5.610 7.024 1.00 94.50 353 CYS A CA 1
ATOM 2815 C C . CYS A 1 353 ? 8.453 -4.464 6.577 1.00 94.50 353 CYS A C 1
ATOM 2817 O O . CYS A 1 353 ? 8.950 -3.457 6.067 1.00 94.50 353 CYS A O 1
ATOM 2819 N N . PRO A 1 354 ? 7.127 -4.587 6.778 1.00 92.62 354 PRO A N 1
ATOM 2820 C CA . PRO A 1 354 ? 6.203 -3.503 6.491 1.00 92.62 354 PRO A CA 1
ATOM 2821 C C . PRO A 1 354 ? 6.427 -2.316 7.432 1.00 92.62 354 PRO A C 1
ATOM 2823 O O . PRO A 1 354 ? 6.988 -2.447 8.525 1.00 92.62 354 PRO A O 1
ATOM 2826 N N . ARG A 1 355 ? 5.962 -1.137 7.007 1.00 90.44 355 ARG A N 1
ATOM 2827 C CA . ARG A 1 355 ? 6.044 0.110 7.778 1.00 90.44 355 ARG A CA 1
ATOM 2828 C C . ARG A 1 355 ? 5.549 -0.094 9.214 1.00 90.44 355 ARG A C 1
ATOM 2830 O O . ARG A 1 355 ? 4.417 -0.508 9.446 1.00 90.44 355 ARG A O 1
ATOM 2837 N N . GLY A 1 356 ? 6.406 0.246 10.177 1.00 89.56 356 GLY A N 1
ATOM 2838 C CA . GLY A 1 356 ? 6.112 0.126 11.606 1.00 89.56 356 GLY A CA 1
ATOM 2839 C C . GLY A 1 356 ? 6.504 -1.208 12.252 1.00 89.56 356 GLY A C 1
ATOM 2840 O O . GLY A 1 356 ? 6.170 -1.398 13.420 1.00 89.56 356 GLY A O 1
ATOM 2841 N N . TYR A 1 357 ? 7.230 -2.088 11.551 1.00 92.00 357 TYR A N 1
ATOM 2842 C CA . TYR A 1 357 ? 7.804 -3.320 12.106 1.00 92.00 357 TYR A CA 1
ATOM 2843 C C . TYR A 1 357 ? 9.320 -3.406 11.909 1.00 92.00 357 TYR A C 1
ATOM 2845 O O . TYR A 1 357 ? 9.883 -2.835 10.976 1.00 92.00 357 TYR A O 1
ATOM 2853 N N . THR A 1 358 ? 9.977 -4.145 12.799 1.00 94.00 358 THR A N 1
ATOM 2854 C CA . THR A 1 358 ? 11.417 -4.427 12.800 1.00 94.00 358 THR A CA 1
ATOM 2855 C C . THR A 1 358 ? 11.693 -5.783 13.470 1.00 94.00 358 THR A C 1
ATOM 2857 O O . THR A 1 358 ? 10.763 -6.494 13.855 1.00 94.00 358 THR A O 1
ATOM 2860 N N . GLY A 1 359 ? 12.967 -6.147 13.609 1.00 93.75 359 GLY A N 1
ATOM 2861 C CA . GLY A 1 359 ? 13.414 -7.470 14.049 1.00 93.75 359 GLY A CA 1
ATOM 2862 C C . GLY A 1 359 ? 13.724 -8.404 12.874 1.00 93.75 359 GLY A C 1
ATOM 2863 O O . GLY A 1 359 ? 13.532 -8.049 11.711 1.00 93.75 359 GLY A O 1
ATOM 2864 N N . ASN A 1 360 ? 14.256 -9.592 13.167 1.00 93.81 360 ASN A N 1
ATOM 2865 C CA . ASN A 1 360 ? 14.777 -10.500 12.135 1.00 93.81 360 ASN A CA 1
ATOM 2866 C C . ASN A 1 360 ? 13.671 -11.221 11.344 1.00 93.81 360 ASN A C 1
ATOM 2868 O O . ASN A 1 360 ? 13.927 -11.736 10.255 1.00 93.81 360 ASN A O 1
ATOM 2872 N N . THR A 1 361 ? 12.454 -11.266 11.886 1.00 94.44 361 THR A N 1
ATOM 2873 C CA . THR A 1 361 ? 11.251 -11.823 11.258 1.00 94.44 361 THR A CA 1
ATOM 2874 C C . THR A 1 361 ? 10.098 -10.817 11.174 1.00 94.44 361 THR A C 1
ATOM 2876 O O . THR A 1 361 ? 8.996 -11.209 10.797 1.00 94.44 361 THR A O 1
ATOM 2879 N N . CYS A 1 362 ? 10.335 -9.527 11.446 1.00 93.19 362 CYS A N 1
ATOM 2880 C CA . CYS A 1 362 ? 9.317 -8.464 11.549 1.00 93.19 362 CYS A CA 1
ATOM 2881 C C . CYS A 1 362 ? 8.388 -8.600 12.772 1.00 93.19 362 CYS A C 1
ATOM 2883 O O . CYS A 1 362 ? 7.253 -8.123 12.786 1.00 93.19 362 CYS A O 1
ATOM 2885 N N . GLU A 1 363 ? 8.888 -9.267 13.808 1.00 89.31 363 GLU A N 1
ATOM 2886 C CA . GLU A 1 363 ? 8.234 -9.611 15.067 1.00 89.31 363 GLU A CA 1
ATOM 2887 C C . GLU A 1 363 ? 8.047 -8.430 16.033 1.00 89.31 363 GLU A C 1
ATOM 2889 O O . GLU A 1 363 ? 7.218 -8.507 16.938 1.00 89.31 363 GLU A O 1
ATOM 2894 N N . THR A 1 364 ? 8.801 -7.341 15.858 1.00 90.06 364 THR A N 1
ATOM 2895 C CA . THR A 1 364 ? 8.831 -6.199 16.785 1.00 90.06 364 THR A CA 1
ATOM 2896 C C . THR A 1 364 ? 8.079 -5.004 16.205 1.00 90.06 364 THR A C 1
ATOM 2898 O O . THR A 1 364 ? 8.388 -4.555 15.104 1.00 90.06 364 THR A O 1
ATOM 2901 N N . VAL A 1 365 ? 7.127 -4.440 16.954 1.00 91.69 365 VAL A N 1
ATOM 2902 C CA . VAL A 1 365 ? 6.433 -3.192 16.582 1.00 91.69 365 VAL A CA 1
ATOM 2903 C C . VAL A 1 365 ? 7.322 -1.987 16.896 1.00 91.69 365 VAL A C 1
ATOM 2905 O O . VAL A 1 365 ? 7.861 -1.886 17.995 1.00 91.69 365 VAL A O 1
ATOM 2908 N N . ILE A 1 366 ? 7.444 -1.049 15.956 1.00 93.38 366 ILE A N 1
ATOM 2909 C CA . ILE A 1 366 ? 8.153 0.222 16.157 1.00 93.38 366 ILE A CA 1
ATOM 2910 C C . ILE A 1 366 ? 7.214 1.209 16.866 1.00 93.38 366 ILE A C 1
ATOM 2912 O O . ILE A 1 366 ? 6.223 1.650 16.285 1.00 93.38 366 ILE A O 1
ATOM 2916 N N . THR A 1 367 ? 7.535 1.555 18.112 1.00 95.06 367 THR A N 1
ATOM 2917 C CA . THR A 1 367 ? 6.770 2.453 18.996 1.00 95.06 367 THR A CA 1
ATOM 2918 C C . THR A 1 367 ? 7.707 3.069 20.047 1.00 95.06 367 THR A C 1
ATOM 2920 O O . THR A 1 367 ? 8.777 2.512 20.287 1.00 95.06 367 THR A O 1
ATOM 2923 N N . ASP A 1 368 ? 7.344 4.200 20.662 1.00 95.62 368 ASP A N 1
ATOM 2924 C CA . ASP A 1 368 ? 8.084 4.746 21.815 1.00 95.62 368 ASP A CA 1
ATOM 2925 C C . ASP A 1 368 ? 7.955 3.822 23.054 1.00 95.62 368 ASP A C 1
ATOM 2927 O O . ASP A 1 368 ? 6.896 3.240 23.287 1.00 95.62 368 ASP A O 1
ATOM 2931 N N . ASP A 1 369 ? 9.005 3.733 23.884 1.00 88.88 369 ASP A N 1
ATOM 2932 C CA . ASP A 1 369 ? 9.171 2.726 24.960 1.00 88.88 369 ASP A CA 1
ATOM 2933 C C . ASP A 1 369 ? 8.047 2.647 26.022 1.00 88.88 369 ASP A C 1
ATOM 2935 O O . ASP A 1 369 ? 7.932 1.646 26.730 1.00 88.88 369 ASP A O 1
ATOM 2939 N N . ASP A 1 370 ? 7.236 3.697 26.184 1.00 89.56 370 ASP A N 1
ATOM 2940 C CA . ASP A 1 370 ? 6.172 3.805 27.195 1.00 89.56 370 ASP A CA 1
ATOM 2941 C C . ASP A 1 370 ? 4.745 3.663 26.628 1.00 89.56 370 ASP A C 1
ATOM 2943 O O . ASP A 1 370 ? 3.766 3.863 27.356 1.00 89.56 370 ASP A O 1
ATOM 2947 N N . CYS A 1 371 ? 4.592 3.311 25.346 1.00 93.44 371 CYS A N 1
ATOM 2948 C CA . CYS A 1 371 ? 3.288 3.101 24.719 1.00 93.44 371 CYS A CA 1
ATOM 2949 C C . CYS A 1 371 ? 3.330 2.146 23.510 1.00 93.44 371 CYS A C 1
ATOM 2951 O O . CYS A 1 371 ? 4.386 1.808 22.990 1.00 93.44 371 CYS A O 1
ATOM 2953 N N . GLY A 1 372 ? 2.160 1.716 23.024 1.00 92.25 372 GLY A N 1
ATOM 2954 C CA . GLY A 1 372 ? 2.060 0.814 21.870 1.00 92.25 372 GLY A CA 1
ATOM 2955 C C . GLY A 1 372 ? 2.142 -0.680 22.213 1.00 92.25 372 GLY A C 1
ATOM 2956 O O . GLY A 1 372 ? 1.716 -1.099 23.290 1.00 92.25 372 GLY A O 1
ATOM 2957 N N . GLY A 1 373 ? 2.652 -1.472 21.265 1.00 90.38 373 GLY A N 1
ATOM 2958 C CA . GLY A 1 373 ? 2.891 -2.917 21.379 1.00 90.38 373 GLY A CA 1
ATOM 2959 C C . GLY A 1 373 ? 1.838 -3.815 20.708 1.00 90.38 373 GLY A C 1
ATOM 2960 O O . GLY A 1 373 ? 0.759 -3.363 20.318 1.00 90.38 373 GLY A O 1
ATOM 2961 N N . MET A 1 374 ? 2.162 -5.107 20.577 1.00 86.00 374 MET A N 1
ATOM 2962 C CA . MET A 1 374 ? 1.219 -6.162 20.167 1.00 86.00 374 MET A CA 1
ATOM 2963 C C . MET A 1 374 ? 0.167 -6.371 21.263 1.00 86.00 374 MET A C 1
ATOM 2965 O O . MET A 1 374 ? 0.539 -6.455 22.434 1.00 86.00 374 MET A O 1
ATOM 2969 N N . VAL A 1 375 ? -1.120 -6.507 20.920 1.00 86.19 375 VAL A N 1
ATOM 2970 C CA . VAL A 1 375 ? -2.159 -6.860 21.906 1.00 86.19 375 VAL A CA 1
ATOM 2971 C C . VAL A 1 375 ? -3.237 -7.779 21.332 1.00 86.19 375 VAL A C 1
ATOM 2973 O O . VAL A 1 375 ? -3.847 -7.486 20.302 1.00 86.19 375 VAL A O 1
ATOM 2976 N N . ASP A 1 376 ? -3.507 -8.844 22.084 1.00 84.56 376 ASP A N 1
ATOM 2977 C CA . ASP A 1 376 ? -4.559 -9.839 21.887 1.00 84.56 376 ASP A CA 1
ATOM 2978 C C . ASP A 1 376 ? -5.972 -9.252 21.680 1.00 84.56 376 ASP A C 1
ATOM 2980 O O . ASP A 1 376 ? -6.392 -8.391 22.456 1.00 84.56 376 ASP A O 1
ATOM 2984 N N . VAL A 1 377 ? -6.765 -9.778 20.740 1.00 84.81 377 VAL A N 1
ATOM 2985 C CA . VAL A 1 377 ? -8.230 -9.603 20.697 1.00 84.81 377 VAL A CA 1
ATOM 2986 C C . VAL A 1 377 ? -8.925 -10.978 20.675 1.00 84.81 377 VAL A C 1
ATOM 2988 O O . VAL A 1 377 ? -9.025 -11.594 19.609 1.00 84.81 377 VAL A O 1
ATOM 2991 N N . PRO A 1 378 ? -9.397 -11.502 21.826 1.00 81.06 378 PRO A N 1
ATOM 2992 C CA . PRO A 1 378 ? -10.061 -12.805 21.899 1.00 81.06 378 PRO A CA 1
ATOM 2993 C C . PRO A 1 378 ? -11.469 -12.805 21.264 1.00 81.06 378 PRO A C 1
ATOM 2995 O O . PRO A 1 378 ? -12.189 -11.803 21.343 1.00 81.06 378 PRO A O 1
ATOM 2998 N N . PRO A 1 379 ? -11.927 -13.925 20.671 1.00 75.44 379 PRO A N 1
ATOM 2999 C CA . PRO A 1 379 ? -13.309 -14.070 20.214 1.00 75.44 379 PRO A CA 1
ATOM 3000 C C . PRO A 1 379 ? -14.331 -13.959 21.354 1.00 75.44 379 PRO A C 1
ATOM 3002 O O . PRO A 1 379 ? -14.344 -14.778 22.268 1.00 75.44 379 PRO A O 1
ATOM 3005 N N . GLY A 1 380 ? -15.231 -12.977 21.257 1.00 72.56 380 GLY A N 1
ATOM 3006 C CA . GLY A 1 380 ? -16.300 -12.743 22.237 1.00 72.56 380 GLY A CA 1
ATOM 3007 C C . GLY A 1 380 ? -15.954 -11.776 23.376 1.00 72.56 380 GLY A C 1
ATOM 3008 O O . GLY A 1 380 ? -16.837 -11.475 24.176 1.00 72.56 380 GLY A O 1
ATOM 3009 N N . GLU A 1 381 ? -14.727 -11.252 23.430 1.00 82.56 381 GLU A N 1
ATOM 3010 C CA . GLU A 1 381 ? -14.293 -10.279 24.440 1.00 82.56 381 GLU A CA 1
ATOM 3011 C C . GLU A 1 381 ? -14.150 -8.860 23.857 1.00 82.56 381 GLU A C 1
ATOM 3013 O O . GLU A 1 381 ? -13.820 -8.676 22.684 1.00 82.56 381 GLU A O 1
ATOM 3018 N N . ASP A 1 382 ? -14.401 -7.850 24.697 1.00 90.62 382 ASP A N 1
ATOM 3019 C CA . ASP A 1 382 ? -14.178 -6.431 24.398 1.00 90.62 382 ASP A CA 1
ATOM 3020 C C . ASP A 1 382 ? -12.830 -5.984 24.999 1.00 90.62 382 ASP A C 1
ATOM 3022 O O . ASP A 1 382 ? -12.692 -5.831 26.214 1.00 90.62 382 ASP A O 1
ATOM 3026 N N . VAL A 1 383 ? -11.837 -5.741 24.142 1.00 93.19 383 VAL A N 1
ATOM 3027 C CA . VAL A 1 383 ? -10.486 -5.285 24.509 1.00 93.19 383 VAL A CA 1
ATOM 3028 C C . VAL A 1 383 ? -10.353 -3.787 24.254 1.00 93.19 383 VAL A C 1
ATOM 3030 O O . VAL A 1 383 ? -10.828 -3.280 23.244 1.00 93.19 383 VAL A O 1
ATOM 3033 N N . PHE A 1 384 ? -9.675 -3.050 25.134 1.00 95.25 384 PHE A N 1
ATOM 3034 C CA . PHE A 1 384 ? -9.572 -1.591 25.022 1.00 95.25 384 PHE A CA 1
ATOM 3035 C C . PHE A 1 384 ? -8.165 -1.110 24.646 1.00 95.25 384 PHE A C 1
ATOM 3037 O O . PHE A 1 384 ? -7.152 -1.704 25.022 1.00 95.25 384 PHE A O 1
ATOM 3044 N N . VAL A 1 385 ? -8.112 0.009 23.924 1.00 95.75 385 VAL A N 1
ATOM 3045 C CA . VAL A 1 385 ? -6.904 0.811 23.678 1.00 95.75 385 VAL A CA 1
ATOM 3046 C C . VAL A 1 385 ? -7.166 2.211 24.189 1.00 95.75 385 VAL A C 1
ATOM 3048 O O . VAL A 1 385 ? -8.245 2.761 23.962 1.00 95.75 385 VAL A O 1
ATOM 3051 N N . ILE A 1 386 ? -6.183 2.800 24.856 1.00 96.50 386 ILE A N 1
ATOM 3052 C CA . ILE A 1 386 ? -6.244 4.183 25.312 1.00 96.50 386 ILE A CA 1
ATOM 3053 C C . ILE A 1 386 ? -4.952 4.908 24.954 1.00 96.50 386 ILE A C 1
ATOM 3055 O O . ILE A 1 386 ? -3.878 4.306 24.948 1.00 96.50 386 ILE A O 1
ATOM 3059 N N . SER A 1 387 ? -5.052 6.204 24.672 1.00 96.44 387 SER A N 1
ATOM 3060 C CA . SER A 1 387 ? -3.873 7.065 24.560 1.00 96.44 387 SER A CA 1
ATOM 3061 C C . SER A 1 387 ? -3.163 7.175 25.919 1.00 96.44 387 SER A C 1
ATOM 3063 O O . SER A 1 387 ? -3.848 7.158 26.949 1.00 96.44 387 SER A O 1
ATOM 3065 N N . PRO A 1 388 ? -1.829 7.359 25.967 1.00 95.44 388 PRO A N 1
ATOM 3066 C CA . PRO A 1 388 ? -1.114 7.526 27.232 1.00 95.44 388 PRO A CA 1
ATOM 3067 C C . PRO A 1 388 ? -1.709 8.680 28.049 1.00 95.44 388 PRO A C 1
ATOM 3069 O O . PRO A 1 388 ? -1.977 9.747 27.504 1.00 95.44 388 PRO A O 1
ATOM 3072 N N . GLY A 1 389 ? -1.953 8.463 29.343 1.00 93.25 389 GLY A N 1
ATOM 3073 C CA . GLY A 1 389 ? -2.555 9.461 30.240 1.00 93.25 389 GLY A CA 1
ATOM 3074 C C . GLY A 1 389 ? -4.090 9.571 30.219 1.00 93.25 389 GLY A C 1
ATOM 3075 O O . GLY A 1 389 ? -4.639 10.249 31.086 1.00 93.25 389 GLY A O 1
ATOM 3076 N N . TYR A 1 390 ? -4.807 8.894 29.310 1.00 96.00 390 TYR A N 1
ATOM 3077 C CA . TYR A 1 390 ? -6.281 8.914 29.279 1.00 96.00 390 TYR A CA 1
ATOM 3078 C C . TYR A 1 390 ? -6.882 8.486 30.640 1.00 96.00 390 TYR A C 1
ATOM 3080 O O . TYR A 1 390 ? -6.442 7.476 31.195 1.00 96.00 390 TYR A O 1
ATOM 3088 N N . PRO A 1 391 ? -7.912 9.174 31.184 1.00 95.50 391 PRO A N 1
ATOM 3089 C CA . PRO A 1 391 ? -8.746 10.210 30.563 1.00 95.50 391 PRO A CA 1
ATOM 3090 C C . PRO A 1 391 ? -8.255 11.660 30.741 1.00 95.50 391 PRO A C 1
ATOM 3092 O O . PRO A 1 391 ? -9.030 12.581 30.482 1.00 95.50 391 PRO A O 1
ATOM 3095 N N . ALA A 1 392 ? -7.021 11.884 31.199 1.00 96.25 392 ALA A N 1
ATOM 3096 C CA . ALA A 1 392 ? -6.374 13.197 31.150 1.00 96.25 392 ALA A CA 1
ATOM 3097 C C . ALA A 1 392 ? -5.728 13.442 29.769 1.00 96.25 392 ALA A C 1
ATOM 3099 O O . ALA A 1 392 ? -5.759 12.574 28.895 1.00 96.25 392 ALA A O 1
ATOM 3100 N N . SER A 1 393 ? -5.153 14.630 29.554 1.00 96.25 393 SER A N 1
ATOM 3101 C CA . SER A 1 393 ? -4.428 14.923 28.313 1.00 96.25 393 SER A CA 1
ATOM 3102 C C . SER A 1 393 ? -3.141 14.100 28.186 1.00 96.25 393 SER A C 1
ATOM 3104 O O . SER A 1 393 ? -2.403 13.930 29.155 1.00 96.25 393 SER A O 1
ATOM 3106 N N . TYR A 1 394 ? -2.859 13.630 26.971 1.00 96.44 394 TYR A N 1
ATOM 3107 C CA . TYR A 1 394 ? -1.665 12.843 26.647 1.00 96.44 394 TYR A CA 1
ATOM 3108 C C . TYR A 1 394 ? -0.376 13.693 26.588 1.00 96.44 394 TYR A C 1
ATOM 3110 O O . TYR A 1 394 ? -0.438 14.903 26.354 1.00 96.44 394 TYR A O 1
ATOM 3118 N N . PRO A 1 395 ? 0.814 13.081 26.730 1.00 95.75 395 PRO A N 1
ATOM 3119 C CA . PRO A 1 395 ? 2.090 13.747 26.472 1.00 95.75 395 PRO A CA 1
ATOM 3120 C C . PRO A 1 395 ? 2.311 14.066 24.980 1.00 95.75 395 PRO A C 1
ATOM 3122 O O . PRO A 1 395 ? 1.940 13.301 24.084 1.00 95.75 395 PRO A O 1
ATOM 3125 N N . LEU A 1 396 ? 2.957 15.204 24.722 1.00 96.25 396 LEU A N 1
ATOM 3126 C CA . LEU A 1 396 ? 3.455 15.596 23.398 1.00 96.25 396 LEU A CA 1
ATOM 3127 C C . LEU A 1 396 ? 4.755 14.850 23.055 1.00 96.25 396 LEU A C 1
ATOM 3129 O O . LEU A 1 396 ? 5.404 14.281 23.933 1.00 96.25 396 LEU A O 1
ATOM 3133 N N . GLY A 1 397 ? 5.149 14.881 21.782 1.00 95.44 397 GLY A N 1
ATOM 3134 C CA . GLY A 1 397 ? 6.404 14.297 21.305 1.00 95.44 397 GLY A CA 1
ATOM 3135 C C . GLY A 1 397 ? 6.358 12.789 21.035 1.00 95.44 397 GLY A C 1
ATOM 3136 O O . GLY A 1 397 ? 7.414 12.210 20.777 1.00 95.44 397 GLY A O 1
ATOM 3137 N N . LYS A 1 398 ? 5.175 12.155 21.089 1.00 95.19 398 LYS A N 1
ATOM 3138 C CA . LYS A 1 398 ? 5.021 10.693 21.033 1.00 95.19 398 LYS A CA 1
ATOM 3139 C C . LYS A 1 398 ? 4.679 10.136 19.656 1.00 95.19 398 LYS A C 1
ATOM 3141 O O . LYS A 1 398 ? 3.897 10.737 18.923 1.00 95.19 398 LYS A O 1
ATOM 3146 N N . ILE A 1 399 ? 5.192 8.941 19.368 1.00 96.38 399 ILE A N 1
ATOM 3147 C CA . ILE A 1 399 ? 4.691 8.026 18.337 1.00 96.38 399 ILE A CA 1
ATOM 3148 C C . ILE A 1 399 ? 4.391 6.678 19.005 1.00 96.38 399 ILE A C 1
ATOM 3150 O O . ILE A 1 399 ? 5.294 5.906 19.322 1.00 96.38 399 ILE A O 1
ATOM 3154 N N . CYS A 1 400 ? 3.105 6.394 19.210 1.00 96.75 400 CYS A N 1
ATOM 3155 C CA . CYS A 1 400 ? 2.632 5.166 19.846 1.00 96.75 400 CYS A CA 1
ATOM 3156 C C . CYS A 1 400 ? 1.966 4.256 18.809 1.00 96.75 400 CYS A C 1
ATOM 3158 O O . CYS A 1 400 ? 0.922 4.629 18.265 1.00 96.75 400 CYS A O 1
ATOM 3160 N N . ARG A 1 401 ? 2.519 3.064 18.551 1.00 95.69 401 ARG A N 1
ATOM 3161 C CA . ARG A 1 401 ? 1.953 2.087 17.604 1.00 95.69 401 ARG A CA 1
ATOM 3162 C C . ARG A 1 401 ? 1.468 0.831 18.326 1.00 95.69 401 ARG A C 1
ATOM 3164 O O . ARG A 1 401 ? 2.272 0.111 18.912 1.00 95.69 401 ARG A O 1
ATOM 3171 N N . TRP A 1 402 ? 0.163 0.559 18.279 1.00 93.94 402 TRP A N 1
ATOM 3172 C CA . TRP A 1 402 ? -0.424 -0.697 18.768 1.00 93.94 402 TRP A CA 1
ATOM 3173 C C . TRP A 1 402 ? -0.836 -1.564 17.595 1.00 93.94 402 TRP A C 1
ATOM 3175 O O . TRP A 1 402 ? -1.572 -1.089 16.732 1.00 93.94 402 TRP A O 1
ATOM 3185 N N . ASP A 1 403 ? -0.461 -2.837 17.621 1.00 86.19 403 ASP A N 1
ATOM 3186 C CA . ASP A 1 403 ? -0.919 -3.814 16.637 1.00 86.19 403 ASP A CA 1
ATOM 3187 C C . ASP A 1 403 ? -1.916 -4.801 17.246 1.00 86.19 403 ASP A C 1
ATOM 3189 O O . ASP A 1 403 ? -1.813 -5.153 18.426 1.00 86.19 403 ASP A O 1
ATOM 3193 N N . ARG A 1 404 ? -2.929 -5.190 16.466 1.00 73.56 404 ARG A N 1
ATOM 3194 C CA . ARG A 1 404 ? -4.104 -5.929 16.950 1.00 73.56 404 ARG A CA 1
ATOM 3195 C C . ARG A 1 404 ? -4.385 -7.130 16.060 1.00 73.56 404 ARG A C 1
ATOM 3197 O O . ARG A 1 404 ? -4.979 -7.010 14.989 1.00 73.56 404 ARG A O 1
ATOM 3204 N N . GLY A 1 405 ? -3.976 -8.292 16.558 1.00 61.12 405 GLY A N 1
ATOM 3205 C CA . GLY A 1 405 ? -4.334 -9.594 16.012 1.00 61.12 405 GLY A CA 1
ATOM 3206 C C . GLY A 1 405 ? -5.487 -10.233 16.786 1.00 61.12 405 GLY A C 1
ATOM 3207 O O . GLY A 1 405 ? -5.653 -10.005 17.985 1.00 61.12 405 GLY A O 1
ATOM 3208 N N . ILE A 1 406 ? -6.256 -11.097 16.123 1.00 55.88 406 ILE A N 1
ATOM 3209 C CA . ILE A 1 406 ? -7.006 -12.137 16.843 1.00 55.88 406 ILE A CA 1
ATOM 3210 C C . ILE A 1 406 ? -5.986 -13.186 17.299 1.00 55.88 406 ILE A C 1
ATOM 3212 O O . ILE A 1 406 ? -5.221 -13.667 16.466 1.00 55.88 406 ILE A O 1
ATOM 3216 N N . SER A 1 407 ? -5.970 -13.526 18.592 1.00 47.47 407 SER A N 1
ATOM 3217 C CA . SER A 1 407 ? -4.923 -14.386 19.166 1.00 47.47 407 SER A CA 1
ATOM 3218 C C . SER A 1 407 ? -4.881 -15.767 18.504 1.00 47.47 407 SER A C 1
ATOM 3220 O O . SER A 1 407 ? -5.814 -16.563 18.646 1.00 47.47 407 SER A O 1
ATOM 3222 N N . ASP A 1 408 ? -3.787 -16.064 17.799 1.00 47.62 408 ASP A N 1
ATOM 3223 C CA . ASP A 1 408 ? -3.485 -17.403 17.291 1.00 47.62 408 ASP A CA 1
ATOM 3224 C C . ASP A 1 408 ? -2.782 -18.187 18.406 1.00 47.62 408 ASP A C 1
ATOM 3226 O O . ASP A 1 408 ? -1.554 -18.245 18.489 1.00 47.62 408 ASP A O 1
ATOM 3230 N N . SER A 1 409 ? -3.578 -18.718 19.340 1.00 36.22 409 SER A N 1
ATOM 3231 C CA . SER A 1 409 ? -3.134 -19.245 20.639 1.00 36.22 409 SER A CA 1
ATOM 3232 C C . SER A 1 409 ? -2.458 -20.628 20.573 1.00 36.22 409 SER A C 1
ATOM 3234 O O . SER A 1 409 ? -2.749 -21.538 21.349 1.00 36.22 409 SER A O 1
ATOM 3236 N N . VAL A 1 410 ? -1.488 -20.757 19.659 1.00 37.66 410 VAL A N 1
ATOM 3237 C CA . VAL A 1 410 ? -0.391 -21.745 19.588 1.00 37.66 410 VAL A CA 1
ATOM 3238 C C . VAL A 1 410 ? -0.792 -23.211 19.339 1.00 37.66 410 VAL A C 1
ATOM 3240 O O . VAL A 1 410 ? 0.016 -23.968 18.802 1.00 37.66 410 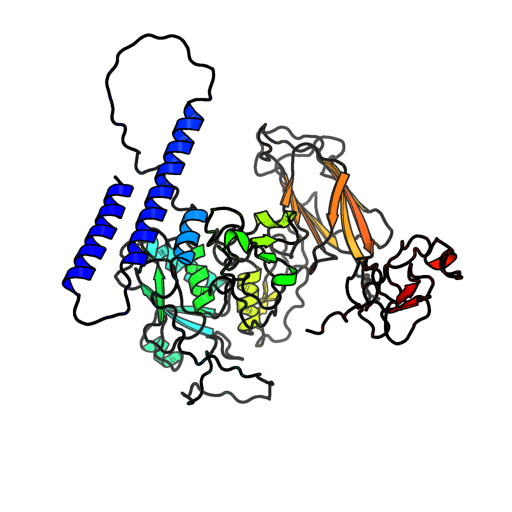VAL A O 1
ATOM 3243 N N . LEU A 1 411 ? -2.018 -23.634 19.662 1.00 33.00 411 LEU A N 1
ATOM 3244 C CA . LEU A 1 411 ? -2.468 -25.033 19.566 1.00 33.00 411 LEU A CA 1
ATOM 3245 C C . LEU A 1 411 ? -3.848 -25.228 18.913 1.00 33.00 411 LEU A C 1
ATOM 3247 O O . LEU A 1 411 ? -4.502 -26.246 19.141 1.00 33.00 411 LEU A O 1
ATOM 3251 N N . ASN A 1 412 ? -4.286 -24.312 18.045 1.00 32.47 412 ASN A N 1
ATOM 3252 C CA . ASN A 1 412 ? -5.418 -24.584 17.159 1.00 32.47 412 ASN A CA 1
ATOM 3253 C C . ASN A 1 412 ? -5.181 -23.998 15.753 1.00 32.47 412 ASN A C 1
ATOM 3255 O O . ASN A 1 412 ? -5.117 -22.779 15.640 1.00 32.47 412 ASN A O 1
ATOM 3259 N N . PRO A 1 413 ? -5.125 -24.799 14.665 1.00 33.00 413 PRO A N 1
ATOM 3260 C CA . PRO A 1 413 ? -5.041 -24.305 13.279 1.00 33.00 413 PRO A CA 1
ATOM 3261 C C . PRO A 1 413 ? -6.383 -23.713 12.789 1.00 33.00 413 PRO A C 1
ATOM 3263 O O . PRO A 1 413 ? -6.844 -23.971 11.676 1.00 33.00 413 PRO A O 1
ATOM 3266 N N . GLN A 1 414 ? -7.057 -22.981 13.674 1.00 36.38 414 GLN A N 1
ATOM 3267 C CA . GLN A 1 414 ? -8.400 -22.434 13.544 1.00 36.38 414 GLN A CA 1
ATOM 3268 C C . GLN A 1 414 ? -8.497 -21.117 14.337 1.00 36.38 414 GLN A C 1
ATOM 3270 O O . GLN A 1 414 ? -9.456 -20.916 15.084 1.00 36.38 414 GLN A O 1
ATOM 3275 N N . ALA A 1 415 ? -7.553 -20.187 14.144 1.00 38.28 415 ALA A N 1
ATOM 3276 C CA . ALA A 1 415 ? -7.885 -18.765 14.260 1.00 38.28 415 ALA A CA 1
ATOM 3277 C C . ALA A 1 415 ? -9.145 -18.544 13.391 1.00 38.28 415 ALA A C 1
ATOM 3279 O O . ALA A 1 415 ? -9.095 -18.790 12.178 1.00 38.28 415 ALA A O 1
ATOM 3280 N N . PRO A 1 416 ? -10.325 -18.297 13.990 1.00 44.94 416 PRO A N 1
ATOM 3281 C CA . PRO A 1 416 ? -11.510 -19.013 13.530 1.00 44.94 416 PRO A CA 1
ATOM 3282 C C . PRO A 1 416 ? -11.982 -18.558 12.149 1.00 44.94 416 PRO A C 1
ATOM 3284 O O . PRO A 1 416 ? -12.270 -17.386 11.904 1.00 44.94 416 PRO A O 1
ATOM 3287 N N . VAL A 1 417 ? -12.081 -19.530 11.235 1.00 48.41 417 VAL A N 1
ATOM 3288 C CA . VAL A 1 417 ? -12.545 -19.339 9.857 1.00 48.41 417 VAL A CA 1
ATOM 3289 C C . VAL A 1 417 ? -13.914 -18.662 9.871 1.00 48.41 417 VAL A C 1
ATOM 3291 O O . VAL A 1 417 ? -14.910 -19.263 10.263 1.00 48.41 417 VAL A O 1
ATOM 3294 N N . GLY A 1 418 ? -13.952 -17.408 9.418 1.00 58.53 418 GLY A N 1
ATOM 3295 C CA . GLY A 1 418 ? -15.164 -16.593 9.453 1.00 58.53 418 GLY A CA 1
ATOM 3296 C C . GLY A 1 418 ? -15.291 -15.677 10.667 1.00 58.53 418 GLY A C 1
ATOM 3297 O O . GLY A 1 418 ? -16.412 -15.393 11.069 1.00 58.53 418 GLY A O 1
ATOM 3298 N N . TRP A 1 419 ? -14.185 -15.165 11.210 1.00 71.94 419 TRP A N 1
ATOM 3299 C CA . TRP A 1 419 ? -14.167 -13.964 12.055 1.00 71.94 419 TRP A CA 1
ATOM 3300 C C . TRP A 1 419 ? -13.406 -12.819 11.363 1.00 71.94 419 TRP A C 1
ATOM 3302 O O . TRP A 1 419 ? -12.776 -13.018 10.321 1.00 71.94 419 TRP A O 1
ATOM 3312 N N . VAL A 1 420 ? -13.574 -11.607 11.887 1.00 79.88 420 VAL A N 1
ATOM 3313 C CA . VAL A 1 420 ? -12.932 -10.357 11.462 1.00 79.88 420 VAL A CA 1
ATOM 3314 C C . VAL A 1 420 ? -12.774 -9.461 12.694 1.00 79.88 420 VAL A C 1
ATOM 3316 O O . VAL A 1 420 ? -13.645 -9.447 13.568 1.00 79.88 420 VAL A O 1
ATOM 3319 N N . ILE A 1 421 ? -11.667 -8.732 12.795 1.00 87.00 421 ILE A N 1
ATOM 3320 C CA . ILE A 1 421 ? -11.441 -7.753 13.857 1.00 87.00 421 ILE A CA 1
ATOM 3321 C C . ILE A 1 421 ? -12.278 -6.498 13.598 1.00 87.00 421 ILE A C 1
ATOM 3323 O O . ILE A 1 421 ? -12.387 -6.039 12.461 1.00 87.00 421 ILE A O 1
ATOM 3327 N N . ARG A 1 422 ? -12.867 -5.923 14.645 1.00 90.06 422 ARG A N 1
ATOM 3328 C CA . ARG A 1 422 ? -13.571 -4.642 14.592 1.00 90.06 422 ARG A CA 1
ATOM 3329 C C . ARG A 1 422 ? -13.056 -3.710 15.676 1.00 90.06 422 ARG A C 1
ATOM 3331 O O . ARG A 1 422 ? -12.976 -4.112 16.833 1.00 90.06 422 ARG A O 1
ATOM 3338 N N . MET A 1 423 ? -12.828 -2.453 15.312 1.00 93.88 423 MET A N 1
ATOM 3339 C CA . MET A 1 423 ? -12.683 -1.338 16.243 1.00 93.88 423 MET A CA 1
ATOM 3340 C C . MET A 1 423 ? -13.970 -0.502 16.284 1.00 93.88 423 MET A C 1
ATOM 3342 O O . MET A 1 423 ? -14.636 -0.332 15.267 1.00 93.88 423 MET A O 1
ATOM 3346 N N . THR A 1 424 ? -14.290 0.049 17.453 1.00 95.00 424 THR A N 1
ATOM 3347 C CA . THR A 1 424 ? -15.263 1.128 17.673 1.00 95.00 424 THR A CA 1
ATOM 3348 C C . THR A 1 424 ? -14.590 2.258 18.458 1.00 95.00 424 THR A C 1
ATOM 3350 O O . THR A 1 424 ? -13.914 1.989 19.453 1.00 95.00 424 THR A O 1
ATOM 3353 N N . VAL A 1 425 ? -14.786 3.516 18.063 1.00 96.56 425 VAL A N 1
ATOM 3354 C CA . VAL A 1 425 ? -14.354 4.688 18.843 1.00 96.56 425 VAL A CA 1
ATOM 3355 C C . VAL A 1 425 ? -15.363 4.939 19.962 1.00 96.56 425 VAL A C 1
ATOM 3357 O O . VAL A 1 425 ? -16.486 5.353 19.691 1.00 96.56 425 VAL A O 1
ATOM 3360 N N . GLU A 1 426 ? -14.987 4.716 21.225 1.00 97.19 426 GLU A N 1
ATOM 3361 C CA . GLU A 1 426 ? -15.838 5.117 22.360 1.00 97.19 426 GLU A CA 1
ATOM 3362 C C . GLU A 1 426 ? -15.697 6.615 22.646 1.00 97.19 426 GLU A C 1
ATOM 3364 O O . GLU A 1 426 ? -16.675 7.287 22.960 1.00 97.19 426 GLU A O 1
ATOM 3369 N N . GLU A 1 427 ? -14.484 7.150 22.503 1.00 97.94 427 GLU A N 1
ATOM 3370 C CA . GLU A 1 427 ? -14.226 8.586 22.432 1.00 97.94 427 GLU A CA 1
ATOM 3371 C C . GLU A 1 427 ? -12.875 8.849 21.755 1.00 97.94 427 GLU A C 1
ATOM 3373 O O . GLU A 1 427 ? -11.885 8.183 22.057 1.00 97.94 427 GLU A O 1
ATOM 3378 N N . LEU A 1 428 ? -12.807 9.862 20.893 1.00 97.88 428 LEU A N 1
ATOM 3379 C CA . LEU A 1 428 ? -11.559 10.455 20.414 1.00 97.88 428 LEU A CA 1
ATOM 3380 C C . LEU A 1 428 ? -11.678 11.982 20.489 1.00 97.88 428 LEU A C 1
ATOM 3382 O O . LEU A 1 428 ? -12.693 12.544 20.090 1.00 97.88 428 LEU A O 1
ATOM 3386 N N . ARG A 1 429 ? -10.649 12.638 21.036 1.00 97.44 429 ARG A N 1
ATOM 3387 C CA . ARG A 1 429 ? -10.510 14.090 21.232 1.00 97.44 429 ARG A CA 1
ATOM 3388 C C . ARG A 1 429 ? -9.062 14.495 20.939 1.00 97.44 429 ARG A C 1
ATOM 3390 O O . ARG A 1 429 ? -8.227 14.542 21.847 1.00 97.44 429 ARG A O 1
ATOM 3397 N N . LEU A 1 430 ? -8.758 14.789 19.679 1.00 97.44 430 LEU A N 1
ATOM 3398 C CA . LEU A 1 430 ? -7.433 15.218 19.206 1.00 97.44 430 LEU A CA 1
ATOM 3399 C C . LEU A 1 430 ? -7.489 16.634 18.602 1.00 97.44 430 LEU A C 1
ATOM 3401 O O . LEU A 1 430 ? -8.545 17.059 18.134 1.00 97.44 430 LEU A O 1
ATOM 3405 N N . PRO A 1 431 ? -6.404 17.424 18.648 1.00 96.19 431 PRO A N 1
ATOM 3406 C CA . PRO A 1 431 ? -6.381 18.779 18.113 1.00 96.19 431 PRO A CA 1
ATOM 3407 C C . PRO A 1 431 ? -6.368 18.770 16.580 1.00 96.19 431 PRO A C 1
ATOM 3409 O O . PRO A 1 431 ? -5.521 18.143 15.942 1.00 96.19 431 PRO A O 1
ATOM 3412 N N . ALA A 1 432 ? -7.294 19.531 16.007 1.00 94.56 432 ALA A N 1
ATOM 3413 C CA . ALA A 1 432 ? -7.389 19.845 14.588 1.00 94.56 432 ALA A CA 1
ATOM 3414 C C . ALA A 1 432 ? -7.597 21.359 14.417 1.00 94.56 432 ALA A C 1
ATOM 3416 O O . ALA A 1 432 ? -7.926 22.053 15.385 1.00 94.56 432 ALA A O 1
ATOM 3417 N N . ASN A 1 433 ? -7.401 21.880 13.206 1.00 90.88 433 ASN A N 1
ATOM 3418 C CA . ASN A 1 433 ? -7.792 23.250 12.866 1.00 90.88 433 ASN A CA 1
ATOM 3419 C C . ASN A 1 433 ? -9.273 23.325 12.426 1.00 90.88 433 ASN A C 1
ATOM 3421 O O . ASN A 1 433 ? -9.941 22.303 12.285 1.00 90.88 433 ASN A O 1
ATOM 3425 N N . GLY A 1 434 ? -9.780 24.535 12.156 1.00 85.50 434 GLY A N 1
ATOM 3426 C CA . GLY A 1 434 ? -11.161 24.753 11.683 1.00 85.50 434 GLY A CA 1
ATOM 3427 C C . GLY A 1 434 ? -11.503 24.148 10.310 1.00 85.50 434 GLY A C 1
ATOM 3428 O O . GLY A 1 434 ? -12.656 24.193 9.902 1.00 85.50 434 GLY A O 1
ATOM 3429 N N . TRP A 1 435 ? -10.522 23.562 9.618 1.00 87.12 435 TRP A N 1
ATOM 3430 C CA . TRP A 1 435 ? -10.661 22.854 8.340 1.00 87.12 435 TRP A CA 1
ATOM 3431 C C . TRP A 1 435 ? -10.461 21.335 8.501 1.00 87.12 435 TRP A C 1
ATOM 3433 O O . TRP A 1 435 ? -10.116 20.652 7.539 1.00 87.12 435 TRP A O 1
ATOM 3443 N N . ASN A 1 436 ? -10.596 20.810 9.726 1.00 82.62 436 ASN A N 1
ATOM 3444 C CA . ASN A 1 436 ? -10.344 19.414 10.108 1.00 82.62 436 ASN A CA 1
ATOM 3445 C C . ASN A 1 436 ? -8.939 18.871 9.763 1.00 82.62 436 ASN A C 1
ATOM 3447 O O . ASN A 1 436 ? -8.717 17.663 9.832 1.00 82.62 436 ASN A O 1
ATOM 3451 N N . ARG A 1 437 ? -7.949 19.728 9.460 1.00 89.31 437 ARG A N 1
ATOM 3452 C CA . ARG A 1 437 ? -6.553 19.279 9.342 1.00 89.31 437 ARG A CA 1
ATOM 3453 C C . ARG A 1 437 ? -6.024 18.937 10.730 1.00 89.31 437 ARG A C 1
ATOM 3455 O O . ARG A 1 437 ? -6.059 19.774 11.636 1.00 89.31 437 ARG A O 1
ATOM 3462 N N . CYS A 1 438 ? -5.528 17.717 10.882 1.00 94.75 438 CYS A N 1
ATOM 3463 C CA . CYS A 1 438 ? -4.995 17.211 12.138 1.00 94.75 438 CYS A CA 1
ATOM 3464 C C . CYS A 1 438 ? -3.675 17.892 12.501 1.00 94.75 438 CYS A C 1
ATOM 3466 O O . CYS A 1 438 ? -2.763 17.944 11.681 1.00 94.75 438 CYS A O 1
ATOM 3468 N N . TYR A 1 439 ? -3.552 18.350 13.748 1.00 95.62 439 TYR A N 1
ATOM 3469 C CA . TYR A 1 439 ? -2.245 18.659 14.328 1.00 95.62 439 TYR A CA 1
ATOM 3470 C C . TYR A 1 439 ? -1.611 17.378 14.879 1.00 95.62 439 TYR A C 1
ATOM 3472 O O . TYR A 1 439 ? -0.457 17.080 14.592 1.00 95.62 439 TYR A O 1
ATOM 3480 N N . HIS A 1 440 ? -2.395 16.599 15.630 1.00 97.44 440 HIS A N 1
ATOM 3481 C CA . HIS A 1 440 ? -2.067 15.242 16.076 1.00 97.44 440 HIS A CA 1
ATOM 3482 C C . HIS A 1 440 ? -3.141 14.304 15.513 1.00 97.44 440 HIS A C 1
ATOM 3484 O O . HIS A 1 440 ? -4.308 14.706 15.429 1.00 97.44 440 HIS A O 1
ATOM 3490 N N . TRP A 1 441 ? -2.797 13.065 15.168 1.00 97.94 441 TRP A N 1
ATOM 3491 C CA . TRP A 1 441 ? -3.755 12.112 14.593 1.00 97.94 441 TRP A CA 1
ATOM 3492 C C . TRP A 1 441 ? -3.614 10.707 15.170 1.00 97.94 441 TRP A C 1
ATOM 3494 O O . TRP A 1 441 ? -2.557 10.307 15.654 1.00 97.94 441 TRP A O 1
ATOM 3504 N N . LEU A 1 442 ? -4.705 9.952 15.066 1.00 97.62 442 LEU A N 1
ATOM 3505 C CA . LEU A 1 442 ? -4.707 8.498 15.091 1.00 97.62 442 LEU A CA 1
ATOM 3506 C C . LEU A 1 442 ? -4.760 8.008 13.638 1.00 97.62 442 LEU A C 1
ATOM 3508 O O . LEU A 1 442 ? -5.704 8.318 12.916 1.00 97.62 442 LEU A O 1
ATOM 3512 N N . GLU A 1 443 ? -3.741 7.280 13.202 1.00 96.56 443 GLU A N 1
ATOM 3513 C CA . GLU A 1 443 ? -3.699 6.565 11.926 1.00 96.56 443 GLU A CA 1
ATOM 3514 C C . GLU A 1 443 ? -4.277 5.163 12.146 1.00 96.56 443 GLU A C 1
ATOM 3516 O O . GLU A 1 443 ? -3.819 4.446 13.038 1.00 96.56 443 GLU A O 1
ATOM 3521 N N . ILE A 1 444 ? -5.301 4.798 11.373 1.00 95.25 444 ILE A N 1
ATOM 3522 C CA . ILE A 1 444 ? -6.059 3.551 11.509 1.00 95.25 444 ILE A CA 1
ATOM 3523 C C . ILE A 1 444 ? -5.804 2.706 10.258 1.00 95.25 444 ILE A C 1
ATOM 3525 O O . ILE A 1 444 ? -6.373 2.957 9.198 1.00 95.25 444 ILE A O 1
ATOM 3529 N N . GLN A 1 445 ? -4.925 1.717 10.374 1.00 94.00 445 GLN A N 1
ATOM 3530 C CA . GLN A 1 445 ? -4.564 0.794 9.301 1.00 94.00 445 GLN A CA 1
ATOM 3531 C C . GLN A 1 445 ? -5.364 -0.503 9.463 1.00 94.00 445 GLN A C 1
ATOM 3533 O O . GLN A 1 445 ? -5.148 -1.241 10.419 1.00 94.00 445 GLN A O 1
ATOM 3538 N N . TYR A 1 446 ? -6.298 -0.773 8.552 1.00 91.44 446 TYR A N 1
ATOM 3539 C CA . TYR A 1 446 ? -7.156 -1.978 8.541 1.00 91.44 446 TYR A CA 1
ATOM 3540 C C . TYR A 1 446 ? -7.177 -2.692 7.170 1.00 91.44 446 TYR A C 1
ATOM 3542 O O . TYR A 1 446 ? -7.693 -3.803 7.021 1.00 91.44 446 TYR A O 1
ATOM 3550 N N . ASN A 1 447 ? -6.593 -2.024 6.178 1.00 88.81 447 ASN A N 1
ATOM 3551 C CA . ASN A 1 447 ? -6.123 -2.488 4.879 1.00 88.81 447 ASN A CA 1
ATOM 3552 C C . ASN A 1 447 ? -4.891 -3.411 5.029 1.00 88.81 447 ASN A C 1
ATOM 3554 O O . ASN A 1 447 ? -4.779 -4.122 6.029 1.00 88.81 447 ASN A O 1
ATOM 3558 N N . LEU A 1 448 ? -3.999 -3.482 4.037 1.00 89.44 448 LEU A N 1
ATOM 3559 C CA . LEU A 1 448 ? -2.878 -4.425 4.066 1.00 89.44 448 LEU A CA 1
ATOM 3560 C C . LEU A 1 448 ? -1.750 -3.966 5.022 1.00 89.44 448 LEU A C 1
ATOM 3562 O O . LEU A 1 448 ? -1.510 -2.760 5.162 1.00 89.44 448 LEU A O 1
ATOM 3566 N N . PRO A 1 449 ? -1.005 -4.892 5.663 1.00 88.19 449 PRO A N 1
ATOM 3567 C CA . PRO A 1 449 ? 0.176 -4.549 6.451 1.00 88.19 449 PRO A CA 1
ATOM 3568 C C . PRO A 1 449 ? 1.262 -3.893 5.592 1.00 88.19 449 PRO A C 1
ATOM 3570 O O . PRO A 1 449 ? 1.762 -4.489 4.643 1.00 88.19 449 PRO A O 1
ATOM 3573 N N . GLY A 1 450 ? 1.655 -2.673 5.951 1.00 85.75 450 GLY A N 1
ATOM 3574 C CA . GLY A 1 450 ? 2.673 -1.882 5.250 1.00 85.75 450 GLY A CA 1
ATOM 3575 C C . GLY A 1 450 ? 2.132 -0.668 4.500 1.00 85.75 450 GLY A C 1
ATOM 3576 O O . GLY A 1 450 ? 2.855 0.322 4.420 1.00 85.75 450 GLY A O 1
ATOM 3577 N N . GLN A 1 451 ? 0.868 -0.707 4.065 1.00 88.75 451 GLN A N 1
ATOM 3578 C CA . GLN A 1 451 ? 0.165 0.449 3.496 1.00 88.75 451 GLN A CA 1
ATOM 3579 C C . GLN A 1 451 ? -0.058 1.565 4.542 1.00 88.75 451 GLN A C 1
ATOM 3581 O O . GLN A 1 451 ? 0.050 1.346 5.754 1.00 88.75 451 GLN A O 1
ATOM 3586 N N . THR A 1 452 ? -0.414 2.762 4.092 1.00 92.06 452 THR A N 1
ATOM 3587 C CA . THR A 1 452 ? -0.846 3.892 4.915 1.00 92.06 452 THR A CA 1
ATOM 3588 C C . THR A 1 452 ? -2.252 3.649 5.483 1.00 92.06 452 THR A C 1
ATOM 3590 O O . THR A 1 452 ? -3.153 3.171 4.792 1.00 92.06 452 THR A O 1
ATOM 3593 N N . GLY A 1 453 ? -2.456 3.979 6.764 1.00 92.94 453 GLY A N 1
ATOM 3594 C CA . GLY A 1 453 ? -3.775 3.951 7.409 1.00 92.94 453 GLY A CA 1
ATOM 3595 C C . GLY A 1 453 ? -4.516 5.291 7.328 1.00 92.94 453 GLY A C 1
ATOM 3596 O O . GLY A 1 453 ? -3.908 6.347 7.133 1.00 92.94 453 GLY A O 1
ATOM 3597 N N . ILE A 1 454 ? -5.836 5.281 7.532 1.00 92.88 454 ILE A N 1
ATOM 3598 C CA . ILE A 1 454 ? -6.640 6.508 7.482 1.00 92.88 454 ILE A CA 1
ATOM 3599 C C . ILE A 1 454 ? -6.417 7.370 8.732 1.00 92.88 454 ILE A C 1
ATOM 3601 O O . ILE A 1 454 ? -6.511 6.897 9.865 1.00 92.88 454 ILE A O 1
ATOM 3605 N N . LYS A 1 455 ? -6.101 8.655 8.539 1.00 94.56 455 LYS A N 1
ATOM 3606 C CA . LYS A 1 455 ? -5.791 9.588 9.634 1.00 94.56 455 LYS A CA 1
ATOM 3607 C C . LYS A 1 455 ? -7.058 10.259 10.162 1.00 94.56 455 LYS A C 1
ATOM 3609 O O . LYS A 1 455 ? -7.839 10.825 9.397 1.00 94.56 455 LYS A O 1
ATOM 3614 N N . ARG A 1 456 ? -7.255 10.212 11.482 1.00 95.38 456 ARG A N 1
ATOM 3615 C CA . ARG A 1 456 ? -8.418 10.764 12.192 1.00 95.38 456 ARG A CA 1
ATOM 3616 C C . ARG A 1 456 ? -7.997 11.652 13.367 1.00 95.38 456 ARG A C 1
ATOM 3618 O O . ARG A 1 456 ? -7.006 11.389 14.051 1.00 95.38 456 ARG A O 1
ATOM 3625 N N . CYS A 1 457 ? -8.759 12.718 13.594 1.00 96.31 457 CYS A N 1
ATOM 3626 C CA . CYS A 1 457 ? -8.550 13.722 14.637 1.00 96.31 457 CYS A CA 1
ATOM 3627 C C . CYS A 1 457 ? -9.856 14.503 14.886 1.00 96.31 457 CYS A C 1
ATOM 3629 O O . CYS A 1 457 ? -10.902 14.132 14.359 1.00 96.31 457 CYS A O 1
ATOM 3631 N N . GLY A 1 458 ? -9.817 15.579 15.678 1.00 96.00 458 GLY A N 1
ATOM 3632 C CA . GLY A 1 458 ? -11.026 16.309 16.068 1.00 96.00 458 GLY A CA 1
ATOM 3633 C C . GLY A 1 458 ? -11.763 15.588 17.196 1.00 96.00 458 GLY A C 1
ATOM 3634 O O . GLY A 1 458 ? -11.114 15.090 18.118 1.00 96.00 458 GLY A O 1
ATOM 3635 N N . ASP A 1 459 ? -13.095 15.553 17.129 1.00 95.94 459 ASP A N 1
ATOM 3636 C CA . ASP A 1 459 ? -13.966 14.899 18.113 1.00 95.94 459 ASP A CA 1
ATOM 3637 C C . ASP A 1 459 ? -14.816 13.817 17.437 1.00 95.94 459 ASP A C 1
ATOM 3639 O O . ASP A 1 459 ? -15.575 14.124 16.521 1.00 95.94 459 ASP A O 1
ATOM 3643 N N . MET A 1 460 ? -14.692 12.562 17.885 1.00 95.75 460 MET A N 1
ATOM 3644 C CA . MET A 1 460 ? -15.360 11.396 17.279 1.00 95.75 460 MET A CA 1
ATOM 3645 C C . MET A 1 460 ? -15.910 10.433 18.344 1.00 95.75 460 MET A C 1
ATOM 3647 O O . MET A 1 460 ? -15.365 10.342 19.452 1.00 95.75 460 MET A O 1
ATOM 3651 N N . ASN A 1 461 ? -17.000 9.732 18.019 1.00 94.88 461 ASN A N 1
ATOM 3652 C CA . ASN A 1 461 ? -17.699 8.784 18.893 1.00 94.88 461 ASN A CA 1
ATOM 3653 C C . ASN A 1 461 ? -18.658 7.914 18.060 1.00 94.88 461 ASN A C 1
ATOM 3655 O O . ASN A 1 461 ? -19.506 8.439 17.341 1.00 94.88 461 ASN A O 1
ATOM 3659 N N . GLY A 1 462 ? -18.564 6.594 18.210 1.00 89.38 462 GLY A N 1
ATOM 3660 C CA . GLY A 1 462 ? -19.445 5.615 17.572 1.00 89.38 462 GLY A CA 1
ATOM 3661 C C . GLY A 1 462 ? -18.936 5.071 16.236 1.00 89.38 462 GLY A C 1
ATOM 3662 O O . GLY A 1 462 ? -19.408 4.012 15.821 1.00 89.38 462 GLY A O 1
ATOM 3663 N N . ASP A 1 463 ? -17.963 5.737 15.608 1.00 91.88 463 ASP A N 1
ATOM 3664 C CA . ASP A 1 463 ? -17.286 5.324 14.373 1.00 91.88 463 ASP A CA 1
ATOM 3665 C C . ASP A 1 463 ? -16.671 3.919 14.491 1.00 91.88 463 ASP A C 1
ATOM 3667 O O . ASP A 1 463 ? -16.135 3.555 15.544 1.00 91.88 463 ASP A O 1
ATOM 3671 N N . GLN A 1 464 ? -16.738 3.119 13.419 1.00 91.94 464 GLN A N 1
ATOM 3672 C CA . GLN A 1 464 ? -16.285 1.721 13.414 1.00 91.94 464 GLN A CA 1
ATOM 3673 C C . GLN A 1 464 ? -15.507 1.387 12.145 1.00 91.94 464 GLN A C 1
ATOM 3675 O O . GLN A 1 464 ? -15.918 1.761 11.051 1.00 91.94 464 GLN A O 1
ATOM 3680 N N . TRP A 1 465 ? -14.453 0.587 12.303 1.00 91.31 465 TRP A N 1
ATOM 3681 C CA . TRP A 1 465 ? -13.708 -0.030 11.202 1.00 91.31 465 TRP A CA 1
ATOM 3682 C C . TRP A 1 465 ? -13.610 -1.532 11.430 1.00 91.31 465 TRP A C 1
ATOM 3684 O O . TRP A 1 465 ? -13.535 -1.994 12.571 1.00 91.31 465 TRP A O 1
ATOM 3694 N N . THR A 1 466 ? -13.595 -2.302 10.347 1.00 88.44 466 THR A N 1
ATOM 3695 C CA . THR A 1 466 ? -13.394 -3.756 10.365 1.00 88.44 466 THR A CA 1
ATOM 3696 C C . THR A 1 466 ? -12.191 -4.120 9.515 1.00 88.44 466 THR A C 1
ATOM 3698 O O . THR A 1 466 ? -12.004 -3.509 8.468 1.00 88.44 466 THR A O 1
ATOM 3701 N N . GLY A 1 467 ? -11.418 -5.128 9.925 1.00 84.56 467 GLY A N 1
ATOM 3702 C CA . GLY A 1 467 ? -10.314 -5.658 9.122 1.00 84.56 467 GLY A CA 1
ATOM 3703 C C . GLY A 1 467 ? -10.766 -5.981 7.695 1.00 84.56 467 GLY A C 1
ATOM 3704 O O . GLY A 1 467 ? -11.849 -6.536 7.482 1.00 84.56 467 GLY A O 1
ATOM 3705 N N . SER A 1 468 ? -9.944 -5.593 6.724 1.00 83.56 468 SER A N 1
ATOM 3706 C CA . SER A 1 468 ? -10.258 -5.639 5.294 1.00 83.56 468 SER A CA 1
ATOM 3707 C C . SER A 1 468 ? -10.509 -7.056 4.759 1.00 83.56 468 SER A C 1
ATOM 3709 O O . SER A 1 468 ? -10.298 -8.071 5.430 1.00 83.56 468 SER A O 1
ATOM 3711 N N . LYS A 1 469 ? -10.956 -7.138 3.497 1.00 77.56 469 LYS A N 1
ATOM 3712 C CA . LYS A 1 469 ? -11.216 -8.394 2.775 1.00 77.56 469 LYS A CA 1
ATOM 3713 C C . LYS A 1 469 ? -10.077 -9.415 2.937 1.00 77.56 469 LYS A C 1
ATOM 3715 O O . LYS A 1 469 ? -10.366 -10.578 3.241 1.00 77.56 469 LYS A O 1
ATOM 3720 N N . ASP A 1 470 ? -8.829 -8.977 2.800 1.00 81.75 470 ASP A N 1
ATOM 3721 C CA . ASP A 1 470 ? -7.662 -9.869 2.752 1.00 81.75 470 ASP A CA 1
ATOM 3722 C C . ASP A 1 470 ? -6.785 -9.794 4.005 1.00 81.75 470 ASP A C 1
ATOM 3724 O O . ASP A 1 470 ? -6.009 -10.711 4.262 1.00 81.75 470 ASP A O 1
ATOM 3728 N N . SER A 1 471 ? -6.978 -8.769 4.842 1.00 82.62 471 SER A N 1
ATOM 3729 C CA . SER A 1 471 ? -6.381 -8.666 6.180 1.00 82.62 471 SER A CA 1
ATOM 3730 C C . SER A 1 471 ? -7.462 -8.573 7.276 1.00 82.62 471 SER A C 1
ATOM 3732 O O . SER A 1 471 ? -7.501 -7.615 8.044 1.00 82.62 471 SER A O 1
ATOM 3734 N N . PRO A 1 472 ? -8.368 -9.571 7.392 1.00 79.44 472 PRO A N 1
ATOM 3735 C CA . PRO A 1 472 ? -9.544 -9.489 8.263 1.00 79.44 472 PRO A CA 1
ATOM 3736 C C . PRO A 1 472 ? -9.222 -9.562 9.757 1.00 79.44 472 PRO A C 1
ATOM 3738 O O . PRO A 1 472 ? -10.022 -9.120 10.571 1.00 79.44 472 PRO A O 1
ATOM 3741 N N . ASN A 1 473 ? -8.082 -10.137 10.135 1.00 79.31 473 ASN A N 1
ATOM 3742 C CA . ASN A 1 473 ? -7.700 -10.360 11.534 1.00 79.31 473 ASN A CA 1
ATOM 3743 C C . ASN A 1 473 ? -6.588 -9.399 11.981 1.00 79.31 473 ASN A C 1
ATOM 3745 O O . ASN A 1 473 ? -5.884 -9.696 12.940 1.00 79.31 473 ASN A O 1
ATOM 3749 N N . PHE A 1 474 ? -6.413 -8.297 11.252 1.00 84.62 474 PHE A N 1
ATOM 3750 C CA . PHE A 1 474 ? -5.316 -7.350 11.377 1.00 84.62 474 PHE A CA 1
ATOM 3751 C C . PHE A 1 474 ? -5.877 -5.931 11.465 1.00 84.62 474 PHE A C 1
ATOM 3753 O O . PHE A 1 474 ? -6.746 -5.549 10.679 1.00 84.62 474 PHE A O 1
ATOM 3760 N N . MET A 1 475 ? -5.385 -5.158 12.429 1.00 90.25 475 MET A N 1
ATOM 3761 C CA . MET A 1 475 ? -5.552 -3.711 12.450 1.00 90.25 475 MET A CA 1
ATOM 3762 C C . MET A 1 475 ? -4.425 -3.085 13.271 1.00 90.25 475 MET A C 1
ATOM 3764 O O . MET A 1 475 ? -4.242 -3.437 14.436 1.00 90.25 475 MET A O 1
ATOM 3768 N N . THR A 1 476 ? -3.716 -2.114 12.706 1.00 91.88 476 THR A N 1
ATOM 3769 C CA . THR A 1 476 ? -2.672 -1.377 13.421 1.00 91.88 476 THR A CA 1
ATOM 3770 C C . THR A 1 476 ? -3.081 0.077 13.624 1.00 91.88 476 THR A C 1
ATOM 3772 O O . THR A 1 476 ? -3.640 0.729 12.744 1.00 91.88 476 THR A O 1
ATOM 3775 N N . LEU A 1 477 ? -2.794 0.600 14.809 1.00 95.88 477 LEU A N 1
ATOM 3776 C CA . LEU A 1 477 ? -3.053 1.980 15.197 1.00 95.88 477 LEU A CA 1
ATOM 3777 C C . LEU A 1 477 ? -1.730 2.704 15.380 1.00 95.88 477 LEU A C 1
ATOM 3779 O O . LEU A 1 477 ? -0.869 2.193 16.088 1.00 95.88 477 LEU A O 1
ATOM 3783 N N . THR A 1 478 ? -1.558 3.895 14.810 1.00 96.56 478 THR A N 1
ATOM 3784 C CA . THR A 1 478 ? -0.401 4.762 15.099 1.00 96.56 478 THR A CA 1
ATOM 3785 C C . THR A 1 478 ? -0.870 6.143 15.527 1.00 96.56 478 THR A C 1
ATOM 3787 O O . THR A 1 478 ? -1.468 6.875 14.746 1.00 96.56 478 THR A O 1
ATOM 3790 N N . PHE A 1 479 ? -0.621 6.495 16.784 1.00 97.69 479 PHE A N 1
ATOM 3791 C CA . PHE A 1 479 ? -0.893 7.818 17.332 1.00 97.69 479 PHE A CA 1
ATOM 3792 C C . PHE A 1 479 ? 0.365 8.683 17.265 1.00 97.69 479 PHE A C 1
ATOM 3794 O O . PHE A 1 479 ? 1.392 8.291 17.817 1.00 97.69 479 PHE A O 1
ATOM 3801 N N . ASP A 1 480 ? 0.266 9.853 16.636 1.00 97.31 480 ASP A N 1
ATOM 3802 C CA . ASP A 1 480 ? 1.352 10.833 16.527 1.00 97.31 480 ASP A CA 1
ATOM 3803 C C . ASP A 1 480 ? 0.969 12.140 17.246 1.00 97.31 480 ASP A C 1
ATOM 3805 O O . ASP A 1 480 ? -0.006 12.801 16.878 1.00 97.31 480 ASP A O 1
ATOM 3809 N N . SER A 1 481 ? 1.743 12.506 18.276 1.00 96.69 481 SER A N 1
ATOM 3810 C CA . SER A 1 481 ? 1.763 13.828 18.932 1.00 96.69 481 SER A CA 1
ATOM 3811 C C . SER A 1 481 ? 3.134 14.520 18.807 1.00 96.69 481 SER A C 1
ATOM 3813 O O . SER A 1 481 ? 3.465 15.421 19.582 1.00 96.69 481 SER A O 1
ATOM 3815 N N . LYS A 1 482 ? 3.962 14.063 17.863 1.00 95.62 482 LYS A N 1
ATOM 3816 C CA . LYS A 1 482 ? 5.369 14.431 17.652 1.00 95.62 482 LYS A CA 1
ATOM 3817 C C . LYS A 1 482 ? 5.563 15.348 16.448 1.00 95.62 482 LYS A C 1
ATOM 3819 O O . LYS A 1 482 ? 6.461 16.187 16.485 1.00 95.62 482 LYS A O 1
ATOM 3824 N N . TYR A 1 483 ? 4.725 15.222 15.421 1.00 92.56 483 TYR A N 1
ATOM 3825 C CA . TYR A 1 483 ? 4.769 16.044 14.209 1.00 92.56 483 TYR A CA 1
ATOM 3826 C C . TYR A 1 483 ? 4.475 17.527 14.486 1.00 92.56 483 TYR A C 1
ATOM 3828 O O . TYR A 1 483 ? 5.148 18.405 13.951 1.00 92.56 483 TYR A O 1
ATOM 3836 N N . VAL A 1 484 ? 3.519 17.813 15.376 1.00 91.81 484 VAL A N 1
ATOM 3837 C CA . VAL A 1 484 ? 3.186 19.168 15.839 1.00 91.81 484 VAL A CA 1
ATOM 3838 C C . VAL A 1 484 ? 3.239 19.189 17.363 1.00 91.81 484 VAL A C 1
ATOM 3840 O O . VAL A 1 484 ? 2.483 18.477 18.010 1.00 91.81 484 VAL A O 1
ATOM 3843 N N . GLN A 1 485 ? 4.135 19.996 17.938 1.00 93.12 485 GLN A N 1
ATOM 3844 C CA . GLN A 1 485 ? 4.369 20.062 19.392 1.00 93.12 485 GLN A CA 1
ATOM 3845 C C . GLN A 1 485 ? 4.089 21.450 20.000 1.00 93.12 485 GLN A C 1
ATOM 3847 O O . GLN A 1 485 ? 4.172 21.615 21.213 1.00 93.12 485 GLN A O 1
ATOM 3852 N N . ASP A 1 486 ? 3.711 22.450 19.193 1.00 92.88 486 ASP A N 1
ATOM 3853 C CA . ASP A 1 486 ? 3.260 23.771 19.666 1.00 92.88 486 ASP A CA 1
ATOM 3854 C C . ASP A 1 486 ? 1.762 23.798 20.035 1.00 92.88 486 ASP A C 1
ATOM 3856 O O . ASP A 1 486 ? 1.251 24.821 20.495 1.00 92.88 486 ASP A O 1
ATOM 3860 N N . ARG A 1 487 ? 1.032 22.690 19.827 1.00 93.38 487 ARG A N 1
ATOM 3861 C CA . ARG A 1 487 ? -0.422 22.605 20.035 1.00 93.38 487 ARG A CA 1
ATOM 3862 C C . ARG A 1 487 ? -0.767 21.850 21.322 1.00 93.38 487 ARG A C 1
ATOM 3864 O O . ARG A 1 487 ? -0.172 20.814 21.615 1.00 93.38 487 ARG A O 1
ATOM 3871 N N . PRO A 1 488 ? -1.747 22.337 22.106 1.00 94.06 488 PRO A N 1
ATOM 3872 C CA . PRO A 1 488 ? -2.074 21.744 23.395 1.00 94.06 488 PRO A CA 1
ATOM 3873 C C . PRO A 1 488 ? -2.673 20.343 23.242 1.00 94.06 488 PRO A C 1
ATOM 3875 O O . PRO A 1 488 ? -3.552 20.096 22.410 1.00 94.06 488 PRO A O 1
ATOM 3878 N N . ALA A 1 489 ? -2.231 19.429 24.104 1.00 96.12 489 ALA A N 1
ATOM 3879 C CA . ALA A 1 489 ? -2.787 18.090 24.187 1.00 96.12 489 ALA A CA 1
ATOM 3880 C C . ALA A 1 489 ? -4.244 18.105 24.681 1.00 96.12 489 ALA A C 1
ATOM 3882 O O . ALA A 1 489 ? -4.571 18.712 25.706 1.00 96.12 489 ALA A O 1
ATOM 3883 N N . ARG A 1 490 ? -5.116 17.395 23.963 1.00 96.44 490 ARG A N 1
ATOM 3884 C CA . ARG A 1 490 ? -6.522 17.165 24.332 1.00 96.44 490 ARG A CA 1
ATOM 3885 C C . ARG A 1 490 ? -6.661 15.796 25.020 1.00 96.44 490 ARG A C 1
ATOM 3887 O O . ARG A 1 490 ? -5.661 15.134 25.271 1.00 96.44 490 ARG A O 1
ATOM 3894 N N . LYS A 1 491 ? -7.890 15.369 25.334 1.00 97.12 491 LYS A N 1
ATOM 3895 C CA . LYS A 1 491 ? -8.184 14.152 26.123 1.00 97.12 491 LYS A CA 1
ATOM 3896 C C . LYS A 1 491 ? -7.628 12.844 25.525 1.00 97.12 491 LYS A C 1
ATOM 3898 O O . LYS A 1 491 ? -7.546 11.845 26.229 1.00 97.12 491 LYS A O 1
ATOM 3903 N N . GLY A 1 492 ? -7.282 12.823 24.236 1.00 97.19 492 GLY A N 1
ATOM 3904 C CA . GLY A 1 492 ? -6.790 11.619 23.570 1.00 97.19 492 GLY A CA 1
ATOM 3905 C C . GLY A 1 492 ? -7.928 10.705 23.148 1.00 97.19 492 GLY A C 1
ATOM 3906 O O . GLY A 1 492 ? -8.927 11.196 22.628 1.00 97.19 492 GLY A O 1
ATOM 3907 N N . PHE A 1 493 ? -7.793 9.395 23.331 1.00 97.88 493 PHE A N 1
ATOM 3908 C CA . PHE A 1 493 ? -8.801 8.439 22.872 1.00 97.88 493 PHE A CA 1
ATOM 3909 C C . PHE A 1 493 ? -8.991 7.235 23.791 1.00 97.88 493 PHE A C 1
ATOM 3911 O O . PHE A 1 493 ? -8.086 6.824 24.521 1.00 97.88 493 PHE A O 1
ATOM 3918 N N . ARG A 1 494 ? -10.173 6.631 23.654 1.00 97.88 494 ARG A N 1
ATOM 3919 C CA . ARG A 1 494 ? -10.528 5.289 24.101 1.00 97.88 494 ARG A CA 1
ATOM 3920 C C . ARG A 1 494 ? -11.227 4.551 22.959 1.00 97.88 494 ARG A C 1
ATOM 3922 O O . ARG A 1 494 ? -12.242 5.001 22.428 1.00 97.88 494 ARG A O 1
ATOM 3929 N N . LEU A 1 495 ? -10.658 3.413 22.591 1.00 97.62 495 LEU A N 1
ATOM 3930 C CA . LEU A 1 495 ? -11.050 2.589 21.452 1.00 97.62 495 LEU A CA 1
ATOM 3931 C C . LEU A 1 495 ? -11.385 1.193 21.966 1.00 97.62 495 LEU A C 1
ATOM 3933 O O . LEU A 1 495 ? -10.675 0.671 22.828 1.00 97.62 495 LEU A O 1
ATOM 3937 N N . LYS A 1 496 ? -12.443 0.585 21.434 1.00 95.56 496 LYS A N 1
ATOM 3938 C CA . LYS A 1 496 ? -12.880 -0.763 21.796 1.00 95.56 496 LYS A CA 1
ATOM 3939 C C . LYS A 1 496 ? -12.727 -1.708 20.617 1.00 95.56 496 LYS A C 1
ATOM 3941 O O . LYS A 1 496 ? -13.219 -1.423 19.531 1.00 95.56 496 LYS A O 1
ATOM 3946 N N . PHE A 1 497 ? -12.076 -2.834 20.851 1.00 93.69 497 PHE A N 1
ATOM 3947 C CA . PHE A 1 497 ? -11.821 -3.894 19.894 1.00 93.69 497 PHE A CA 1
ATOM 3948 C C . PHE A 1 497 ? -12.599 -5.144 20.275 1.00 93.69 497 PHE A C 1
ATOM 3950 O O . PHE A 1 497 ? -12.593 -5.549 21.431 1.00 93.69 497 PHE A O 1
ATOM 3957 N N . ASN A 1 498 ? -13.217 -5.784 19.291 1.00 89.25 498 ASN A N 1
ATOM 3958 C CA . ASN A 1 498 ? -13.735 -7.140 19.421 1.00 89.25 498 ASN A CA 1
ATOM 3959 C C . ASN A 1 498 ? -13.562 -7.880 18.096 1.00 89.25 498 ASN A C 1
ATOM 3961 O O . ASN A 1 498 ? -13.638 -7.287 17.019 1.00 89.25 498 ASN A O 1
ATOM 3965 N N . ALA A 1 499 ? -13.350 -9.190 18.164 1.00 84.44 499 ALA A N 1
ATOM 3966 C CA . ALA A 1 499 ? -13.562 -10.038 17.003 1.00 84.44 499 ALA A CA 1
ATOM 3967 C C . ALA A 1 499 ? -15.073 -10.258 16.824 1.00 84.44 499 ALA A C 1
ATOM 3969 O O . ALA A 1 499 ? -15.788 -10.513 17.794 1.00 84.44 499 ALA A O 1
ATOM 3970 N N . ILE A 1 500 ? -15.557 -10.197 15.584 1.00 78.62 500 ILE A N 1
ATOM 3971 C CA . ILE A 1 500 ? -16.944 -10.515 15.215 1.00 78.62 500 ILE A CA 1
ATOM 3972 C C . ILE A 1 500 ? -16.982 -11.556 14.086 1.00 78.62 500 ILE A C 1
ATOM 3974 O O . ILE A 1 500 ? -16.040 -11.619 13.295 1.00 78.62 500 ILE A O 1
ATOM 3978 N N . PRO A 1 501 ? -18.054 -12.356 13.944 1.00 70.56 501 PRO A N 1
ATOM 3979 C CA . PRO A 1 501 ? -18.188 -13.266 12.812 1.00 70.56 501 PRO A CA 1
ATOM 3980 C C . PRO A 1 501 ? -18.241 -12.519 11.468 1.00 70.56 501 PRO A C 1
ATOM 3982 O O . PRO A 1 501 ? -19.121 -11.689 11.223 1.00 70.56 501 PRO A O 1
ATOM 3985 N N . ARG A 1 502 ? -17.310 -12.840 10.565 1.00 64.94 502 ARG A N 1
ATOM 3986 C CA . ARG A 1 502 ? -17.249 -12.319 9.197 1.00 64.94 502 ARG A CA 1
ATOM 3987 C C . ARG A 1 502 ? -18.375 -12.938 8.374 1.00 64.94 502 ARG A C 1
ATOM 3989 O O . ARG A 1 502 ? -18.429 -14.152 8.192 1.00 64.94 502 ARG A O 1
ATOM 3996 N N . LYS A 1 503 ? -19.240 -12.102 7.801 1.00 57.03 503 LYS A N 1
ATOM 3997 C CA . LYS A 1 503 ? -20.243 -12.533 6.816 1.00 57.03 503 LYS A CA 1
ATOM 3998 C C . LYS A 1 503 ? -19.532 -12.902 5.511 1.00 57.03 503 LYS A C 1
ATOM 4000 O O . LYS A 1 503 ? -18.963 -12.039 4.852 1.00 57.03 503 LYS A O 1
ATOM 4005 N N . ILE A 1 504 ? -19.533 -14.186 5.156 1.00 57.84 504 ILE A N 1
ATOM 4006 C CA . ILE A 1 504 ? -18.878 -14.701 3.944 1.00 57.84 504 ILE A CA 1
ATOM 4007 C C . ILE A 1 504 ? -19.945 -14.929 2.871 1.00 57.84 504 ILE A C 1
ATOM 4009 O O . ILE A 1 504 ? -20.830 -15.761 3.055 1.00 57.84 504 ILE A O 1
ATOM 4013 N N . ASN A 1 505 ? -19.863 -14.208 1.749 1.00 65.38 505 ASN A N 1
ATOM 4014 C CA . ASN A 1 505 ? -20.866 -14.240 0.670 1.00 65.38 505 ASN A CA 1
ATOM 4015 C C . ASN A 1 505 ? -20.819 -15.507 -0.214 1.00 65.38 505 ASN A C 1
ATOM 4017 O O . ASN A 1 505 ? -21.588 -15.622 -1.161 1.00 65.38 505 ASN A O 1
ATOM 4021 N N . CYS A 1 506 ? -19.968 -16.476 0.121 1.00 70.12 506 CYS A N 1
ATOM 4022 C CA . CYS A 1 506 ? -19.766 -17.736 -0.591 1.00 70.12 506 CYS A CA 1
ATOM 4023 C C . CYS A 1 506 ? -19.709 -18.914 0.401 1.00 70.12 506 CYS A C 1
ATOM 4025 O O . CYS A 1 506 ? -19.408 -18.725 1.583 1.00 70.12 506 CYS A O 1
ATOM 4027 N N . LYS A 1 507 ? -19.984 -20.139 -0.064 1.00 77.38 507 LYS A N 1
ATOM 4028 C CA . LYS A 1 507 ? -19.831 -21.368 0.739 1.00 77.38 507 LYS A CA 1
ATOM 4029 C C . LYS A 1 507 ? -18.399 -21.901 0.640 1.00 77.38 507 LYS A C 1
ATOM 4031 O O . LYS A 1 507 ? -17.828 -21.933 -0.445 1.00 77.38 507 LYS A O 1
ATOM 4036 N N . ARG A 1 508 ? -17.787 -22.313 1.750 1.00 70.19 508 ARG A N 1
ATOM 4037 C CA . ARG A 1 508 ? -16.437 -22.913 1.785 1.00 70.19 508 ARG A CA 1
ATOM 4038 C C . ARG A 1 508 ? -16.502 -24.433 1.674 1.00 70.19 508 ARG A C 1
ATOM 4040 O O . ARG A 1 508 ? -15.721 -25.032 0.932 1.00 70.19 508 ARG A O 1
ATOM 4047 N N . SER A 1 509 ? -17.439 -25.068 2.374 1.00 74.38 509 SER A N 1
ATOM 4048 C CA . SER A 1 509 ? -17.729 -26.492 2.202 1.00 74.38 509 SER A CA 1
ATOM 4049 C C . SER A 1 509 ? -18.643 -26.720 0.992 1.00 74.38 509 SER A C 1
ATOM 4051 O O . SER A 1 509 ? -19.257 -25.792 0.468 1.00 74.38 509 SER A O 1
ATOM 4053 N N . THR A 1 510 ? -18.741 -27.964 0.518 1.00 77.56 510 THR A N 1
ATOM 4054 C CA . THR A 1 510 ? -19.698 -28.328 -0.546 1.00 77.56 510 THR A CA 1
ATOM 4055 C C . THR A 1 510 ? -21.148 -28.102 -0.093 1.00 77.56 510 THR A C 1
ATOM 4057 O O . THR A 1 510 ? -21.970 -27.639 -0.880 1.00 77.56 510 THR A O 1
ATOM 4060 N N . LEU A 1 511 ? -21.424 -28.351 1.194 1.00 81.81 511 LEU A N 1
ATOM 4061 C CA . LEU A 1 511 ? -22.737 -28.198 1.830 1.00 81.81 511 LEU A CA 1
ATOM 4062 C C . LEU A 1 511 ? -23.086 -26.728 2.124 1.00 81.81 511 LEU A C 1
ATOM 4064 O O . LEU A 1 511 ? -24.252 -26.348 2.110 1.00 81.81 511 LEU A O 1
ATOM 4068 N N . GLY A 1 512 ? -22.097 -25.889 2.439 1.00 80.75 512 GLY A N 1
ATOM 4069 C CA . GLY A 1 512 ? -22.333 -24.527 2.924 1.00 80.75 512 GLY A CA 1
ATOM 4070 C C . GLY A 1 512 ? -23.063 -24.454 4.268 1.00 80.75 512 GLY A C 1
ATOM 4071 O O . GLY A 1 512 ? -23.803 -23.503 4.498 1.00 80.75 512 GLY A O 1
ATOM 4072 N N . TRP A 1 513 ? -22.876 -25.437 5.156 1.00 78.88 513 TRP A N 1
ATOM 4073 C CA . TRP A 1 513 ? -23.434 -25.411 6.520 1.00 78.88 513 TRP A CA 1
ATOM 4074 C C . TRP A 1 513 ? -22.919 -24.212 7.334 1.00 78.88 513 TRP A C 1
ATOM 4076 O O . TRP A 1 513 ? -23.612 -23.702 8.207 1.00 78.88 513 TRP A O 1
ATOM 4086 N N . GLU A 1 514 ? -21.723 -23.728 6.999 1.00 75.94 514 GLU A N 1
ATOM 4087 C CA . GLU A 1 514 ? -21.067 -22.554 7.574 1.00 75.94 514 GLU A CA 1
ATOM 4088 C C . GLU A 1 514 ? -21.483 -21.207 6.939 1.00 75.94 514 GLU A C 1
ATOM 4090 O O . GLU A 1 514 ? -20.959 -20.157 7.312 1.00 75.94 514 GLU A O 1
ATOM 4095 N N . TYR A 1 515 ? -22.395 -21.202 5.959 1.00 79.81 515 TYR A N 1
ATOM 4096 C CA . TYR A 1 515 ? -22.794 -19.982 5.251 1.00 79.81 515 TYR A CA 1
ATOM 4097 C C . TYR A 1 515 ? -23.706 -19.082 6.107 1.00 79.81 515 TYR A C 1
ATOM 4099 O O . TYR A 1 515 ? -24.829 -19.454 6.455 1.00 79.81 515 TYR A O 1
ATOM 4107 N N . ALA A 1 516 ? -23.233 -17.864 6.395 1.00 77.94 516 ALA A N 1
ATOM 4108 C CA . ALA A 1 516 ? -23.880 -16.905 7.301 1.00 77.94 516 ALA A CA 1
ATOM 4109 C C . ALA A 1 516 ? -24.117 -15.497 6.698 1.00 77.94 516 ALA A C 1
ATOM 4111 O O . ALA A 1 516 ? -24.423 -14.548 7.424 1.00 77.94 516 ALA A O 1
ATOM 4112 N N . SER A 1 517 ? -23.981 -15.330 5.378 1.00 81.69 517 SER A N 1
ATOM 4113 C CA . SER A 1 517 ? -24.174 -14.042 4.682 1.00 81.69 517 SER A CA 1
ATOM 4114 C C . SER A 1 517 ? -25.663 -13.670 4.499 1.00 81.69 517 SER A C 1
ATOM 4116 O O . SER A 1 517 ? -26.541 -14.280 5.111 1.00 81.69 517 SER A O 1
ATOM 4118 N N . THR A 1 518 ? -25.946 -12.595 3.763 1.00 84.44 518 THR A N 1
ATOM 4119 C CA . THR A 1 518 ? -27.226 -11.884 3.672 1.00 84.44 518 THR A CA 1
ATOM 4120 C C . THR A 1 518 ? -28.001 -12.117 2.370 1.00 84.44 518 THR A C 1
ATOM 4122 O O . THR A 1 518 ? -28.941 -11.374 2.098 1.00 84.44 518 THR A O 1
ATOM 4125 N N . THR A 1 519 ? -27.660 -13.125 1.557 1.00 84.94 519 THR A N 1
ATOM 4126 C CA . THR A 1 519 ? -28.505 -13.498 0.407 1.00 84.94 519 THR A CA 1
ATOM 4127 C C . THR A 1 519 ? -29.882 -13.933 0.910 1.00 84.94 519 THR A C 1
ATOM 4129 O O . THR A 1 519 ? -29.978 -14.827 1.748 1.00 84.94 519 THR A O 1
ATOM 4132 N N . SER A 1 520 ? -30.937 -13.288 0.414 1.00 92.75 520 SER A N 1
ATOM 4133 C CA . SER A 1 520 ? -32.344 -13.478 0.812 1.00 92.75 520 SER A CA 1
ATOM 4134 C C . SER A 1 520 ? -33.256 -13.842 -0.370 1.00 92.75 520 SER A C 1
ATOM 4136 O O . SER A 1 520 ? -34.479 -13.689 -0.298 1.00 92.75 520 SER A O 1
ATOM 4138 N N . VAL A 1 521 ? -32.655 -14.337 -1.456 1.00 90.62 521 VAL A N 1
ATOM 4139 C CA . VAL A 1 521 ? -33.328 -14.825 -2.664 1.00 90.62 521 VAL A CA 1
ATOM 4140 C C . VAL A 1 521 ? -32.793 -16.197 -3.075 1.00 90.62 521 VAL A C 1
ATOM 4142 O O . VAL A 1 521 ? -31.629 -16.533 -2.857 1.00 90.62 521 VAL A O 1
ATOM 4145 N N . THR A 1 522 ? -33.679 -16.986 -3.665 1.00 94.00 522 THR A N 1
ATOM 4146 C CA . THR A 1 522 ? -33.439 -18.356 -4.152 1.00 94.00 522 THR A CA 1
ATOM 4147 C C . THR A 1 522 ? -32.891 -18.372 -5.585 1.00 94.00 522 THR A C 1
ATOM 4149 O O . THR A 1 522 ? -32.876 -17.335 -6.246 1.00 94.00 522 THR A O 1
ATOM 4152 N N . VAL A 1 523 ? -32.488 -19.540 -6.110 1.00 90.31 523 VAL A N 1
ATOM 4153 C CA . VAL A 1 523 ? -31.970 -19.671 -7.496 1.00 90.31 523 VAL A CA 1
ATOM 4154 C C . VAL A 1 523 ? -32.942 -19.174 -8.581 1.00 90.31 523 VAL A C 1
ATOM 4156 O O . VAL A 1 523 ? -32.505 -18.799 -9.663 1.00 90.31 523 VAL A O 1
ATOM 4159 N N . SER A 1 524 ? -34.252 -19.149 -8.306 1.00 90.94 524 SER A N 1
ATOM 4160 C CA . SER A 1 524 ? -35.291 -18.626 -9.209 1.00 90.94 524 SER A CA 1
ATOM 4161 C C . SER A 1 524 ? -35.817 -17.236 -8.815 1.00 90.94 524 SER A C 1
ATOM 4163 O O . SER A 1 524 ? -36.898 -16.836 -9.245 1.00 90.94 524 SER A O 1
ATOM 4165 N N . ASN A 1 525 ? -35.065 -16.486 -8.001 1.00 91.94 525 ASN A N 1
ATOM 4166 C CA . ASN A 1 525 ? -35.416 -15.155 -7.492 1.00 91.94 525 ASN A CA 1
ATOM 4167 C C . ASN A 1 525 ? -36.705 -15.083 -6.643 1.00 91.94 525 ASN A C 1
ATOM 4169 O O . ASN A 1 525 ? -37.233 -13.993 -6.418 1.00 91.94 525 ASN A O 1
ATOM 4173 N N . ARG A 1 526 ? -37.203 -16.201 -6.087 1.00 92.38 526 ARG A N 1
ATOM 4174 C CA . ARG A 1 526 ? -38.197 -16.120 -4.997 1.00 92.38 526 ARG A CA 1
ATOM 4175 C C . ARG A 1 526 ? -37.545 -15.530 -3.752 1.00 92.38 526 ARG A C 1
ATOM 4177 O O . ARG A 1 526 ? -36.483 -16.007 -3.345 1.00 92.38 526 ARG A O 1
ATOM 4184 N N . ASN A 1 527 ? -38.216 -14.563 -3.132 1.00 94.44 527 ASN A N 1
ATOM 4185 C CA . ASN A 1 527 ? -37.834 -14.005 -1.837 1.00 94.44 527 ASN A CA 1
ATOM 4186 C C . ASN A 1 527 ? -37.932 -15.061 -0.729 1.00 94.44 527 ASN A C 1
ATOM 4188 O O . ASN A 1 527 ? -38.871 -15.860 -0.691 1.00 94.44 527 ASN A O 1
ATOM 4192 N N . CYS A 1 528 ? -36.992 -15.023 0.208 1.00 96.69 528 CYS A N 1
ATOM 4193 C CA . CYS A 1 528 ? -37.002 -15.870 1.392 1.00 96.69 528 CYS A CA 1
ATOM 4194 C C . CYS A 1 528 ? -37.966 -15.348 2.476 1.00 96.69 528 CYS A C 1
ATOM 4196 O O . CYS A 1 528 ? -38.028 -14.146 2.754 1.00 96.69 528 CYS A O 1
ATOM 4198 N N . GLN A 1 529 ? -38.672 -16.268 3.133 1.00 97.06 529 GLN A N 1
ATOM 4199 C CA . GLN A 1 529 ? -39.412 -16.067 4.384 1.00 97.06 529 GLN A CA 1
ATOM 4200 C C . GLN A 1 529 ? -38.420 -15.896 5.552 1.00 97.06 529 GLN A C 1
ATOM 4202 O O . GLN A 1 529 ? -37.316 -16.443 5.524 1.00 97.06 529 GLN A O 1
ATOM 4207 N N . ARG A 1 530 ? -38.785 -15.131 6.592 1.00 94.44 530 ARG A N 1
ATOM 4208 C CA . ARG A 1 530 ? -37.937 -14.982 7.789 1.00 94.44 530 ARG A CA 1
ATOM 4209 C C . ARG A 1 530 ? -38.017 -16.222 8.670 1.00 94.44 530 ARG A C 1
ATOM 4211 O O . ARG A 1 530 ? -39.105 -16.713 8.934 1.00 94.44 530 ARG A O 1
ATOM 4218 N N . TRP A 1 531 ? -36.890 -16.639 9.238 1.00 93.31 531 TRP A N 1
ATOM 4219 C CA . TRP A 1 531 ? -36.800 -17.802 10.131 1.00 93.31 531 TRP A CA 1
ATOM 4220 C C . TRP A 1 531 ? -37.519 -17.633 11.483 1.00 93.31 531 TRP A C 1
ATOM 4222 O O . TRP A 1 531 ? -37.619 -18.592 12.247 1.00 93.31 531 TRP A O 1
ATOM 4232 N N . LYS A 1 532 ? -38.024 -16.435 11.801 1.00 93.38 532 LYS A N 1
ATOM 4233 C CA . LYS A 1 532 ? -38.919 -16.211 12.948 1.00 93.38 532 LYS A CA 1
ATOM 4234 C C . LYS A 1 532 ? -40.413 -16.263 12.595 1.00 93.38 532 LYS A C 1
ATOM 4236 O O . LYS A 1 532 ? -41.235 -16.363 13.501 1.00 93.38 532 LYS A O 1
ATOM 4241 N N . ASP A 1 533 ? -40.762 -16.131 11.315 1.00 93.94 533 ASP A N 1
ATOM 4242 C CA . ASP A 1 533 ? -42.146 -16.014 10.858 1.00 93.94 533 ASP A CA 1
ATOM 4243 C C . ASP A 1 533 ? -42.647 -17.417 10.475 1.00 93.94 533 ASP A C 1
ATOM 4245 O O . ASP A 1 533 ? -42.014 -18.109 9.684 1.00 93.94 533 ASP A O 1
ATOM 4249 N N . SER A 1 534 ? -43.790 -17.856 11.007 1.00 93.19 534 SER A N 1
ATOM 4250 C CA . SER A 1 534 ? -44.344 -19.207 10.783 1.00 93.19 534 SER A CA 1
ATOM 4251 C C . SER A 1 534 ? -45.244 -19.332 9.540 1.00 93.19 534 SER A C 1
ATOM 4253 O O . SER A 1 534 ? -45.936 -20.337 9.371 1.00 93.19 534 SER A O 1
ATOM 4255 N N . SER A 1 535 ? -45.254 -18.308 8.683 1.00 92.31 535 SER A N 1
ATOM 4256 C CA . SER A 1 535 ? -46.142 -18.149 7.528 1.00 92.31 535 SER A CA 1
ATOM 4257 C C . SER A 1 535 ? -45.380 -17.491 6.361 1.00 92.31 535 SER A C 1
ATOM 4259 O O . SER A 1 535 ? -44.570 -16.599 6.628 1.00 92.31 535 SER A O 1
ATOM 4261 N N . PRO A 1 536 ? -45.606 -17.880 5.087 1.00 93.25 536 PRO A N 1
ATOM 4262 C CA . PRO A 1 536 ? -46.571 -18.886 4.622 1.00 93.25 536 PRO A CA 1
ATOM 4263 C C . PRO A 1 536 ? -46.260 -20.334 5.033 1.00 93.25 536 PRO A C 1
ATOM 4265 O O . PRO A 1 536 ? -47.182 -21.145 5.083 1.00 93.25 536 PRO A O 1
ATOM 4268 N N . HIS A 1 537 ? -45.010 -20.669 5.378 1.00 96.56 537 HIS A N 1
ATOM 4269 C CA . HIS A 1 537 ? -44.611 -22.055 5.660 1.00 96.56 537 HIS A CA 1
ATOM 4270 C C . HIS A 1 537 ? -44.208 -22.291 7.115 1.00 96.56 537 HIS A C 1
ATOM 4272 O O . HIS A 1 537 ? -43.208 -21.756 7.591 1.00 96.56 537 HIS A O 1
ATOM 4278 N N . GLY A 1 538 ? -44.925 -23.182 7.803 1.00 92.31 538 GLY A N 1
ATOM 4279 C CA . GLY A 1 538 ? -44.556 -23.636 9.146 1.00 92.31 538 GLY A CA 1
ATOM 4280 C C . GLY A 1 538 ? -43.258 -24.458 9.163 1.00 92.31 538 GLY A C 1
ATOM 4281 O O . GLY A 1 538 ? -43.015 -25.289 8.277 1.00 92.31 538 GLY A O 1
ATOM 4282 N N . HIS A 1 539 ? -42.423 -24.243 10.183 1.00 93.38 539 HIS A N 1
ATOM 4283 C CA . HIS A 1 539 ? -41.140 -24.923 10.387 1.00 93.38 539 HIS A CA 1
ATOM 4284 C C . HIS A 1 539 ? -40.714 -24.910 11.869 1.00 93.38 539 HIS A C 1
ATOM 4286 O O . HIS A 1 539 ? -41.299 -24.199 12.679 1.00 93.38 539 HIS A O 1
ATOM 4292 N N . SER A 1 540 ? -39.689 -25.695 12.221 1.00 91.75 540 SER A N 1
ATOM 4293 C CA . SER A 1 540 ? -39.161 -25.835 13.593 1.00 91.75 540 SER A CA 1
ATOM 4294 C C . SER A 1 540 ? -37.894 -25.013 13.883 1.00 91.75 540 SER A C 1
ATOM 4296 O O . SER A 1 540 ? -37.484 -24.900 15.035 1.00 91.75 540 SER A O 1
ATOM 4298 N N . PHE A 1 541 ? -37.269 -24.417 12.861 1.00 87.44 541 PHE A N 1
ATOM 4299 C CA . PHE A 1 541 ? -35.985 -23.701 12.984 1.00 87.44 541 PHE A CA 1
ATOM 4300 C C . PHE A 1 541 ? -36.043 -22.344 13.717 1.00 87.44 541 PHE A C 1
ATOM 4302 O O . PHE A 1 541 ? -35.015 -21.688 13.850 1.00 87.44 541 PHE A O 1
ATOM 4309 N N . THR A 1 542 ? -37.201 -21.902 14.216 1.00 87.88 542 THR A N 1
ATOM 4310 C CA . THR A 1 542 ? -37.343 -20.611 14.918 1.00 87.88 542 THR A CA 1
ATOM 4311 C C . THR A 1 542 ? -36.398 -20.471 16.113 1.00 87.88 542 THR A C 1
ATOM 4313 O O . THR A 1 542 ? -35.811 -19.410 16.302 1.00 87.88 542 THR A O 1
ATOM 4316 N N . ALA A 1 543 ? -36.179 -21.549 16.872 1.00 78.94 543 ALA A N 1
ATOM 4317 C CA . ALA A 1 543 ? -35.281 -21.544 18.029 1.00 78.94 543 ALA A CA 1
ATOM 4318 C C . ALA A 1 543 ? -33.781 -21.518 17.667 1.00 78.94 543 ALA A C 1
ATOM 4320 O O . ALA A 1 543 ? -32.967 -21.139 18.5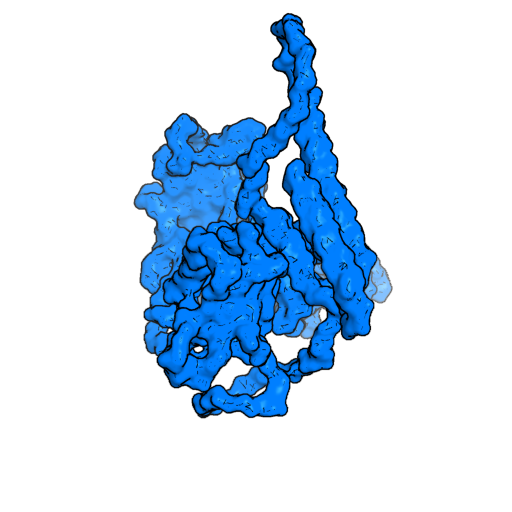02 1.00 78.94 543 ALA A O 1
ATOM 4321 N N . SER A 1 544 ? -33.401 -21.928 16.449 1.00 77.81 544 SER A N 1
ATOM 4322 C CA . SER A 1 544 ? -31.999 -21.998 16.005 1.00 77.81 544 SER A CA 1
ATOM 4323 C C . SER A 1 544 ? -31.602 -20.900 15.015 1.00 77.81 544 SER A C 1
ATOM 4325 O O . SER A 1 544 ? -30.419 -20.595 14.896 1.00 77.81 544 SER A O 1
ATOM 4327 N N . LEU A 1 545 ? -32.568 -20.309 14.305 1.00 85.62 545 LEU A N 1
ATOM 4328 C CA . LEU A 1 545 ? -32.340 -19.324 13.244 1.00 85.62 545 LEU A CA 1
ATOM 4329 C C . LEU A 1 545 ? -33.193 -18.048 13.369 1.00 85.62 545 LEU A C 1
ATOM 4331 O O . LEU A 1 545 ? -33.068 -17.190 12.504 1.00 85.62 545 LEU A O 1
ATOM 4335 N N . GLY A 1 546 ? -34.035 -17.873 14.397 1.00 80.56 546 GLY A N 1
ATOM 4336 C CA . GLY A 1 546 ? -34.986 -16.748 14.486 1.00 80.56 546 GLY A CA 1
ATOM 4337 C C . GLY A 1 546 ? -34.380 -15.356 14.234 1.00 80.56 546 GLY A C 1
ATOM 4338 O O . GLY A 1 546 ? -34.934 -14.570 13.463 1.00 80.56 546 GLY A O 1
ATOM 4339 N N . ASP A 1 547 ? -33.196 -15.087 14.789 1.00 80.50 547 ASP A N 1
ATOM 4340 C CA . ASP A 1 547 ? -32.483 -13.808 14.635 1.00 80.50 547 ASP A CA 1
ATOM 4341 C C . ASP A 1 547 ? -31.681 -13.684 13.319 1.00 80.50 547 ASP A C 1
ATOM 4343 O O . ASP A 1 547 ? -31.122 -12.632 13.012 1.00 80.50 547 ASP A O 1
ATOM 4347 N N . GLN A 1 548 ? -31.647 -14.732 12.487 1.00 80.06 548 GLN A N 1
ATOM 4348 C CA . GLN A 1 548 ? -30.935 -14.775 11.198 1.00 80.06 548 GLN A CA 1
ATOM 4349 C C . GLN A 1 548 ? -31.737 -14.147 10.037 1.00 80.06 548 GLN A C 1
ATOM 4351 O O . GLN A 1 548 ? -31.413 -14.358 8.866 1.00 80.06 548 GLN A O 1
ATOM 4356 N N . GLY A 1 549 ? -32.789 -13.376 10.333 1.00 89.38 549 GLY A N 1
ATOM 4357 C CA . GLY A 1 549 ? -33.596 -12.672 9.332 1.00 89.38 549 GLY A CA 1
ATOM 4358 C C . GLY A 1 549 ? -34.285 -13.625 8.350 1.00 89.38 549 GLY A C 1
ATOM 4359 O O . GLY A 1 549 ? -34.865 -14.629 8.757 1.00 89.38 549 GLY A O 1
ATOM 4360 N N . ASN A 1 550 ? -34.236 -13.303 7.055 1.00 93.25 550 ASN A N 1
ATOM 4361 C CA . ASN A 1 550 ? -34.652 -14.175 5.947 1.00 93.25 550 ASN A CA 1
ATOM 4362 C C . ASN A 1 550 ? -33.473 -14.579 5.050 1.00 93.25 550 ASN A C 1
ATOM 4364 O O . ASN A 1 550 ? -33.621 -14.696 3.838 1.00 93.25 550 ASN A O 1
ATOM 4368 N N . TYR A 1 551 ? -32.282 -14.741 5.619 1.00 93.31 551 TYR A N 1
ATOM 4369 C CA . TYR A 1 551 ? -31.101 -15.085 4.832 1.00 93.31 551 TYR A CA 1
ATOM 4370 C C . TYR A 1 551 ? -30.985 -16.596 4.622 1.00 93.31 551 TYR A C 1
ATOM 4372 O O . TYR A 1 551 ? -31.351 -17.375 5.502 1.00 93.31 551 TYR A O 1
ATOM 4380 N N . CYS A 1 552 ? -30.450 -17.026 3.481 1.00 93.00 552 CYS A N 1
ATOM 4381 C CA . CYS A 1 552 ? -30.269 -18.441 3.166 1.00 93.00 552 CYS A CA 1
ATOM 4382 C C . CYS A 1 552 ? -29.323 -19.118 4.169 1.00 93.00 552 CYS A C 1
ATOM 4384 O O . CYS A 1 552 ? -28.294 -18.553 4.544 1.00 93.00 552 CYS A O 1
ATOM 4386 N N . ARG A 1 553 ? -29.652 -20.328 4.621 1.00 93.56 553 ARG A N 1
ATOM 4387 C CA . ARG A 1 553 ? -28.888 -21.100 5.618 1.00 93.56 553 ARG A CA 1
ATOM 4388 C C . ARG A 1 553 ? -28.898 -22.578 5.234 1.00 93.56 553 ARG A C 1
ATOM 4390 O O . ARG A 1 553 ? -29.659 -22.980 4.363 1.00 93.56 553 ARG A O 1
ATOM 4397 N N . ASN A 1 554 ? -28.063 -23.391 5.873 1.00 92.19 554 ASN A N 1
ATOM 4398 C CA . ASN A 1 554 ? -28.139 -24.848 5.755 1.00 92.19 554 ASN A CA 1
ATOM 4399 C C . ASN A 1 554 ? -28.084 -25.500 7.157 1.00 92.19 554 ASN A C 1
ATOM 4401 O O . ASN A 1 554 ? -27.031 -26.001 7.560 1.00 92.19 554 ASN A O 1
ATOM 4405 N N . PRO A 1 555 ? -29.181 -25.423 7.941 1.00 86.56 555 PRO A N 1
ATOM 4406 C CA . PRO A 1 555 ? -29.227 -25.922 9.321 1.00 86.56 555 PRO A CA 1
ATOM 4407 C C . PRO A 1 555 ? -29.275 -27.455 9.421 1.00 86.56 555 PRO A C 1
ATOM 4409 O O . PRO A 1 555 ? -28.906 -28.018 10.448 1.00 86.56 555 PRO A O 1
ATOM 4412 N N . ASP A 1 556 ? -29.742 -28.121 8.370 1.00 85.00 556 ASP A N 1
ATOM 4413 C CA . ASP A 1 556 ? -30.023 -29.555 8.269 1.00 85.00 556 ASP A CA 1
ATOM 4414 C C . ASP A 1 556 ? -28.978 -30.333 7.449 1.00 85.00 556 ASP A C 1
ATOM 4416 O O . ASP A 1 556 ? -29.043 -31.559 7.374 1.00 85.00 556 ASP A O 1
ATOM 4420 N N . ARG A 1 557 ? -27.953 -29.641 6.930 1.00 83.75 557 ARG A N 1
ATOM 4421 C CA . ARG A 1 557 ? -26.845 -30.190 6.121 1.00 83.75 557 ARG A CA 1
ATOM 4422 C C . ARG A 1 557 ? -27.287 -30.762 4.769 1.00 83.75 557 ARG A C 1
ATOM 4424 O O . ARG A 1 557 ? -26.665 -31.693 4.260 1.00 83.75 557 ARG A O 1
ATOM 4431 N N . GLU A 1 558 ? -28.301 -30.145 4.168 1.00 90.94 558 GLU A N 1
ATOM 4432 C CA . GLU A 1 558 ? -28.742 -30.363 2.789 1.00 90.94 558 GLU A CA 1
ATOM 4433 C C . GLU A 1 558 ? -27.550 -30.440 1.807 1.00 90.94 558 GLU A C 1
ATOM 4435 O O . GLU A 1 558 ? -26.671 -29.568 1.837 1.00 90.94 558 GLU A O 1
ATOM 4440 N N . PRO A 1 559 ? -27.479 -31.457 0.924 1.00 86.56 559 PRO A N 1
ATOM 4441 C CA . PRO A 1 559 ? -26.256 -31.783 0.188 1.00 86.56 559 PRO A CA 1
ATOM 4442 C C . PRO A 1 559 ? -25.830 -30.741 -0.855 1.00 86.56 559 PRO A C 1
ATOM 4444 O O . PRO A 1 559 ? -24.646 -30.654 -1.180 1.00 86.56 559 PRO A O 1
ATOM 4447 N N . ASN A 1 560 ? -26.772 -29.958 -1.388 1.00 84.38 560 ASN A N 1
ATOM 4448 C CA . ASN A 1 560 ? -26.528 -29.082 -2.540 1.00 84.38 560 ASN A CA 1
ATOM 4449 C C . ASN A 1 560 ? -26.101 -27.651 -2.155 1.00 84.38 560 ASN A C 1
ATOM 4451 O O . ASN A 1 560 ? -25.432 -26.962 -2.936 1.00 84.38 560 ASN A O 1
ATOM 4455 N N . GLY A 1 561 ? -26.446 -27.178 -0.954 1.00 89.75 561 GLY A N 1
ATOM 4456 C CA . GLY A 1 561 ? -26.082 -25.836 -0.504 1.00 89.75 561 GLY A CA 1
ATOM 4457 C C . GLY A 1 561 ? -27.064 -25.194 0.480 1.00 89.75 561 GLY A C 1
ATOM 4458 O O . GLY A 1 561 ? -28.053 -25.810 0.873 1.00 89.75 561 GLY A O 1
ATOM 4459 N N . PRO A 1 562 ? -26.817 -23.918 0.828 1.00 94.38 562 PRO A N 1
ATOM 4460 C CA . PRO A 1 562 ? -27.774 -23.066 1.522 1.00 94.38 562 PRO A CA 1
ATOM 4461 C C . PRO A 1 562 ? -29.100 -22.928 0.775 1.00 94.38 562 PRO A C 1
ATOM 4463 O O . PRO A 1 562 ? -29.150 -22.842 -0.453 1.00 94.38 562 PRO A O 1
ATOM 4466 N N . TRP A 1 563 ? -30.171 -22.861 1.551 1.00 95.62 563 TRP A N 1
ATOM 4467 C CA . TRP A 1 563 ? -31.548 -22.776 1.094 1.00 95.62 563 TRP A CA 1
ATOM 4468 C C . TRP A 1 563 ? -32.350 -21.832 1.996 1.00 95.62 563 TRP A C 1
ATOM 4470 O O . TRP A 1 563 ? -31.859 -21.349 3.021 1.00 95.62 563 TRP A O 1
ATOM 4480 N N . CYS A 1 564 ? -33.590 -21.540 1.614 1.00 96.94 564 CYS A N 1
ATOM 4481 C CA . CYS A 1 564 ? -34.543 -20.873 2.494 1.00 96.94 564 CYS A CA 1
ATOM 4482 C C . CYS A 1 564 ? -35.978 -21.351 2.251 1.00 96.94 564 CYS A C 1
ATOM 4484 O O . CYS A 1 564 ? -36.321 -21.856 1.177 1.00 96.94 564 CYS A O 1
ATOM 4486 N N . LEU A 1 565 ? -36.834 -21.171 3.259 1.00 97.44 565 LEU A N 1
ATOM 4487 C CA . LEU A 1 565 ? -38.281 -21.135 3.048 1.00 97.44 565 LEU A CA 1
ATOM 4488 C C . LEU A 1 565 ? -38.601 -19.923 2.168 1.00 97.44 565 LEU A C 1
ATOM 4490 O O . LEU A 1 565 ? -37.999 -18.869 2.367 1.00 97.44 565 LEU A O 1
ATOM 4494 N N . THR A 1 566 ? -39.524 -20.037 1.215 1.00 96.56 566 THR A N 1
ATOM 4495 C CA . THR A 1 566 ? -39.837 -18.922 0.298 1.00 96.56 566 THR A CA 1
ATOM 4496 C C . THR A 1 566 ? -41.139 -18.219 0.684 1.00 96.56 566 THR A C 1
ATOM 4498 O O . THR A 1 566 ? -41.994 -18.805 1.340 1.00 96.56 566 THR A O 1
ATOM 4501 N N . THR A 1 567 ? -41.335 -16.970 0.262 1.00 96.00 567 THR A N 1
ATOM 4502 C CA . THR A 1 567 ? -42.614 -16.263 0.460 1.00 96.00 567 THR A CA 1
ATOM 4503 C C . THR A 1 567 ? -43.715 -16.695 -0.521 1.00 96.00 567 THR A C 1
ATOM 4505 O O . THR A 1 567 ? -44.812 -16.147 -0.467 1.00 96.00 567 THR A O 1
ATOM 4508 N N . ASP A 1 568 ? -43.446 -17.638 -1.430 1.00 93.31 568 ASP A N 1
ATOM 4509 C CA . ASP A 1 568 ? -44.414 -18.208 -2.376 1.00 93.31 568 ASP A CA 1
ATOM 4510 C C . ASP A 1 568 ? -45.160 -19.390 -1.712 1.00 93.31 568 ASP A C 1
ATOM 4512 O O . ASP A 1 568 ? -44.531 -20.408 -1.396 1.00 93.31 568 ASP A O 1
ATOM 4516 N N . PRO A 1 569 ? -46.491 -19.314 -1.497 1.00 93.75 569 PRO A N 1
ATOM 4517 C CA . PRO A 1 569 ? -47.266 -20.411 -0.911 1.00 93.75 569 PRO A CA 1
ATOM 4518 C C . PRO A 1 569 ? -47.229 -21.713 -1.727 1.00 93.75 569 PRO A C 1
ATOM 4520 O O . PRO A 1 569 ? -47.406 -22.786 -1.155 1.00 93.75 569 PRO A O 1
ATOM 4523 N N . ALA A 1 570 ? -46.966 -21.653 -3.038 1.00 94.38 570 ALA A N 1
ATOM 4524 C CA . ALA A 1 570 ? -46.841 -22.834 -3.892 1.00 94.38 570 ALA A CA 1
ATOM 4525 C C . ALA A 1 570 ? -45.445 -23.489 -3.827 1.00 94.38 570 ALA A C 1
ATOM 4527 O O . ALA A 1 570 ? -45.270 -24.617 -4.293 1.00 94.38 570 ALA A O 1
ATOM 4528 N N . LYS A 1 571 ? -44.443 -22.821 -3.235 1.00 95.12 571 LYS A N 1
ATOM 4529 C CA . LYS A 1 571 ? -43.051 -23.291 -3.177 1.00 95.12 571 LYS A CA 1
ATOM 4530 C C . LYS A 1 571 ? -42.488 -23.170 -1.760 1.00 95.12 571 LYS A C 1
ATOM 4532 O O . LYS A 1 571 ? -41.852 -22.181 -1.405 1.00 95.12 571 LYS A O 1
ATOM 4537 N N . ARG A 1 572 ? -42.679 -24.225 -0.955 1.00 95.81 572 ARG A N 1
ATOM 4538 C CA . ARG A 1 572 ? -42.283 -24.258 0.468 1.00 95.81 572 ARG A CA 1
ATOM 4539 C C . ARG A 1 572 ? -40.841 -23.831 0.730 1.00 95.81 572 ARG A C 1
ATOM 4541 O O . ARG A 1 572 ? -40.594 -23.057 1.648 1.00 95.81 572 ARG A O 1
ATOM 4548 N N . TRP A 1 573 ? -39.902 -24.343 -0.057 1.00 97.00 573 TRP A N 1
ATOM 4549 C CA . TRP A 1 573 ? -38.484 -24.036 0.079 1.00 97.00 573 TRP A CA 1
ATOM 4550 C C . TRP A 1 573 ? -37.742 -24.209 -1.249 1.00 97.00 573 TRP A C 1
ATOM 4552 O O . TRP A 1 573 ? -38.217 -24.899 -2.163 1.00 97.00 573 TRP A O 1
ATOM 4562 N N . GLU A 1 574 ? -36.575 -23.577 -1.351 1.00 96.75 57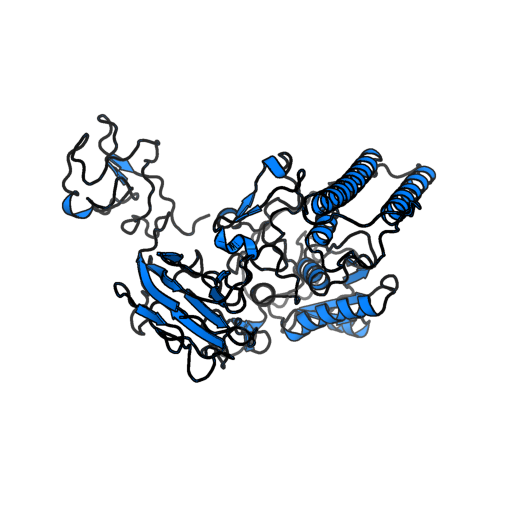4 GLU A N 1
ATOM 4563 C CA . GLU A 1 574 ? -35.689 -23.672 -2.510 1.00 96.75 574 GLU A CA 1
ATOM 4564 C C . GLU A 1 574 ? -34.237 -23.345 -2.122 1.00 96.75 574 GLU A C 1
ATOM 4566 O O . GLU A 1 574 ? -33.998 -22.601 -1.168 1.00 96.75 574 GLU A O 1
ATOM 4571 N N . TYR A 1 575 ? -33.265 -23.895 -2.857 1.00 96.19 575 TYR A N 1
ATOM 4572 C CA . TYR A 1 575 ? -31.855 -23.522 -2.711 1.00 96.19 575 TYR A CA 1
ATOM 4573 C C . TYR A 1 575 ? -31.616 -22.064 -3.128 1.00 96.19 575 TYR A C 1
ATOM 4575 O O . TYR A 1 575 ? -32.379 -21.485 -3.907 1.00 96.19 575 TYR A O 1
ATOM 4583 N N . CYS A 1 576 ? -30.512 -21.497 -2.655 1.00 93.75 576 CYS A N 1
ATOM 4584 C CA . CYS A 1 576 ? -30.006 -20.197 -3.082 1.00 93.75 576 CYS A CA 1
ATOM 4585 C C . CYS A 1 576 ? -28.706 -20.374 -3.875 1.00 93.75 576 CYS A C 1
ATOM 4587 O O . CYS A 1 576 ? -27.931 -21.291 -3.587 1.00 93.75 576 CYS A O 1
ATOM 4589 N N . ASP A 1 577 ? -28.451 -19.499 -4.853 1.00 88.94 577 ASP A N 1
ATOM 4590 C CA . ASP A 1 577 ? -27.217 -19.544 -5.649 1.00 88.94 577 ASP A CA 1
ATOM 4591 C C . ASP A 1 577 ? -26.029 -19.002 -4.842 1.00 88.94 577 ASP A C 1
ATOM 4593 O O . ASP A 1 577 ? -25.606 -17.853 -4.961 1.00 88.94 577 ASP A O 1
ATOM 4597 N N . ILE A 1 578 ? -25.538 -19.840 -3.930 1.00 86.75 578 ILE A N 1
ATOM 4598 C CA . ILE A 1 578 ? -24.358 -19.560 -3.122 1.00 86.75 578 ILE A CA 1
ATOM 4599 C C . ILE A 1 578 ? -23.169 -20.269 -3.760 1.00 86.75 578 ILE A C 1
ATOM 4601 O O . ILE A 1 578 ? -22.965 -21.476 -3.575 1.00 86.75 578 ILE A O 1
ATOM 4605 N N . GLN A 1 579 ? -22.379 -19.487 -4.491 1.00 81.44 579 GLN A N 1
ATOM 4606 C CA . GLN A 1 579 ? -21.146 -19.928 -5.131 1.00 81.44 579 GLN A CA 1
ATOM 4607 C C . GLN A 1 579 ? -20.104 -20.392 -4.111 1.00 81.44 579 GLN A C 1
ATOM 4609 O O . GLN A 1 579 ? -20.109 -19.977 -2.945 1.00 81.44 579 GLN A O 1
ATOM 4614 N N . LYS A 1 580 ? -19.208 -21.291 -4.535 1.00 78.25 580 LYS A N 1
ATOM 4615 C CA . LYS A 1 580 ? -18.142 -21.796 -3.663 1.00 78.25 580 LYS A CA 1
ATOM 4616 C C . LYS A 1 580 ? -16.977 -20.804 -3.632 1.00 78.25 580 LYS A C 1
ATOM 4618 O O . LYS A 1 580 ? -16.511 -20.377 -4.681 1.00 78.25 580 LYS A O 1
ATOM 4623 N N . CYS A 1 581 ? -16.481 -20.467 -2.444 1.00 70.81 581 CYS A N 1
ATOM 4624 C CA . CYS A 1 581 ? -15.296 -19.625 -2.297 1.00 70.81 581 CYS A CA 1
ATOM 4625 C C . CYS A 1 581 ? -14.096 -20.282 -3.003 1.00 70.81 581 CYS A C 1
ATOM 4627 O O . CYS A 1 581 ? -13.793 -21.443 -2.716 1.00 70.81 581 CYS A O 1
ATOM 4629 N N . GLY A 1 582 ? -13.408 -19.548 -3.882 1.00 60.03 582 GLY A N 1
ATOM 4630 C CA . GLY A 1 582 ? -12.225 -20.049 -4.590 1.00 60.03 582 GLY A CA 1
ATOM 4631 C C . GLY A 1 582 ? -12.529 -21.023 -5.734 1.00 60.03 582 GLY A C 1
ATOM 4632 O O . GLY A 1 582 ? -11.914 -22.087 -5.810 1.00 60.03 582 GLY A O 1
ATOM 4633 N N . LYS A 1 583 ? -13.481 -20.676 -6.610 1.00 37.19 583 LYS A N 1
ATOM 4634 C CA . LYS A 1 583 ? -13.579 -21.215 -7.976 1.00 37.19 583 LYS A CA 1
ATOM 4635 C C . LYS A 1 583 ? -14.141 -20.170 -8.948 1.00 37.19 583 LYS A C 1
ATOM 4637 O O . LYS A 1 583 ? -15.336 -20.177 -9.233 1.00 37.19 583 LYS A O 1
ATOM 4642 N N . TYR A 1 584 ? -13.238 -19.351 -9.468 1.00 34.06 584 TYR A N 1
ATOM 4643 C CA . TYR A 1 584 ? -13.307 -18.769 -10.806 1.00 34.06 584 TYR A CA 1
ATOM 4644 C C . TYR A 1 584 ? -12.014 -19.162 -11.530 1.00 34.06 584 TYR A C 1
ATOM 4646 O O . TYR A 1 584 ? -11.004 -19.330 -10.805 1.00 34.06 584 TYR A O 1
#

Foldseek 3Di:
DVLVVVLVVLVVVVVVVVVPPDDDPLDDPVVSVVVNVVVVVVVVVVVVVVVVVVPPDPDDDDDDDDDDDDPDDDDPPPDDLPPLQVQLQQVLVPPDSRNDDPPAPDDDDDDDDDDDDDDDDDDPDDDQDFLFDPPDLAREAAEEEDCQCPDVLLVVLLVLLQVCCCPQASYHYHHDDPVVCVVNVHPAHEYEHADRGFAFAAGDDPDPPRYTHQHPPRCSANLSSLLNVLSHSHDAQLLQEPCNVVWKDFPCVQLVNPCVPVNNHHDDDPCPDPRDLQFSSFAQQQRNGPVSDGGIQTPPNLSNVNGNNNRHNHGFPVSRVCSCVVSVLCVPPDPADQADLQWDQHNVSFTDEAPQFDDRRSQWGNFPPPAAEEDEAEAPDKDKDFAPPPQFFHDAQTKHKHKFFHDPPPPDPPPPDFKFKKKFFQKAAADDDPVRHGLKWKFKAQDGGRDTGRTHHHIDGGDMDIRDPVGRRIMMIITHRNNHVVDDTHSGTMMIMHMDGHQDQAAADQQSQVHQHAAQAAPVRFGADALCDCPPHHDDCCVPCNVSGRGFHRPPSPRRYTKGQGNDNVGRIHHHPHHHPPDD

Secondary structure (DSSP, 8-state):
-HHHHHHHHHHHHHHHHHHTTTS-----HHHHHHHHHHHHHHHHHHHHHHHHHTTS-------------------TTSS-TT-HHHHHHHHHH-S-TT----S--------------------SS-----S--TT-SSEEEEEEE-TT---HHHHHHHHHHHHHHHHHSSEEEEE--HHHHHHSS----EEEE--SSEEE-SS--SSSSEEEEE-TTTT-SHHHHHHHHHHHHT---GGGSSSGGGTEEE-GGGGTT-TT-GGGSPP-----S---SS-TTS--TTTT-TTSS-SEEESSGGGGGGTT-GGGTSS-HHHHHHHHHHTTTTTT-SS-----TT-EE-TTSSEEPPTTEESSSS-EE---TTS-EEEE--BT--EEEE-TTTTSPPPSS-EEEEEEE----SS-S-S-TTEEEEEEEEEEEE-B-TT--BSSEEEEE-SSTTSPPEEE-EEE-S-EEE--SS-TTEEEEEEESSS--SS----EEEEEEEEEE---SSBSSSS-TT--S---B-TT-PBBPPTT--SSS--STHHHHGGGTT--B-SS--TT--EEEBS-TT--EEE---PBTT--

Organism: Magallana gigas (NCBI:txid29159)

Sequence (584 aa):
MVIDALTERVRELMDFLKDDQAKDESVSIEGLEKGKQLLKNHFFEETSSHNKRDQDDPEKDNTKGHSKSHSDMIDEEEVDPNNVDLMLILEGMAVENNGTMHENSVFPHLACKSGLPLLLLPSYGRQKEKFCEMGNRLAIVPYKIQRSIVRQKSRDVIKKAVNIFNTRTCLKWLPYTRALSKQVGHNHYVEFQDRYGCYSYVGYEAARPQIIGMSEPECMNVGTAAHEMLHAAGLVHEHTRSDRDEYVRLIKENLGGNINNINMRKADTYDLNPYDYESIMQYSLKEGSINRKQIIEFLDKDLEFLAGTGAGEGLDFYDIKDVIVNCQCAAYCKDPPKCVNGGFVNHDCVCYCPRGYTGNTCETVITDDDCGGMVDVPPGEDVFVISPGYPASYPLGKICRWDRGISDSVLNPQAPVGWVIRMTVEELRLPANGWNRCYHWLEIQYNLPGQTGIKRCGDMNGDQWTGSKDSPNFMTLTFDSKYVQDRPARKGFRLKFNAIPRKINCKRSTLGWEYASTTSVTVSNRNCQRWKDSSPHGHSFTASLGDQGNYCRNPDREPNGPWCLTTDPAKRWEYCDIQKCGKY

Radius of gyration: 28.71 Å; chains: 1; bounding box: 78×88×80 Å

pLDDT: mean 74.07, std 24.69, range [21.05, 97.94]